Protein AF-0000000080182896 (afdb_homodimer)

pLDDT: mean 95.27, std 5.16, range [64.81, 98.94]

Structure (mmCIF, N/CA/C/O backbone):
data_AF-0000000080182896-model_v1
#
loop_
_entity.id
_entity.type
_entity.pdbx_description
1 polymer 'D-serine dehydratase-like domain-containing protein'
#
loop_
_atom_site.group_PDB
_atom_site.id
_atom_site.type_symbol
_atom_site.label_atom_id
_atom_site.label_alt_id
_atom_site.label_comp_id
_atom_site.label_asym_id
_atom_site.label_entity_id
_atom_site.label_seq_id
_atom_site.pdbx_PDB_ins_code
_atom_site.Cartn_x
_atom_site.Cartn_y
_atom_site.Cartn_z
_atom_site.occupancy
_atom_site.B_iso_or_equiv
_atom_site.auth_seq_id
_atom_site.auth_comp_id
_atom_site.auth_asym_id
_atom_site.auth_atom_id
_atom_site.pdbx_PDB_model_num
ATOM 1 N N . MET A 1 1 ? -27.922 0.618 -1.257 1 76.88 1 MET A N 1
ATOM 2 C CA . MET A 1 1 ? -26.703 -0.156 -1.02 1 76.88 1 MET A CA 1
ATOM 3 C C . MET A 1 1 ? -26.562 -1.27 -2.051 1 76.88 1 MET A C 1
ATOM 5 O O . MET A 1 1 ? -27.547 -1.878 -2.459 1 76.88 1 MET A O 1
ATOM 9 N N . MET A 1 2 ? -25.391 -1.33 -2.498 1 82.19 2 MET A N 1
ATOM 10 C CA . MET A 1 2 ? -25.078 -2.375 -3.471 1 82.19 2 MET A CA 1
ATOM 11 C C . MET A 1 2 ? -25.375 -3.758 -2.896 1 82.19 2 MET A C 1
ATOM 13 O O . MET A 1 2 ? -24.875 -4.105 -1.824 1 82.19 2 MET A O 1
ATOM 17 N N . ALA A 1 3 ? -26.203 -4.496 -3.574 1 83.88 3 ALA A N 1
ATOM 18 C CA . ALA A 1 3 ? -26.578 -5.828 -3.113 1 83.88 3 ALA A CA 1
ATOM 19 C C . ALA A 1 3 ? -25.703 -6.898 -3.762 1 83.88 3 ALA A C 1
ATOM 21 O O . ALA A 1 3 ? -25.531 -7.988 -3.207 1 83.88 3 ALA A O 1
ATOM 22 N N . SER A 1 4 ? -25.266 -6.52 -4.953 1 91.31 4 SER A N 1
ATOM 23 C CA . SER A 1 4 ? -24.438 -7.473 -5.695 1 91.31 4 SER A CA 1
ATOM 24 C C . SER A 1 4 ? -23.375 -6.766 -6.52 1 91.31 4 SER A C 1
ATOM 26 O O . SER A 1 4 ? -23.531 -5.59 -6.863 1 91.31 4 SER A O 1
ATOM 28 N N . ILE A 1 5 ? -22.297 -7.473 -6.832 1 96.75 5 ILE A N 1
ATOM 29 C CA . ILE A 1 5 ? -21.234 -6.945 -7.68 1 96.75 5 ILE A CA 1
ATOM 30 C C . ILE A 1 5 ? -21.656 -7.004 -9.141 1 96.75 5 ILE A C 1
ATOM 32 O O . ILE A 1 5 ? -21.922 -8.086 -9.68 1 96.75 5 ILE A O 1
ATOM 36 N N . PRO A 1 6 ? -21.703 -5.848 -9.781 1 97.5 6 PRO A N 1
ATOM 37 C CA . PRO A 1 6 ? -22.047 -5.879 -11.203 1 97.5 6 PRO A CA 1
ATOM 38 C C . PRO A 1 6 ? -21.141 -6.816 -12.016 1 97.5 6 PRO A C 1
ATOM 40 O O . PRO A 1 6 ? -19.938 -6.891 -11.766 1 97.5 6 PRO A O 1
ATOM 43 N N . GLU A 1 7 ? -21.688 -7.453 -13.031 1 94.5 7 GLU A N 1
ATOM 44 C CA . GLU A 1 7 ? -21 -8.477 -13.812 1 94.5 7 GLU A CA 1
ATOM 45 C C . GLU A 1 7 ? -19.844 -7.879 -14.594 1 94.5 7 GLU A C 1
ATOM 47 O O . GLU A 1 7 ? -18.828 -8.555 -14.836 1 94.5 7 GLU A O 1
ATOM 52 N N . GLU A 1 8 ? -19.953 -6.691 -14.891 1 95.31 8 GLU A N 1
ATOM 53 C CA . GLU A 1 8 ? -18.953 -6.082 -15.773 1 95.31 8 GLU A CA 1
ATOM 54 C C . GLU A 1 8 ? -17.703 -5.707 -15.008 1 95.31 8 GLU A C 1
ATOM 56 O O . GLU A 1 8 ? -16.688 -5.316 -15.602 1 95.31 8 GLU A O 1
ATOM 61 N N . ILE A 1 9 ? -17.719 -5.816 -13.711 1 97.19 9 ILE A N 1
ATOM 62 C CA . ILE A 1 9 ? -16.562 -5.484 -12.906 1 97.19 9 ILE A CA 1
ATOM 63 C C . ILE A 1 9 ? -15.578 -6.656 -12.898 1 97.19 9 ILE A C 1
ATOM 65 O O . ILE A 1 9 ? -15.914 -7.75 -12.438 1 97.19 9 ILE A O 1
ATOM 69 N N . ASP A 1 10 ? -14.375 -6.434 -13.438 1 96.75 10 ASP A N 1
ATOM 70 C CA . ASP A 1 10 ? -13.289 -7.398 -13.336 1 96.75 10 ASP A CA 1
ATOM 71 C C . ASP A 1 10 ? -12.641 -7.344 -11.953 1 96.75 10 ASP A C 1
ATOM 73 O O . ASP A 1 10 ? -12.359 -6.262 -11.438 1 96.75 10 ASP A O 1
ATOM 77 N N . THR A 1 11 ? -12.477 -8.492 -11.359 1 97.81 11 THR A N 1
ATOM 78 C CA . THR A 1 11 ? -11.859 -8.523 -10.039 1 97.81 11 THR A CA 1
ATOM 79 C C . THR A 1 11 ? -10.352 -8.75 -10.148 1 97.81 11 THR A C 1
ATOM 81 O O . THR A 1 11 ? -9.875 -9.328 -11.125 1 97.81 11 THR A O 1
ATOM 84 N N . PRO A 1 12 ? -9.641 -8.297 -9.148 1 98.25 12 PRO A N 1
ATOM 85 C CA . PRO A 1 12 ? -10.133 -7.484 -8.031 1 98.25 12 PRO A CA 1
ATOM 86 C C . PRO A 1 12 ? -10.352 -6.023 -8.422 1 98.25 12 PRO A C 1
ATOM 88 O O . PRO A 1 12 ? -9.703 -5.523 -9.344 1 98.25 12 PRO A O 1
ATOM 91 N N . ALA A 1 13 ? -11.258 -5.348 -7.746 1 98.56 13 ALA A N 1
ATOM 92 C CA . ALA A 1 13 ? -11.531 -3.945 -8.047 1 98.56 13 ALA A CA 1
ATOM 93 C C . ALA A 1 13 ? -12.07 -3.215 -6.82 1 98.56 13 ALA A C 1
ATOM 95 O O . ALA A 1 13 ? -12.875 -3.764 -6.066 1 98.56 13 ALA A O 1
ATOM 96 N N . VAL A 1 14 ? -11.633 -2.002 -6.637 1 98.81 14 VAL A N 1
ATOM 97 C CA . VAL A 1 14 ? -12.188 -1.145 -5.594 1 98.81 14 VAL A CA 1
ATOM 98 C C . VAL A 1 14 ? -13.523 -0.559 -6.062 1 98.81 14 VAL A C 1
ATOM 100 O O . VAL A 1 14 ? -13.594 0.045 -7.133 1 98.81 14 VAL A O 1
ATOM 103 N N . VAL A 1 15 ? -14.539 -0.716 -5.262 1 98.88 15 VAL A N 1
ATOM 104 C CA . VAL A 1 15 ? -15.898 -0.308 -5.617 1 98.88 15 VAL A CA 1
ATOM 105 C C . VAL A 1 15 ? -16.453 0.625 -4.547 1 98.88 15 VAL A C 1
ATOM 107 O O . VAL A 1 15 ? -16.344 0.346 -3.352 1 98.88 15 VAL A O 1
ATOM 110 N N . ILE A 1 16 ? -17.016 1.714 -4.957 1 98.88 16 ILE A N 1
ATOM 111 C CA . ILE A 1 16 ? -17.672 2.666 -4.059 1 98.88 16 ILE A CA 1
ATOM 112 C C . ILE A 1 16 ? -19.172 2.666 -4.305 1 98.88 16 ILE A C 1
ATOM 114 O O . ILE A 1 16 ? -19.625 2.84 -5.438 1 98.88 16 ILE A O 1
ATOM 118 N N . ASP A 1 17 ? -19.906 2.381 -3.299 1 98.69 17 ASP A N 1
ATOM 119 C CA . ASP A 1 17 ? -21.359 2.559 -3.318 1 98.69 17 ASP A CA 1
ATOM 120 C C . ASP A 1 17 ? -21.734 4.031 -3.186 1 98.69 17 ASP A C 1
ATOM 122 O O . ASP A 1 17 ? -21.594 4.617 -2.107 1 98.69 17 ASP A O 1
ATOM 126 N N . TYR A 1 18 ? -22.297 4.555 -4.203 1 98.38 18 TYR A N 1
ATOM 127 C CA . TYR A 1 18 ? -22.484 5.996 -4.297 1 98.38 18 TYR A CA 1
ATOM 128 C C . TYR A 1 18 ? -23.5 6.48 -3.271 1 98.38 18 TYR A C 1
ATOM 130 O O . TYR A 1 18 ? -23.312 7.523 -2.643 1 98.38 18 TYR A O 1
ATOM 138 N N . ASP A 1 19 ? -24.578 5.805 -3.092 1 97.88 19 ASP A N 1
ATOM 139 C CA . ASP A 1 19 ? -25.609 6.219 -2.154 1 97.88 19 ASP A CA 1
ATOM 140 C C . ASP A 1 19 ? -25.078 6.246 -0.723 1 97.88 19 ASP A C 1
ATOM 142 O O . ASP A 1 19 ? -25.344 7.191 0.025 1 97.88 19 ASP A O 1
ATOM 146 N N . SER A 1 20 ? -24.375 5.207 -0.342 1 98.12 20 SER A N 1
ATOM 147 C CA . SER A 1 20 ? -23.766 5.172 0.986 1 98.12 20 SER A CA 1
ATOM 148 C C . SER A 1 20 ? -22.766 6.301 1.167 1 98.12 20 SER A C 1
ATOM 150 O O . SER A 1 20 ? -22.688 6.902 2.24 1 98.12 20 SER A O 1
ATOM 152 N N . LEU A 1 21 ? -22 6.586 0.141 1 98.69 21 LEU A N 1
ATOM 153 C CA . LEU A 1 21 ? -21.047 7.684 0.155 1 98.69 21 LEU A CA 1
ATOM 154 C C . LEU A 1 21 ? -21.734 9.016 0.428 1 98.69 21 LEU A C 1
ATOM 156 O O . LEU A 1 21 ? -21.344 9.758 1.325 1 98.69 21 LEU A O 1
ATOM 160 N N . GLU A 1 22 ? -22.766 9.266 -0.298 1 98.38 22 GLU A N 1
ATOM 161 C CA . GLU A 1 22 ? -23.5 10.516 -0.15 1 98.38 22 GLU A CA 1
ATOM 162 C C . GLU A 1 22 ? -24.125 10.633 1.242 1 98.38 22 GLU A C 1
ATOM 164 O O . GLU A 1 22 ? -24.094 11.695 1.855 1 98.38 22 GLU A O 1
ATOM 169 N N . ARG A 1 23 ? -24.672 9.555 1.691 1 98.19 23 ARG A N 1
ATOM 170 C CA . ARG A 1 23 ? -25.281 9.539 3.014 1 98.19 23 ARG A CA 1
ATOM 171 C C . ARG A 1 23 ? -24.25 9.82 4.102 1 98.19 23 ARG A C 1
ATOM 173 O O . ARG A 1 23 ? -24.531 10.562 5.043 1 98.19 23 ARG A O 1
ATOM 180 N N . ASN A 1 24 ? -23.109 9.188 3.99 1 98.44 24 ASN A N 1
ATOM 181 C CA . ASN A 1 24 ? -22.031 9.406 4.961 1 98.44 24 ASN A CA 1
ATOM 182 C C . ASN A 1 24 ? -21.609 10.867 4.996 1 98.44 24 ASN A C 1
ATOM 184 O O . ASN A 1 24 ? -21.422 11.438 6.074 1 98.44 24 ASN A O 1
ATOM 188 N N . ILE A 1 25 ? -21.438 11.453 3.826 1 98.69 25 ILE A N 1
ATOM 189 C CA . ILE A 1 25 ? -21.016 12.836 3.715 1 98.69 25 ILE A CA 1
ATOM 190 C C . ILE A 1 25 ? -22.047 13.758 4.344 1 98.69 25 ILE A C 1
ATOM 192 O O . ILE A 1 25 ? -21.719 14.625 5.148 1 98.69 25 ILE A O 1
ATOM 196 N N . ALA A 1 26 ? -23.281 13.523 4.047 1 98.38 26 ALA A N 1
ATOM 197 C CA . ALA A 1 26 ? -24.375 14.344 4.578 1 98.38 26 ALA A CA 1
ATOM 198 C C . ALA A 1 26 ? -24.453 14.227 6.098 1 98.38 26 ALA A C 1
ATOM 200 O O . ALA A 1 26 ? -24.641 15.227 6.793 1 98.38 26 ALA A O 1
ATOM 201 N N . ARG A 1 27 ? -24.344 13.039 6.574 1 97.44 27 ARG A N 1
ATOM 202 C CA . ARG A 1 27 ? -24.438 12.789 8.008 1 97.44 27 ARG A CA 1
ATOM 203 C C . ARG A 1 27 ? -23.344 13.531 8.773 1 97.44 27 ARG A C 1
ATOM 205 O O . ARG A 1 27 ? -23.625 14.18 9.781 1 97.44 27 ARG A O 1
ATOM 212 N N . MET A 1 28 ? -22.125 13.453 8.328 1 97.56 28 MET A N 1
ATOM 213 C CA . MET A 1 28 ? -21.016 14.133 8.977 1 97.56 28 MET A CA 1
ATOM 214 C C . MET A 1 28 ? -21.188 15.648 8.906 1 97.56 28 MET A C 1
ATOM 216 O O . MET A 1 28 ? -21.016 16.344 9.906 1 97.56 28 MET A O 1
ATOM 220 N N . SER A 1 29 ? -21.516 16.094 7.723 1 97.88 29 SER A N 1
ATOM 221 C CA . SER A 1 29 ? -21.719 17.531 7.535 1 97.88 29 SER A CA 1
ATOM 222 C C . SER A 1 29 ? -22.766 18.078 8.5 1 97.88 29 SER A C 1
ATOM 224 O O . SER A 1 29 ? -22.516 19.062 9.203 1 97.88 29 SER A O 1
ATOM 226 N N . THR A 1 30 ? -23.859 17.406 8.586 1 97.06 30 THR A N 1
ATOM 227 C CA . THR A 1 30 ? -24.953 17.844 9.453 1 97.06 30 THR A CA 1
ATOM 228 C C . THR A 1 30 ? -24.516 17.812 10.914 1 97.06 30 THR A C 1
ATOM 230 O O . THR A 1 30 ? -24.719 18.797 11.641 1 97.06 30 THR A O 1
ATOM 233 N N . ALA A 1 31 ? -23.891 16.781 11.312 1 94.81 31 ALA A N 1
ATOM 234 C CA . ALA A 1 31 ? -23.5 16.594 12.711 1 94.81 31 ALA A CA 1
ATOM 235 C C . ALA A 1 31 ? -22.531 17.672 13.156 1 94.81 31 ALA A C 1
ATOM 237 O O . ALA A 1 31 ? -22.609 18.156 14.289 1 94.81 31 ALA A O 1
ATOM 238 N N . ILE A 1 32 ? -21.625 18.031 12.305 1 94.88 32 ILE A N 1
ATOM 239 C CA . ILE A 1 32 ? -20.578 18.969 12.672 1 94.88 32 ILE A CA 1
ATOM 240 C C . ILE A 1 32 ? -21.109 20.391 12.578 1 94.88 32 ILE A C 1
ATOM 242 O O . ILE A 1 32 ? -20.906 21.203 13.492 1 94.88 32 ILE A O 1
ATOM 246 N N . THR A 1 33 ? -21.828 20.688 11.555 1 91.44 33 THR A N 1
ATOM 247 C CA . THR A 1 33 ? -22.297 22.047 11.328 1 91.44 33 THR A CA 1
ATOM 248 C C . THR A 1 33 ? -23.328 22.453 12.375 1 91.44 33 THR A C 1
ATOM 250 O O . THR A 1 33 ? -23.391 23.609 12.773 1 91.44 33 THR A O 1
ATOM 253 N N . GLU A 1 34 ? -24.094 21.562 12.805 1 92.5 34 GLU A N 1
ATOM 254 C CA . GLU A 1 34 ? -25.109 21.844 13.82 1 92.5 34 GLU A CA 1
ATOM 255 C C . GLU A 1 34 ? -24.469 22.25 15.141 1 92.5 34 GLU A C 1
ATOM 257 O O . GLU A 1 34 ? -25.094 22.906 15.969 1 92.5 34 GLU A O 1
ATOM 262 N N . ARG A 1 35 ? -23.297 21.953 15.32 1 92.06 35 ARG A N 1
ATOM 263 C CA . ARG A 1 35 ? -22.578 22.281 16.547 1 92.06 35 ARG A CA 1
ATOM 264 C C . ARG A 1 35 ? -21.828 23.609 16.406 1 92.06 35 ARG A C 1
ATOM 266 O O . ARG A 1 35 ? -21.188 24.062 17.344 1 92.06 35 ARG A O 1
ATOM 273 N N . GLY A 1 36 ? -21.891 24.125 15.234 1 92.69 36 GLY A N 1
ATOM 274 C CA . GLY A 1 36 ? -21.234 25.391 14.992 1 92.69 36 GLY A CA 1
ATOM 275 C C . GLY A 1 36 ? -19.734 25.25 14.734 1 92.69 36 GLY A C 1
ATOM 276 O O . GLY A 1 36 ? -18.984 26.203 14.883 1 92.69 36 GLY A O 1
ATOM 277 N N . ILE A 1 37 ? -19.281 24.094 14.445 1 95.12 37 ILE A N 1
ATOM 278 C CA . ILE A 1 37 ? -17.891 23.797 14.164 1 95.12 37 ILE A CA 1
ATOM 279 C C . ILE A 1 37 ? -17.688 23.672 12.656 1 95.12 37 ILE A C 1
ATOM 281 O O . ILE A 1 37 ? -18.578 23.203 11.938 1 95.12 37 ILE A O 1
ATOM 285 N N . GLY A 1 38 ? -16.625 24.172 12.156 1 96.75 38 GLY A N 1
ATOM 286 C CA . GLY A 1 38 ? -16.297 23.984 10.75 1 96.75 38 GLY A CA 1
ATOM 287 C C . GLY A 1 38 ? -15.867 22.562 10.414 1 96.75 38 GLY A C 1
ATOM 288 O O . GLY A 1 38 ? -15.141 21.938 11.188 1 96.75 38 GLY A O 1
ATOM 289 N N . LEU A 1 39 ? -16.422 22.078 9.297 1 97.69 39 LEU A N 1
ATOM 290 C CA . LEU A 1 39 ? -15.945 20.812 8.758 1 97.69 39 LEU A CA 1
ATOM 291 C C . LEU A 1 39 ? -14.906 21.031 7.66 1 97.69 39 LEU A C 1
ATOM 293 O O . LEU A 1 39 ? -15.195 21.703 6.66 1 97.69 39 LEU A O 1
ATOM 297 N N . ARG A 1 40 ? -13.734 20.578 7.863 1 98.25 40 ARG A N 1
ATOM 298 C CA . ARG A 1 40 ? -12.656 20.641 6.879 1 98.25 40 ARG A CA 1
ATOM 299 C C . ARG A 1 40 ? -12.086 19.25 6.598 1 98.25 40 ARG A C 1
ATOM 301 O O . ARG A 1 40 ? -11 18.906 7.066 1 98.25 40 ARG A O 1
ATOM 308 N N . PRO A 1 41 ? -12.758 18.484 5.766 1 98.5 41 PRO A N 1
ATOM 309 C CA . PRO A 1 41 ? -12.406 17.078 5.582 1 98.5 41 PRO A CA 1
ATOM 310 C C . PRO A 1 41 ? -10.961 16.875 5.125 1 98.5 41 PRO A C 1
ATOM 312 O O . PRO A 1 41 ? -10.445 17.688 4.348 1 98.5 41 PRO A O 1
ATOM 315 N N . HIS A 1 42 ? -10.32 15.852 5.672 1 98.62 42 HIS A N 1
ATOM 316 C CA . HIS A 1 42 ? -9 15.445 5.203 1 98.62 42 HIS A CA 1
ATOM 317 C C . HIS A 1 42 ? -9.109 14.547 3.977 1 98.62 42 HIS A C 1
ATOM 319 O O . HIS A 1 42 ? -9.562 13.406 4.074 1 98.62 42 HIS A O 1
ATOM 325 N N . VAL A 1 43 ? -8.57 14.969 2.861 1 98.5 43 VAL A N 1
ATOM 326 C CA . VAL A 1 43 ? -8.836 14.32 1.579 1 98.5 43 VAL A CA 1
ATOM 327 C C . VAL A 1 43 ? -7.727 13.328 1.255 1 98.5 43 VAL A C 1
ATOM 329 O O . VAL A 1 43 ? -7.762 12.664 0.216 1 98.5 43 VAL A O 1
ATOM 332 N N . LYS A 1 44 ? -6.754 13.227 2.186 1 97.75 44 LYS A N 1
ATOM 333 C CA . LYS A 1 44 ? -5.734 12.195 1.988 1 97.75 44 LYS A CA 1
ATOM 334 C C . LYS A 1 44 ? -6.355 10.805 1.964 1 97.75 44 LYS A C 1
ATOM 336 O O . LYS A 1 44 ? -5.727 9.844 1.512 1 97.75 44 LYS A O 1
ATOM 341 N N . THR A 1 45 ? -7.559 10.664 2.443 1 97.88 45 THR A N 1
ATOM 342 C CA . THR A 1 45 ? -8.297 9.406 2.502 1 97.88 45 THR A CA 1
ATOM 343 C C . THR A 1 45 ? -8.742 8.977 1.109 1 97.88 45 THR A C 1
ATOM 345 O O . THR A 1 45 ? -8.422 7.871 0.661 1 97.88 45 THR A O 1
ATOM 348 N N . HIS A 1 46 ? -9.422 9.859 0.406 1 98.75 46 HIS A N 1
ATOM 349 C CA . HIS A 1 46 ? -10.07 9.414 -0.823 1 98.75 46 HIS A CA 1
ATOM 350 C C . HIS A 1 46 ? -9.281 9.859 -2.053 1 98.75 46 HIS A C 1
ATOM 352 O O . HIS A 1 46 ? -9.367 9.234 -3.111 1 98.75 46 HIS A O 1
ATOM 358 N N . LYS A 1 47 ? -8.648 11.031 -1.969 1 98.75 47 LYS A N 1
ATOM 359 C CA . LYS A 1 47 ? -7.754 11.516 -3.018 1 98.75 47 LYS A CA 1
ATOM 360 C C . LYS A 1 47 ? -8.508 11.734 -4.324 1 98.75 47 LYS A C 1
ATOM 362 O O . LYS A 1 47 ? -7.914 11.711 -5.402 1 98.75 47 LYS A O 1
ATOM 367 N N . MET A 1 48 ? -9.789 12 -4.297 1 98.88 48 MET A N 1
ATOM 368 C CA . MET A 1 48 ? -10.609 12.141 -5.492 1 98.88 48 MET A CA 1
ATOM 369 C C . MET A 1 48 ? -11.344 13.477 -5.496 1 98.88 48 MET A C 1
ATOM 371 O O . MET A 1 48 ? -12.117 13.773 -4.578 1 98.88 48 MET A O 1
ATOM 375 N N . PRO A 1 49 ? -11.164 14.258 -6.559 1 98.75 49 PRO A N 1
ATOM 376 C CA . PRO A 1 49 ? -11.836 15.555 -6.629 1 98.75 49 PRO A CA 1
ATOM 377 C C . PRO A 1 49 ? -13.359 15.445 -6.586 1 98.75 49 PRO A C 1
ATOM 379 O O . PRO A 1 49 ? -14.031 16.328 -6.062 1 98.75 49 PRO A O 1
ATOM 382 N N . GLN A 1 50 ? -13.922 14.336 -7.129 1 98.75 50 GLN A N 1
ATOM 383 C CA . GLN A 1 50 ? -15.367 14.148 -7.121 1 98.75 50 GLN A CA 1
ATOM 384 C C . GLN A 1 50 ? -15.906 14.109 -5.695 1 98.75 50 GLN A C 1
ATOM 386 O O . GLN A 1 50 ? -16.938 14.734 -5.402 1 98.75 50 GLN A O 1
ATOM 391 N N . ILE A 1 51 ? -15.234 13.461 -4.805 1 98.94 51 ILE A N 1
ATOM 392 C CA . ILE A 1 51 ? -15.68 13.367 -3.42 1 98.94 51 ILE A CA 1
ATOM 393 C C . ILE A 1 51 ? -15.453 14.695 -2.705 1 98.94 51 ILE A C 1
ATOM 395 O O . ILE A 1 51 ? -16.281 15.133 -1.918 1 98.94 51 ILE A O 1
ATOM 399 N N . ALA A 1 52 ? -14.336 15.312 -3 1 98.88 52 ALA A N 1
ATOM 400 C CA . ALA A 1 52 ? -14.07 16.641 -2.436 1 98.88 52 ALA A CA 1
ATOM 401 C C . ALA A 1 52 ? -15.188 17.609 -2.791 1 98.88 52 ALA A C 1
ATOM 403 O O . ALA A 1 52 ? -15.633 18.391 -1.94 1 98.88 52 ALA A O 1
ATOM 404 N N . GLN A 1 53 ? -15.586 17.547 -4.027 1 98.69 53 GLN A N 1
ATOM 405 C CA . GLN A 1 53 ? -16.656 18.438 -4.469 1 98.69 53 GLN A CA 1
ATOM 406 C C . GLN A 1 53 ? -17.953 18.141 -3.713 1 98.69 53 GLN A C 1
ATOM 408 O O . GLN A 1 53 ? -18.656 19.078 -3.312 1 98.69 53 GLN A O 1
ATOM 413 N N . LEU A 1 54 ? -18.266 16.859 -3.553 1 98.75 54 LEU A N 1
ATOM 414 C CA . LEU A 1 54 ? -19.438 16.484 -2.771 1 98.75 54 LEU A CA 1
ATOM 415 C C . LEU A 1 54 ? -19.344 17.047 -1.355 1 98.75 54 LEU A C 1
ATOM 417 O O . LEU A 1 54 ? -20.344 17.516 -0.807 1 98.75 54 LEU A O 1
ATOM 421 N N . GLN A 1 55 ? -18.188 17 -0.749 1 98.75 55 GLN A N 1
ATOM 422 C CA . GLN A 1 55 ? -17.984 17.484 0.608 1 98.75 55 GLN A CA 1
ATOM 423 C C . GLN A 1 55 ? -18.125 19 0.673 1 98.75 55 GLN A C 1
ATOM 425 O O . GLN A 1 55 ? -18.766 19.531 1.583 1 98.75 55 GLN A O 1
ATOM 430 N N . LEU A 1 56 ? -17.547 19.688 -0.274 1 98.56 56 LEU A N 1
ATOM 431 C CA . LEU A 1 56 ? -17.672 21.141 -0.337 1 98.56 56 LEU A CA 1
ATOM 432 C C . LEU A 1 56 ? -19.109 21.562 -0.558 1 98.56 56 LEU A C 1
ATOM 434 O O . LEU A 1 56 ? -19.609 22.484 0.101 1 98.56 56 LEU A O 1
ATOM 438 N N . ASP A 1 57 ? -19.797 20.875 -1.433 1 98.25 57 ASP A N 1
ATOM 439 C CA . ASP A 1 57 ? -21.203 21.141 -1.697 1 98.25 57 ASP A CA 1
ATOM 440 C C . ASP A 1 57 ? -22.047 20.906 -0.448 1 98.25 57 ASP A C 1
ATOM 442 O O . ASP A 1 57 ? -23.094 21.562 -0.266 1 98.25 57 ASP A O 1
ATOM 446 N N . ALA A 1 58 ? -21.594 20.031 0.391 1 98.25 58 ALA A N 1
ATOM 447 C CA . ALA A 1 58 ? -22.328 19.688 1.604 1 98.25 58 ALA A CA 1
ATOM 448 C C . ALA A 1 58 ? -22.031 20.688 2.725 1 98.25 58 ALA A C 1
ATOM 450 O O . ALA A 1 58 ? -22.609 20.594 3.812 1 98.25 58 ALA A O 1
ATOM 451 N N . GLY A 1 59 ? -21.109 21.594 2.498 1 97.19 59 GLY A N 1
ATOM 452 C CA . GLY A 1 59 ? -20.953 22.672 3.471 1 97.19 59 GLY A CA 1
ATOM 453 C C . GLY A 1 59 ? -19.562 22.703 4.082 1 97.19 59 GLY A C 1
ATOM 454 O O . GLY A 1 59 ? -19.297 23.484 5.004 1 97.19 59 GLY A O 1
ATOM 455 N N . ALA A 1 60 ? -18.625 21.891 3.633 1 98.12 60 ALA A N 1
ATOM 456 C CA . ALA A 1 60 ? -17.266 21.953 4.145 1 98.12 60 ALA A CA 1
ATOM 457 C C . ALA A 1 60 ? -16.656 23.344 3.953 1 98.12 60 ALA A C 1
ATOM 459 O O . ALA A 1 60 ? -16.859 23.969 2.916 1 98.12 60 ALA A O 1
ATOM 460 N N . THR A 1 61 ? -15.898 23.812 4.902 1 97.12 61 THR A N 1
ATOM 461 C CA . THR A 1 61 ? -15.328 25.156 4.887 1 97.12 61 THR A CA 1
ATOM 462 C C . THR A 1 61 ? -14.086 25.188 3.998 1 97.12 61 THR A C 1
ATOM 464 O O . THR A 1 61 ? -13.656 26.266 3.572 1 97.12 61 THR A O 1
ATOM 467 N N . GLY A 1 62 ? -13.523 24.156 3.668 1 98.19 62 GLY A N 1
ATOM 468 C CA . GLY A 1 62 ? -12.305 23.906 2.916 1 98.19 62 GLY A CA 1
ATOM 469 C C . GLY A 1 62 ? -11.836 22.469 3 1 98.19 62 GLY A C 1
ATOM 470 O O . GLY A 1 62 ? -12.578 21.594 3.449 1 98.19 62 GLY A O 1
ATOM 471 N N . LEU A 1 63 ? -10.664 22.266 2.504 1 98.88 63 LEU A N 1
ATOM 472 C CA . LEU A 1 63 ? -10.117 20.906 2.51 1 98.88 63 LEU A CA 1
ATOM 473 C C . LEU A 1 63 ? -8.812 20.859 3.305 1 98.88 63 LEU A C 1
ATOM 475 O O . LEU A 1 63 ? -8.078 21.844 3.361 1 98.88 63 LEU A O 1
ATOM 479 N N . THR A 1 64 ? -8.617 19.766 3.963 1 98.81 64 THR A N 1
ATOM 480 C CA . THR A 1 64 ? -7.32 19.438 4.555 1 98.81 64 THR A CA 1
ATOM 481 C C . THR A 1 64 ? -6.57 18.438 3.686 1 98.81 64 THR A C 1
ATOM 483 O O . THR A 1 64 ? -7.16 17.484 3.176 1 98.81 64 THR A O 1
ATOM 486 N N . VAL A 1 65 ? -5.27 18.688 3.438 1 98.75 65 VAL A N 1
ATOM 487 C CA . VAL A 1 65 ? -4.387 17.766 2.738 1 98.75 65 VAL A CA 1
ATOM 488 C C . VAL A 1 65 ? -3.143 17.5 3.582 1 98.75 65 VAL A C 1
ATOM 490 O O . VAL A 1 65 ? -2.904 18.188 4.578 1 98.75 65 VAL A O 1
ATOM 493 N N . ALA A 1 66 ? -2.387 16.469 3.16 1 97.81 66 ALA A N 1
ATOM 494 C CA . ALA A 1 66 ? -1.165 16.125 3.889 1 97.81 66 ALA A CA 1
ATOM 495 C C . ALA A 1 66 ? 0.067 16.688 3.176 1 97.81 66 ALA A C 1
ATOM 497 O O . ALA A 1 66 ? 1.126 16.844 3.789 1 97.81 66 ALA A O 1
ATOM 498 N N . THR A 1 67 ? -0.054 16.953 1.86 1 98.44 67 THR A N 1
ATOM 499 C CA . THR A 1 67 ? 1.143 17.281 1.098 1 98.44 67 THR A CA 1
ATOM 500 C C . THR A 1 67 ? 0.862 18.438 0.132 1 98.44 67 THR A C 1
ATOM 502 O O . THR A 1 67 ? -0.294 18.703 -0.199 1 98.44 67 THR A O 1
ATOM 505 N N . ILE A 1 68 ? 1.979 19.062 -0.327 1 98.69 68 ILE A N 1
ATOM 506 C CA . ILE A 1 68 ? 1.877 20.109 -1.332 1 98.69 68 ILE A CA 1
ATOM 507 C C . ILE A 1 68 ? 1.319 19.531 -2.631 1 98.69 68 ILE A C 1
ATOM 509 O O . ILE A 1 68 ? 0.494 20.156 -3.295 1 98.69 68 ILE A O 1
ATOM 513 N N . GLY A 1 69 ? 1.703 18.312 -2.979 1 98.56 69 GLY A N 1
ATOM 514 C CA . GLY A 1 69 ? 1.193 17.656 -4.176 1 98.56 69 GLY A CA 1
ATOM 515 C C . GLY A 1 69 ? -0.311 17.453 -4.152 1 98.56 69 GLY A C 1
ATOM 516 O O . GLY A 1 69 ? -0.985 17.672 -5.16 1 98.56 69 GLY A O 1
ATOM 517 N N . GLU A 1 70 ? -0.81 17.047 -3.027 1 98.69 70 GLU A N 1
ATOM 518 C CA . GLU A 1 70 ? -2.258 16.906 -2.898 1 98.69 70 GLU A CA 1
ATOM 519 C C . GLU A 1 70 ? -2.953 18.25 -3.043 1 98.69 70 GLU A C 1
ATOM 521 O O . GLU A 1 70 ? -4.004 18.359 -3.684 1 98.69 70 GLU A O 1
ATOM 526 N N . ALA A 1 71 ? -2.373 19.25 -2.404 1 98.88 71 ALA A N 1
ATOM 527 C CA . ALA A 1 71 ? -2.947 20.594 -2.51 1 98.88 71 ALA A CA 1
ATOM 528 C C . ALA A 1 71 ? -3.068 21.031 -3.969 1 98.88 71 ALA A C 1
ATOM 530 O O . ALA A 1 71 ? -4.098 21.562 -4.379 1 98.88 71 ALA A O 1
ATOM 531 N N . GLU A 1 72 ? -2.059 20.75 -4.738 1 98.81 72 GLU A N 1
ATOM 532 C CA . GLU A 1 72 ? -2.041 21.125 -6.148 1 98.81 72 GLU A CA 1
ATOM 533 C C . GLU A 1 72 ? -3.158 20.438 -6.922 1 98.81 72 GLU A C 1
ATOM 535 O O . GLU A 1 72 ? -3.852 21.062 -7.723 1 98.81 72 GLU A O 1
ATOM 540 N N . VAL A 1 73 ? -3.373 19.172 -6.637 1 98.75 73 VAL A N 1
ATOM 541 C CA . VAL A 1 73 ? -4.391 18.406 -7.34 1 98.75 73 VAL A CA 1
ATOM 542 C C . VAL A 1 73 ? -5.773 18.984 -7.047 1 98.75 73 VAL A C 1
ATOM 544 O O . VAL A 1 73 ? -6.555 19.234 -7.969 1 98.75 73 VAL A O 1
ATOM 547 N N . PHE A 1 74 ? -6.031 19.219 -5.801 1 98.81 74 PHE A N 1
ATOM 548 C CA . PHE A 1 74 ? -7.383 19.625 -5.438 1 98.81 74 PHE A CA 1
ATOM 549 C C . PHE A 1 74 ? -7.625 21.094 -5.809 1 98.81 74 PHE A C 1
ATOM 551 O O . PHE A 1 74 ? -8.742 21.469 -6.16 1 98.81 74 PHE A O 1
ATOM 558 N N . LEU A 1 75 ? -6.566 21.906 -5.762 1 98.69 75 LEU A N 1
ATOM 559 C CA . LEU A 1 75 ? -6.684 23.266 -6.277 1 98.69 75 LEU A CA 1
ATOM 560 C C . LEU A 1 75 ? -7.047 23.25 -7.762 1 98.69 75 LEU A C 1
ATOM 562 O O . LEU A 1 75 ? -7.938 23.984 -8.195 1 98.69 75 LEU A O 1
ATOM 566 N N . ASP A 1 76 ? -6.383 22.406 -8.508 1 98.38 76 ASP A N 1
ATOM 567 C CA . ASP A 1 76 ? -6.617 22.297 -9.945 1 98.38 76 ASP A CA 1
ATOM 568 C C . ASP A 1 76 ? -8.047 21.844 -10.234 1 98.38 76 ASP A C 1
ATOM 570 O O . ASP A 1 76 ? -8.547 22.016 -11.352 1 98.38 76 ASP A O 1
ATOM 574 N N . HIS A 1 77 ? -8.695 21.359 -9.195 1 97.44 77 HIS A N 1
ATOM 575 C CA . HIS A 1 77 ? -10.055 20.875 -9.391 1 97.44 77 HIS A CA 1
ATOM 576 C C . HIS A 1 77 ? -11.062 21.75 -8.656 1 97.44 77 HIS A C 1
ATOM 578 O O . HIS A 1 77 ? -12.18 21.312 -8.367 1 97.44 77 HIS A O 1
ATOM 584 N N . GLY A 1 78 ? -10.625 22.875 -8.156 1 96.38 78 GLY A N 1
ATOM 585 C CA . GLY A 1 78 ? -11.602 23.891 -7.781 1 96.38 78 GLY A CA 1
ATOM 586 C C . GLY A 1 78 ? -11.586 24.203 -6.297 1 96.38 78 GLY A C 1
ATOM 587 O O . GLY A 1 78 ? -12.281 25.125 -5.844 1 96.38 78 GLY A O 1
ATOM 588 N N . ALA A 1 79 ? -10.836 23.484 -5.492 1 98 79 ALA A N 1
ATOM 589 C CA . ALA A 1 79 ? -10.734 23.828 -4.078 1 98 79 ALA A CA 1
ATOM 590 C C . ALA A 1 79 ? -9.961 25.141 -3.885 1 98 79 ALA A C 1
ATOM 592 O O . ALA A 1 79 ? -8.867 25.297 -4.434 1 98 79 ALA A O 1
ATOM 593 N N . ASP A 1 80 ? -10.438 26.047 -3.098 1 97.81 80 ASP A N 1
ATOM 594 C CA . ASP A 1 80 ? -9.773 27.344 -3.02 1 97.81 80 ASP A CA 1
ATOM 595 C C . ASP A 1 80 ? -9.406 27.688 -1.578 1 97.81 80 ASP A C 1
ATOM 597 O O . ASP A 1 80 ? -8.945 28.797 -1.296 1 97.81 80 ASP A O 1
ATOM 601 N N . ASP A 1 81 ? -9.711 26.906 -0.66 1 98.75 81 ASP A N 1
ATOM 602 C CA . ASP A 1 81 ? -9.297 27 0.738 1 98.75 81 ASP A CA 1
ATOM 603 C C . ASP A 1 81 ? -8.711 25.688 1.224 1 98.75 81 ASP A C 1
ATOM 605 O O . ASP A 1 81 ? -9.445 24.719 1.486 1 98.75 81 ASP A O 1
ATOM 609 N N . ILE A 1 82 ? -7.383 25.625 1.314 1 98.81 82 ILE A N 1
ATOM 610 C CA . ILE A 1 82 ? -6.691 24.359 1.553 1 98.81 82 ILE A CA 1
ATOM 611 C C . ILE A 1 82 ? -5.73 24.516 2.732 1 98.81 82 ILE A C 1
ATOM 613 O O . ILE A 1 82 ? -4.953 25.469 2.787 1 98.81 82 ILE A O 1
ATOM 617 N N . PHE A 1 83 ? -5.875 23.656 3.672 1 98.88 83 PHE A N 1
ATOM 618 C CA . PHE A 1 83 ? -4.961 23.562 4.809 1 98.88 83 PHE A CA 1
ATOM 619 C C . PHE A 1 83 ? -4.066 22.344 4.691 1 98.88 83 PHE A C 1
ATOM 621 O O . PHE A 1 83 ? -4.551 21.203 4.719 1 98.88 83 PHE A O 1
ATOM 628 N N . ILE A 1 84 ? -2.781 22.484 4.516 1 98.81 84 ILE A N 1
ATOM 629 C CA . ILE A 1 84 ? -1.8 21.406 4.566 1 98.81 84 ILE A CA 1
ATOM 630 C C . ILE A 1 84 ? -1.433 21.125 6.02 1 98.81 84 ILE A C 1
ATOM 632 O O . ILE A 1 84 ? -0.512 21.734 6.57 1 98.81 84 ILE A O 1
ATOM 636 N N . ALA A 1 85 ? -2.137 20.203 6.648 1 98.31 85 ALA A N 1
ATOM 637 C CA . ALA A 1 85 ? -1.976 19.859 8.062 1 98.31 85 ALA A CA 1
ATOM 638 C C . ALA A 1 85 ? -0.802 18.906 8.266 1 98.31 85 ALA A C 1
ATOM 640 O O . ALA A 1 85 ? -0.997 17.734 8.57 1 98.31 85 ALA A O 1
ATOM 641 N N . TYR A 1 86 ? 0.387 19.375 8.109 1 97.69 86 TYR A N 1
ATOM 642 C CA . TYR A 1 86 ? 1.649 18.641 8.148 1 97.69 86 TYR A CA 1
ATOM 643 C C . TYR A 1 86 ? 2.791 19.547 8.586 1 97.69 86 TYR A C 1
ATOM 645 O O . TYR A 1 86 ? 2.861 20.703 8.172 1 97.69 86 TYR A O 1
ATOM 653 N N . PRO A 1 87 ? 3.697 19.094 9.445 1 97.19 87 PRO A N 1
ATOM 654 C CA . PRO A 1 87 ? 4.848 19.922 9.812 1 97.19 87 PRO A CA 1
ATOM 655 C C . PRO A 1 87 ? 5.867 20.047 8.68 1 97.19 87 PRO A C 1
ATOM 657 O O . PRO A 1 87 ? 6.852 19.312 8.648 1 97.19 87 PRO A O 1
ATOM 660 N N . LEU A 1 88 ? 5.777 21.078 7.906 1 97.75 88 LEU A N 1
ATOM 661 C CA . LEU A 1 88 ? 6.547 21.172 6.668 1 97.75 88 LEU A CA 1
ATOM 662 C C . LEU A 1 88 ? 7.98 21.609 6.953 1 97.75 88 LEU A C 1
ATOM 664 O O . LEU A 1 88 ? 8.211 22.469 7.801 1 97.75 88 LEU A O 1
ATOM 668 N N . TRP A 1 89 ? 8.922 21 6.363 1 98.19 89 TRP A N 1
ATOM 669 C CA . TRP A 1 89 ? 10.258 21.5 6.02 1 98.19 89 TRP A CA 1
ATOM 670 C C . TRP A 1 89 ? 10.406 21.641 4.512 1 98.19 89 TRP A C 1
ATOM 672 O O . TRP A 1 89 ? 10.312 20.656 3.771 1 98.19 89 TRP A O 1
ATOM 682 N N . ILE A 1 90 ? 10.633 22.891 4.039 1 97.81 90 ILE A N 1
ATOM 683 C CA . ILE A 1 90 ? 10.508 23.062 2.596 1 97.81 90 ILE A CA 1
ATOM 684 C C . ILE A 1 90 ? 11.867 23.406 1.995 1 97.81 90 ILE A C 1
ATOM 686 O O . ILE A 1 90 ? 12.68 24.094 2.629 1 97.81 90 ILE A O 1
ATOM 690 N N . ASP A 1 91 ? 12.125 22.922 0.855 1 97 91 ASP A N 1
ATOM 691 C CA . ASP A 1 91 ? 13.25 23.344 0.031 1 97 91 ASP A CA 1
ATOM 692 C C . ASP A 1 91 ? 12.828 24.406 -0.975 1 97 91 ASP A C 1
ATOM 694 O O . ASP A 1 91 ? 11.672 24.828 -0.986 1 97 91 ASP A O 1
ATOM 698 N N . PRO A 1 92 ? 13.766 24.953 -1.794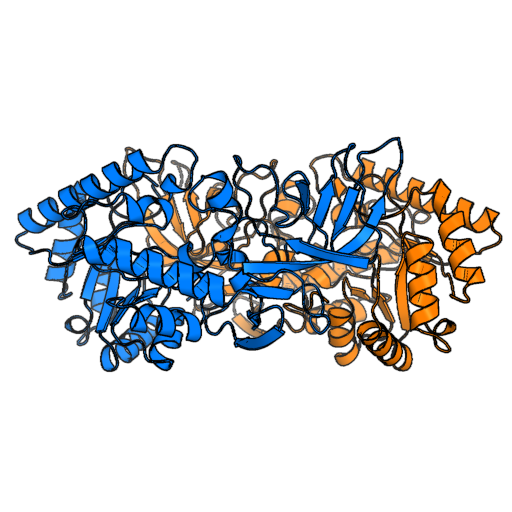 1 96.69 92 PRO A N 1
ATOM 699 C CA . PRO A 1 92 ? 13.422 26.031 -2.717 1 96.69 92 PRO A CA 1
ATOM 700 C C . PRO A 1 92 ? 12.344 25.641 -3.723 1 96.69 92 PRO A C 1
ATOM 702 O O . PRO A 1 92 ? 11.5 26.453 -4.078 1 96.69 92 PRO A O 1
ATOM 705 N N . ARG A 1 93 ? 12.367 24.406 -4.172 1 97.06 93 ARG A N 1
ATOM 706 C CA . ARG A 1 93 ? 11.359 23.969 -5.133 1 97.06 93 ARG A CA 1
ATOM 707 C C . ARG A 1 93 ? 9.977 23.906 -4.492 1 97.06 93 ARG A C 1
ATOM 709 O O . ARG A 1 93 ? 8.984 24.297 -5.109 1 97.06 93 ARG A O 1
ATOM 716 N N . GLN A 1 94 ? 9.93 23.406 -3.316 1 97.81 94 GLN A N 1
ATOM 717 C CA . GLN A 1 94 ? 8.672 23.359 -2.584 1 97.81 94 GLN A CA 1
ATOM 718 C C . GLN A 1 94 ? 8.164 24.766 -2.268 1 97.81 94 GLN A C 1
ATOM 720 O O . GLN A 1 94 ? 6.957 25.016 -2.283 1 97.81 94 GLN A O 1
ATOM 725 N N . ALA A 1 95 ? 9.078 25.656 -1.953 1 98.06 95 ALA A N 1
ATOM 726 C CA . ALA A 1 95 ? 8.703 27.062 -1.728 1 98.06 95 ALA A CA 1
ATOM 727 C C . ALA A 1 95 ? 8.047 27.656 -2.971 1 98.06 95 ALA A C 1
ATOM 729 O O . ALA A 1 95 ? 7.047 28.359 -2.871 1 98.06 95 ALA A O 1
ATOM 730 N N . ASP A 1 96 ? 8.625 27.344 -4.109 1 98.06 96 ASP A N 1
ATOM 731 C CA . ASP A 1 96 ? 8.062 27.828 -5.367 1 98.06 96 ASP A CA 1
ATOM 732 C C . ASP A 1 96 ? 6.645 27.281 -5.574 1 98.06 96 ASP A C 1
ATOM 734 O O . ASP A 1 96 ? 5.754 28.016 -6.008 1 98.06 96 ASP A O 1
ATOM 738 N N . ARG A 1 97 ? 6.484 26.047 -5.238 1 98.19 97 ARG A N 1
ATOM 739 C CA . ARG A 1 97 ? 5.172 25.422 -5.367 1 98.19 97 ARG A CA 1
ATOM 740 C C . ARG A 1 97 ? 4.16 26.062 -4.426 1 98.19 97 ARG A C 1
ATOM 742 O O . ARG A 1 97 ? 3.027 26.344 -4.82 1 98.19 97 ARG A O 1
ATOM 749 N N . LEU A 1 98 ? 4.57 26.344 -3.209 1 98.38 98 LEU A N 1
ATOM 750 C CA . LEU A 1 98 ? 3.691 26.969 -2.23 1 98.38 98 LEU A CA 1
ATOM 751 C C . LEU A 1 98 ? 3.311 28.375 -2.674 1 98.38 98 LEU A C 1
ATOM 753 O O . LEU A 1 98 ? 2.16 28.797 -2.516 1 98.38 98 LEU A O 1
ATOM 757 N N . ARG A 1 99 ? 4.258 29.125 -3.254 1 97.94 99 ARG A N 1
ATOM 758 C CA . ARG A 1 99 ? 3.973 30.453 -3.766 1 97.94 99 ARG A CA 1
ATOM 759 C C . ARG A 1 99 ? 2.92 30.406 -4.867 1 97.94 99 ARG A C 1
ATOM 761 O O . ARG A 1 99 ? 1.993 31.219 -4.883 1 97.94 99 ARG A O 1
ATOM 768 N N . ARG A 1 100 ? 3.098 29.453 -5.73 1 97.88 100 ARG A N 1
ATOM 769 C CA . ARG A 1 100 ? 2.137 29.312 -6.82 1 97.88 100 ARG A CA 1
ATOM 770 C C . ARG A 1 100 ? 0.749 28.984 -6.281 1 97.88 100 ARG A C 1
ATOM 772 O O . ARG A 1 100 ? -0.253 29.516 -6.762 1 97.88 100 ARG A O 1
ATOM 779 N N . LEU A 1 101 ? 0.701 28.125 -5.289 1 98.25 101 LEU A N 1
ATOM 780 C CA . LEU A 1 101 ? -0.569 27.766 -4.664 1 98.25 101 LEU A CA 1
ATOM 781 C C . LEU A 1 101 ? -1.224 28.984 -4.035 1 98.25 101 LEU A C 1
ATOM 783 O O . LEU A 1 101 ? -2.424 29.219 -4.207 1 98.25 101 LEU A O 1
ATOM 787 N N . SER A 1 102 ? -0.444 29.797 -3.365 1 97.5 102 SER A N 1
ATOM 788 C CA . SER A 1 102 ? -0.959 30.906 -2.572 1 97.5 102 SER A CA 1
ATOM 789 C C . SER A 1 102 ? -1.501 32.031 -3.467 1 97.5 102 SER A C 1
ATOM 791 O O . SER A 1 102 ? -2.283 32.844 -3.016 1 97.5 102 SER A O 1
ATOM 793 N N . ARG A 1 103 ? -1.148 32.062 -4.691 1 97.19 103 ARG A N 1
ATOM 794 C CA . ARG A 1 103 ? -1.646 33.031 -5.645 1 97.19 103 ARG A CA 1
ATOM 795 C C . ARG A 1 103 ? -3.043 32.656 -6.137 1 97.19 103 ARG A C 1
ATOM 797 O O . ARG A 1 103 ? -3.758 33.5 -6.68 1 97.19 103 ARG A O 1
ATOM 804 N N . ARG A 1 104 ? -3.414 31.406 -5.898 1 97.69 104 ARG A N 1
ATOM 805 C CA . ARG A 1 104 ? -4.637 30.922 -6.527 1 97.69 104 ARG A CA 1
ATOM 806 C C . ARG A 1 104 ? -5.676 30.547 -5.477 1 97.69 104 ARG A C 1
ATOM 808 O O . ARG A 1 104 ? -6.863 30.406 -5.789 1 97.69 104 ARG A O 1
ATOM 815 N N . ALA A 1 105 ? -5.215 30.344 -4.25 1 97.94 105 ALA A N 1
ATOM 816 C CA . ALA A 1 105 ? -6.109 29.875 -3.195 1 97.94 105 ALA A CA 1
ATOM 817 C C . ALA A 1 105 ? -5.641 30.359 -1.823 1 97.94 105 ALA A C 1
ATOM 819 O O . ALA A 1 105 ? -4.508 30.812 -1.674 1 97.94 105 ALA A O 1
ATOM 820 N N . ARG A 1 106 ? -6.566 30.359 -0.902 1 98.38 106 ARG A N 1
ATOM 821 C CA . ARG A 1 106 ? -6.16 30.484 0.492 1 98.38 106 ARG A CA 1
ATOM 822 C C . ARG A 1 106 ? -5.418 29.25 0.968 1 98.38 106 ARG A C 1
ATOM 824 O O . ARG A 1 106 ? -5.969 28.141 0.943 1 98.38 106 ARG A O 1
ATOM 831 N N . ILE A 1 107 ? -4.164 29.438 1.352 1 98.62 107 ILE A N 1
ATOM 832 C CA . ILE A 1 107 ? -3.328 28.312 1.757 1 98.62 107 ILE A CA 1
ATOM 833 C C . ILE A 1 107 ? -2.902 28.484 3.213 1 98.62 107 ILE A C 1
ATOM 835 O O . ILE A 1 107 ? -2.463 29.562 3.615 1 98.62 107 ILE A O 1
ATOM 839 N N . ALA A 1 108 ? -3.125 27.5 4 1 98.75 108 ALA A N 1
ATOM 840 C CA . ALA A 1 108 ? -2.551 27.406 5.34 1 98.75 108 ALA A CA 1
ATOM 841 C C . ALA A 1 108 ? -1.6 26.219 5.441 1 98.75 108 ALA A C 1
ATOM 843 O O . ALA A 1 108 ? -1.832 25.172 4.828 1 98.75 108 ALA A O 1
ATOM 844 N N . ILE A 1 109 ? -0.498 26.328 6.176 1 98.75 109 ILE A N 1
ATOM 845 C CA . ILE A 1 109 ? 0.47 25.25 6.348 1 98.75 109 ILE A CA 1
ATOM 846 C C . ILE A 1 109 ? 0.766 25.047 7.832 1 98.75 109 ILE 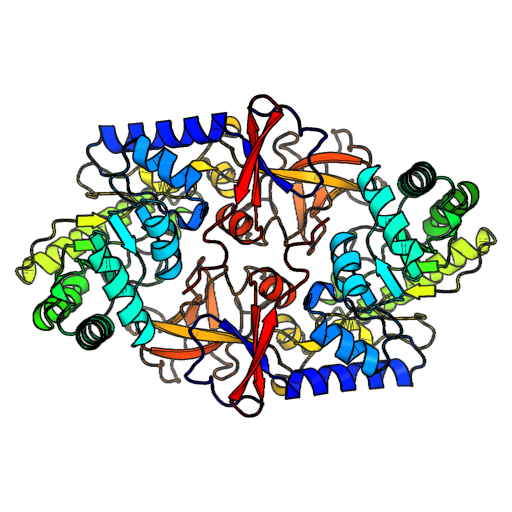A C 1
ATOM 848 O O . ILE A 1 109 ? 0.461 25.922 8.656 1 98.75 109 ILE A O 1
ATOM 852 N N . GLY A 1 110 ? 1.328 23.891 8.148 1 98.5 110 GLY A N 1
ATOM 853 C CA . GLY A 1 110 ? 1.682 23.594 9.523 1 98.5 110 GLY A CA 1
ATOM 854 C C . GLY A 1 110 ? 3.172 23.688 9.789 1 98.5 110 GLY A C 1
ATOM 855 O O . GLY A 1 110 ? 3.984 23.406 8.906 1 98.5 110 GLY A O 1
ATOM 856 N N . VAL A 1 111 ? 3.525 24.016 11.023 1 97.88 111 VAL A N 1
ATOM 857 C CA . VAL A 1 111 ? 4.887 23.953 11.539 1 97.88 111 VAL A CA 1
ATOM 858 C C . VAL A 1 111 ? 4.871 23.422 12.977 1 97.88 111 VAL A C 1
ATOM 860 O O . VAL A 1 111 ? 3.863 23.562 13.68 1 97.88 111 VAL A O 1
ATOM 863 N N . ASP A 1 112 ? 5.992 22.781 13.391 1 97.44 112 ASP A N 1
ATOM 864 C CA . ASP A 1 112 ? 5.992 22.344 14.773 1 97.44 112 ASP A CA 1
ATOM 865 C C . ASP A 1 112 ? 7.34 22.609 15.445 1 97.44 112 ASP A C 1
ATOM 867 O O . ASP A 1 112 ? 7.707 21.938 16.406 1 97.44 112 ASP A O 1
ATOM 871 N N . SER A 1 113 ? 8.148 23.562 14.852 1 96.88 113 SER A N 1
ATOM 872 C CA . SER A 1 113 ? 9.422 23.953 15.453 1 96.88 113 SER A CA 1
ATOM 873 C C . SER A 1 113 ? 9.836 25.359 15.008 1 96.88 113 SER A C 1
ATOM 875 O O . SER A 1 113 ? 9.461 25.797 13.922 1 96.88 113 SER A O 1
ATOM 877 N N . PRO A 1 114 ? 10.602 26.031 15.922 1 97.38 114 PRO A N 1
ATOM 878 C CA . PRO A 1 114 ? 11.148 27.328 15.508 1 97.38 114 PRO A CA 1
ATOM 879 C C . PRO A 1 114 ? 12.031 27.219 14.258 1 97.38 114 PRO A C 1
ATOM 881 O O . PRO A 1 114 ? 12 28.094 13.398 1 97.38 114 PRO A O 1
ATOM 884 N N . GLN A 1 115 ? 12.773 26.141 14.141 1 97.19 115 GLN A N 1
ATOM 885 C CA . GLN A 1 115 ? 13.664 25.953 13 1 97.19 115 GLN A CA 1
ATOM 886 C C . GLN A 1 115 ? 12.875 25.859 11.695 1 97.19 115 GLN A C 1
ATOM 888 O O . GLN A 1 115 ? 13.258 26.484 10.695 1 97.19 115 GLN A O 1
ATOM 893 N N . ALA A 1 116 ? 11.805 25.141 11.719 1 97.81 116 ALA A N 1
ATOM 894 C CA . ALA A 1 116 ? 10.977 25.016 10.523 1 97.81 116 ALA A CA 1
ATOM 895 C C . ALA A 1 116 ? 10.328 26.344 10.156 1 97.81 116 ALA A C 1
ATOM 897 O O . ALA A 1 116 ? 10.25 26.688 8.977 1 97.81 116 ALA A O 1
ATOM 898 N N . ALA A 1 117 ? 9.883 27.094 11.164 1 98 117 ALA A N 1
ATOM 899 C CA . ALA A 1 117 ? 9.297 28.406 10.922 1 98 117 ALA A CA 1
ATOM 900 C C . ALA A 1 117 ? 10.289 29.328 10.227 1 98 117 ALA A C 1
ATOM 902 O O . ALA A 1 117 ? 9.953 29.984 9.242 1 98 117 ALA A O 1
ATOM 903 N N . MET A 1 118 ? 11.492 29.312 10.742 1 98.31 118 MET A N 1
ATOM 904 C CA . MET A 1 118 ? 12.531 30.172 10.172 1 98.31 118 MET A CA 1
ATOM 905 C C . MET A 1 118 ? 12.867 29.734 8.75 1 98.31 118 MET A C 1
ATOM 907 O O . MET A 1 118 ? 13.055 30.578 7.871 1 98.31 118 MET A O 1
ATOM 911 N N . ASN A 1 119 ? 12.953 28.469 8.562 1 98.5 119 ASN A N 1
ATOM 912 C CA . ASN A 1 119 ? 13.219 27.938 7.234 1 98.5 119 ASN A CA 1
ATOM 913 C C . ASN A 1 119 ? 12.148 28.344 6.23 1 98.5 119 ASN A C 1
ATOM 915 O O . ASN A 1 119 ? 12.461 28.781 5.121 1 98.5 119 ASN A O 1
ATOM 919 N N . ILE A 1 120 ? 10.891 28.219 6.57 1 98.38 120 ILE A N 1
ATOM 920 C CA . ILE A 1 120 ? 9.766 28.531 5.707 1 98.38 120 ILE A CA 1
ATOM 921 C C . ILE A 1 120 ? 9.773 30.016 5.371 1 98.38 120 ILE A C 1
ATOM 923 O O . ILE A 1 120 ? 9.633 30.406 4.207 1 98.38 120 ILE A O 1
ATOM 927 N N . ALA A 1 121 ? 9.977 30.828 6.379 1 98.31 121 ALA A N 1
ATOM 928 C CA . ALA A 1 121 ? 10.023 32.281 6.168 1 98.31 121 ALA A CA 1
ATOM 929 C C . ALA A 1 121 ? 11.125 32.656 5.184 1 98.31 121 ALA A C 1
ATOM 931 O O . ALA A 1 121 ? 10.898 33.438 4.254 1 98.31 121 ALA A O 1
ATOM 932 N N . ALA A 1 122 ? 12.281 32.094 5.422 1 98.19 122 ALA A N 1
ATOM 933 C CA . ALA A 1 122 ? 13.43 32.375 4.574 1 98.19 122 ALA A CA 1
ATOM 934 C C . ALA A 1 122 ? 13.18 31.969 3.131 1 98.19 122 ALA A C 1
ATOM 936 O O . ALA A 1 122 ? 13.531 32.688 2.195 1 98.19 122 ALA A O 1
ATOM 937 N N . LYS A 1 123 ? 12.594 30.828 2.918 1 98 123 LYS A N 1
ATOM 938 C CA . LYS A 1 123 ? 12.398 30.281 1.581 1 98 123 LYS A CA 1
ATOM 939 C C . LYS A 1 123 ? 11.273 31 0.846 1 98 123 LYS A C 1
ATOM 941 O O . LYS A 1 123 ? 11.328 31.172 -0.373 1 98 123 LYS A O 1
ATOM 946 N N . LEU A 1 124 ? 10.242 31.406 1.57 1 97.5 124 LEU A N 1
ATOM 947 C CA . LEU A 1 124 ? 9.109 32.062 0.936 1 97.5 124 LEU A CA 1
ATOM 948 C C . LEU A 1 124 ? 9.43 33.531 0.625 1 97.5 124 LEU A C 1
ATOM 950 O O . LEU A 1 124 ? 8.789 34.125 -0.23 1 97.5 124 LEU A O 1
ATOM 954 N N . GLY A 1 125 ? 10.367 34.156 1.373 1 96.38 125 GLY A N 1
ATOM 955 C CA . GLY A 1 125 ? 10.789 35.5 1.12 1 96.38 125 GLY A CA 1
ATOM 956 C C . GLY A 1 125 ? 9.648 36.5 1.229 1 96.38 125 GLY A C 1
ATOM 957 O O . GLY A 1 125 ? 8.938 36.531 2.234 1 96.38 125 GLY A O 1
ATOM 958 N N . ASN A 1 126 ? 9.375 37.219 0.15 1 93.88 126 ASN A N 1
ATOM 959 C CA . ASN A 1 126 ? 8.398 38.312 0.161 1 93.88 126 ASN A CA 1
ATOM 960 C C . ASN A 1 126 ? 6.965 37.781 0.187 1 93.88 126 ASN A C 1
ATOM 962 O O . ASN A 1 126 ? 6.027 38.5 0.488 1 93.88 126 ASN A O 1
ATOM 966 N N . ASP A 1 127 ? 6.84 36.531 -0.048 1 93.38 127 ASP A N 1
ATOM 967 C CA . ASP A 1 127 ? 5.504 35.938 -0.151 1 93.38 127 ASP A CA 1
ATOM 968 C C . ASP A 1 127 ? 5.086 35.281 1.166 1 93.38 127 ASP A C 1
ATOM 970 O O . ASP A 1 127 ? 3.988 34.75 1.271 1 93.38 127 ASP A O 1
ATOM 974 N N . ARG A 1 128 ? 5.852 35.406 2.166 1 91.75 128 ARG A N 1
ATOM 975 C CA . ARG A 1 128 ? 5.633 34.656 3.396 1 91.75 128 ARG A CA 1
ATOM 976 C C . ARG A 1 128 ? 4.348 35.094 4.09 1 91.75 128 ARG A C 1
ATOM 978 O O . ARG A 1 128 ? 3.688 34.281 4.754 1 91.75 128 ARG A O 1
ATOM 985 N N . ALA A 1 129 ? 3.912 36.312 3.873 1 91.56 129 ALA A N 1
ATOM 986 C CA . ALA A 1 129 ? 2.725 36.844 4.543 1 91.56 129 ALA A CA 1
ATOM 987 C C . ALA A 1 129 ? 1.451 36.375 3.838 1 91.56 129 ALA A C 1
ATOM 989 O O . ALA A 1 129 ? 0.353 36.5 4.387 1 91.56 129 ALA A O 1
ATOM 990 N N . ALA A 1 130 ? 1.591 35.812 2.658 1 94.25 130 ALA A N 1
ATOM 991 C CA . ALA A 1 130 ? 0.44 35.375 1.858 1 94.25 130 ALA A CA 1
ATOM 992 C C . ALA A 1 130 ? -0.083 34.031 2.311 1 94.25 130 ALA A C 1
ATOM 994 O O . ALA A 1 130 ? -1.191 33.625 1.944 1 94.25 130 ALA A O 1
ATOM 995 N N . ILE A 1 131 ? 0.651 33.375 3.16 1 97.19 131 ILE A N 1
ATOM 996 C CA . ILE A 1 131 ? 0.308 32.031 3.588 1 97.19 131 ILE A CA 1
ATOM 997 C C . ILE A 1 131 ? 0.032 32 5.09 1 97.19 131 ILE A C 1
ATOM 999 O O . ILE A 1 131 ? 0.799 32.562 5.871 1 97.19 131 ILE A O 1
ATOM 1003 N N . ASP A 1 132 ? -1.109 31.453 5.453 1 98.25 132 ASP A N 1
ATOM 1004 C CA . ASP A 1 132 ? -1.425 31.266 6.867 1 98.25 132 ASP A CA 1
ATOM 1005 C C . ASP A 1 132 ? -0.617 30.125 7.465 1 98.25 132 ASP A C 1
ATOM 1007 O O . ASP A 1 132 ? -0.308 29.156 6.777 1 98.25 132 ASP A O 1
ATOM 1011 N N . VAL A 1 133 ? -0.251 30.25 8.719 1 98.62 133 VAL A N 1
ATOM 1012 C CA . VAL A 1 133 ? 0.537 29.219 9.391 1 98.62 133 VAL A CA 1
ATOM 1013 C C . VAL A 1 133 ? -0.144 28.828 10.695 1 98.62 133 VAL A C 1
ATOM 1015 O O . VAL A 1 133 ? -0.606 29.672 11.453 1 98.62 133 VAL A O 1
ATOM 1018 N N . LEU A 1 134 ? -0.315 27.562 10.938 1 98.75 134 LEU A N 1
ATOM 1019 C CA . LEU A 1 134 ? -0.78 27.016 12.211 1 98.75 134 LEU A CA 1
ATOM 1020 C C . LEU A 1 134 ? 0.325 26.203 12.891 1 98.75 134 LEU A C 1
ATOM 1022 O O . LEU A 1 134 ? 1.096 25.516 12.227 1 98.75 134 LEU A O 1
ATOM 1026 N N . VAL A 1 135 ? 0.387 26.25 14.195 1 98.69 135 VAL A N 1
ATOM 1027 C CA . VAL A 1 135 ? 1.363 25.5 14.977 1 98.69 135 VAL A CA 1
ATOM 1028 C C . VAL A 1 135 ? 0.782 24.141 15.359 1 98.69 135 VAL A C 1
ATOM 1030 O O . VAL A 1 135 ? -0.309 24.062 15.93 1 98.69 135 VAL A O 1
ATOM 1033 N N . GLU A 1 136 ? 1.487 23.094 15 1 98.38 136 GLU A N 1
ATOM 1034 C CA . GLU A 1 136 ? 1.064 21.75 15.375 1 98.38 136 GLU A CA 1
ATOM 1035 C C . GLU A 1 136 ? 1.455 21.422 16.812 1 98.38 136 GLU A C 1
ATOM 1037 O O . GLU A 1 136 ? 2.6 21.656 17.219 1 98.38 136 GLU A O 1
ATOM 1042 N N . VAL A 1 137 ? 0.521 20.875 17.547 1 96.75 137 VAL A N 1
ATOM 1043 C CA . VAL A 1 137 ? 0.808 20.516 18.922 1 96.75 137 VAL A CA 1
ATOM 1044 C C . VAL A 1 137 ? 0.52 19.031 19.141 1 96.75 137 VAL A C 1
ATOM 1046 O O . VAL A 1 137 ? -0.322 18.438 18.453 1 96.75 137 VAL A O 1
ATOM 1049 N N . ASP A 1 138 ? 1.297 18.422 20.016 1 93.44 138 ASP A N 1
ATOM 1050 C CA . ASP A 1 138 ? 1.142 17.016 20.375 1 93.44 138 ASP A CA 1
ATOM 1051 C C . ASP A 1 138 ? 0.038 16.828 21.406 1 93.44 138 ASP A C 1
ATOM 1053 O O . ASP A 1 138 ? 0.13 17.359 22.516 1 93.44 138 ASP A O 1
ATOM 1057 N N . SER A 1 139 ? -0.951 16.109 21.109 1 90.75 139 SER A N 1
ATOM 1058 C CA . SER A 1 139 ? -2.053 15.891 22.047 1 90.75 139 SER A CA 1
ATOM 1059 C C . SER A 1 139 ? -2.01 14.484 22.625 1 90.75 139 SER A C 1
ATOM 1061 O O . SER A 1 139 ? -2.977 14.039 23.25 1 90.75 139 SER A O 1
ATOM 1063 N N . GLY A 1 140 ? -0.885 13.766 22.391 1 85.56 140 GLY A N 1
ATOM 1064 C CA . GLY A 1 140 ? -0.791 12.492 23.094 1 85.56 140 GLY A CA 1
ATOM 1065 C C . GLY A 1 140 ? -0.243 11.375 22.219 1 85.56 140 GLY A C 1
ATOM 1066 O O . GLY A 1 140 ? 0.271 10.375 22.719 1 85.56 140 GLY A O 1
ATOM 1067 N N . GLN A 1 141 ? -0.335 11.453 20.906 1 79.62 141 GLN A N 1
ATOM 1068 C CA . GLN A 1 141 ? 0.141 10.422 19.984 1 79.62 141 GLN A CA 1
ATOM 1069 C C . GLN A 1 141 ? 1.666 10.375 19.953 1 79.62 141 GLN A C 1
ATOM 1071 O O . GLN A 1 141 ? 2.256 9.344 19.625 1 79.62 141 GLN A O 1
ATOM 1076 N N . HIS A 1 142 ? 2.322 11.461 20.188 1 84.12 142 HIS A N 1
ATOM 1077 C CA . HIS A 1 142 ? 3.771 11.617 20.172 1 84.12 142 HIS A CA 1
ATOM 1078 C C . HIS A 1 142 ? 4.348 11.32 18.797 1 84.12 142 HIS A C 1
ATOM 1080 O O . HIS A 1 142 ? 5.34 10.594 18.672 1 84.12 142 HIS A O 1
ATOM 1086 N N . ARG A 1 143 ? 3.596 11.672 17.766 1 89 143 ARG A N 1
ATOM 1087 C CA . ARG A 1 143 ? 4.105 11.672 16.406 1 89 143 ARG A CA 1
ATOM 1088 C C . ARG A 1 143 ? 4.844 12.969 16.094 1 89 143 ARG A C 1
ATOM 1090 O O . ARG A 1 143 ? 6.035 13.094 16.391 1 89 143 ARG A O 1
ATOM 1097 N N . SER A 1 144 ? 4.34 13.914 15.516 1 92.94 144 SER A N 1
ATOM 1098 C CA . SER A 1 144 ? 4.836 15.273 15.352 1 92.94 144 SER A CA 1
ATOM 1099 C C . SER A 1 144 ? 4.039 16.266 16.203 1 92.94 144 SER A C 1
ATOM 1101 O O . SER A 1 144 ? 3.014 15.898 16.781 1 92.94 144 SER A O 1
ATOM 1103 N N . GLY A 1 145 ? 4.57 17.484 16.281 1 95.12 145 GLY A N 1
ATOM 1104 C CA . GLY A 1 145 ? 3.947 18.5 17.094 1 95.12 145 GLY A CA 1
ATOM 1105 C C . GLY A 1 145 ? 4.742 18.828 18.344 1 95.12 145 GLY A C 1
ATOM 1106 O O . GLY A 1 145 ? 5.324 17.938 18.969 1 95.12 145 GLY A O 1
ATOM 1107 N N . VAL A 1 146 ? 4.68 20 18.781 1 94.38 146 VAL A N 1
ATOM 1108 C CA . VAL A 1 146 ? 5.359 20.453 19.984 1 94.38 146 VAL A CA 1
ATOM 1109 C C . VAL A 1 146 ? 4.438 20.297 21.188 1 94.38 146 VAL A C 1
ATOM 1111 O O . VAL A 1 146 ? 3.225 20.141 21.031 1 94.38 146 VAL A O 1
ATOM 1114 N N . ALA A 1 147 ? 5.066 20.281 22.344 1 93.56 147 ALA A N 1
ATOM 1115 C CA . ALA A 1 147 ? 4.242 20.328 23.547 1 93.56 147 ALA A CA 1
ATOM 1116 C C . ALA A 1 147 ? 3.35 21.562 23.562 1 93.56 147 ALA A C 1
ATOM 1118 O O . ALA A 1 147 ? 3.797 22.656 23.219 1 93.56 147 ALA A O 1
ATOM 1119 N N . PRO A 1 148 ? 2.113 21.344 23.953 1 96.06 148 PRO A N 1
ATOM 1120 C CA . PRO A 1 148 ? 1.172 22.469 23.891 1 96.06 148 PRO A CA 1
ATOM 1121 C C . PRO A 1 148 ? 1.698 23.719 24.594 1 96.06 148 PRO A C 1
ATOM 1123 O O . PRO A 1 148 ? 1.522 24.828 24.078 1 96.06 148 PRO A O 1
ATOM 1126 N N . GLN A 1 149 ? 2.389 23.594 25.688 1 94.44 149 GLN A N 1
ATOM 1127 C CA . GLN A 1 149 ? 2.896 24.719 26.453 1 94.44 149 GLN A CA 1
ATOM 1128 C C . GLN A 1 149 ? 4.023 25.438 25.719 1 94.44 149 GLN A C 1
ATOM 1130 O O . GLN A 1 149 ? 4.344 26.578 26.016 1 94.44 149 GLN A O 1
ATOM 1135 N N . ARG A 1 150 ? 4.551 24.766 24.719 1 94.94 150 ARG A N 1
ATOM 1136 C CA . ARG A 1 150 ? 5.68 25.328 23.984 1 94.94 150 ARG A CA 1
ATOM 1137 C C . ARG A 1 150 ? 5.227 25.922 22.656 1 94.94 150 ARG A C 1
ATOM 1139 O O . ARG A 1 150 ? 6.039 26.453 21.891 1 94.94 150 ARG A O 1
ATOM 1146 N N . ALA A 1 151 ? 3.98 25.875 22.391 1 97.81 151 ALA A N 1
ATOM 1147 C CA . ALA A 1 151 ? 3.443 26.375 21.125 1 97.81 151 ALA A CA 1
ATOM 1148 C C . ALA A 1 151 ? 3.725 27.875 20.969 1 97.81 151 ALA A C 1
ATOM 1150 O O . ALA A 1 151 ? 3.941 28.359 19.859 1 97.81 151 ALA A O 1
ATOM 1151 N N . GLY A 1 152 ? 3.736 28.578 22.094 1 98.12 152 GLY A N 1
ATOM 1152 C CA . GLY A 1 152 ? 4.008 30 22.078 1 98.12 152 GLY A CA 1
ATOM 1153 C C . GLY A 1 152 ? 5.379 30.344 21.516 1 98.12 152 GLY A C 1
ATOM 1154 O O . GLY A 1 152 ? 5.539 31.328 20.797 1 98.12 152 GLY A O 1
ATOM 1155 N N . GLU A 1 153 ? 6.324 29.547 21.891 1 97.19 153 GLU A N 1
ATOM 1156 C CA . GLU A 1 153 ? 7.691 29.75 21.422 1 97.19 153 GLU A CA 1
ATOM 1157 C C . GLU A 1 153 ? 7.773 29.625 19.906 1 97.19 153 GLU A C 1
ATOM 1159 O O . GLU A 1 153 ? 8.406 30.438 19.234 1 97.19 153 GLU A O 1
ATOM 1164 N N . VAL A 1 154 ? 7.168 28.609 19.359 1 98 154 VAL A N 1
ATOM 1165 C CA . VAL A 1 154 ? 7.148 28.391 17.922 1 98 154 VAL A CA 1
ATOM 1166 C C . VAL A 1 154 ? 6.438 29.547 17.219 1 98 154 VAL A C 1
ATOM 1168 O O . VAL A 1 154 ? 6.934 30.078 16.234 1 98 154 VAL A O 1
ATOM 1171 N N . ALA A 1 155 ? 5.328 29.953 17.797 1 98.56 155 ALA A N 1
ATOM 1172 C CA . ALA A 1 155 ? 4.508 31 17.203 1 98.56 155 ALA A CA 1
ATOM 1173 C C . ALA A 1 155 ? 5.238 32.344 17.219 1 98.56 155 ALA A C 1
ATOM 1175 O O . ALA A 1 155 ? 5.227 33.062 16.234 1 98.56 155 ALA A O 1
ATOM 1176 N N . SER A 1 156 ? 5.824 32.656 18.344 1 98.31 156 SER A N 1
ATOM 1177 C CA . SER A 1 156 ? 6.531 33.938 18.453 1 98.31 156 SER A CA 1
ATOM 1178 C C . SER A 1 156 ? 7.695 34 17.469 1 98.31 156 SER A C 1
ATOM 1180 O O . SER A 1 156 ? 7.914 35.031 16.828 1 98.31 156 SER A O 1
ATOM 1182 N N . THR A 1 157 ? 8.43 32.938 17.344 1 98.25 157 THR A N 1
ATOM 1183 C CA . THR A 1 157 ? 9.508 32.875 16.359 1 98.25 157 THR A CA 1
ATOM 1184 C C . THR A 1 157 ? 8.977 33.062 14.945 1 98.25 157 THR A C 1
ATOM 1186 O O . THR A 1 157 ? 9.586 33.781 14.141 1 98.25 157 THR A O 1
ATOM 1189 N N . ALA A 1 158 ? 7.902 32.406 14.617 1 98 158 ALA A N 1
ATOM 1190 C CA . ALA A 1 158 ? 7.277 32.531 13.305 1 98 158 ALA A CA 1
ATOM 1191 C C . ALA A 1 158 ? 6.871 33.969 13 1 98 158 ALA A C 1
ATOM 1193 O O . ALA A 1 158 ? 7.145 34.469 11.914 1 98 158 ALA A O 1
ATOM 1194 N N . VAL A 1 159 ? 6.242 34.625 13.977 1 97.94 159 VAL A N 1
ATOM 1195 C CA . VAL A 1 159 ? 5.797 36 13.812 1 97.94 159 VAL A CA 1
ATOM 1196 C C . VAL A 1 159 ? 7.004 36.906 13.609 1 97.94 159 VAL A C 1
ATOM 1198 O O . VAL A 1 159 ? 6.996 37.781 12.727 1 97.94 159 VAL A O 1
ATOM 1201 N N . GLU A 1 160 ? 7.984 36.688 14.391 1 97.56 160 GLU A N 1
ATOM 1202 C CA . GLU A 1 160 ? 9.211 37.469 14.266 1 97.56 160 GLU A CA 1
ATOM 1203 C C . GLU A 1 160 ? 9.844 37.312 12.891 1 97.56 160 GLU A C 1
ATOM 1205 O O . GLU A 1 160 ? 10.445 38.25 12.352 1 97.56 160 GLU A O 1
ATOM 1210 N N . ALA A 1 161 ? 9.719 36.156 12.352 1 97.56 161 ALA A N 1
ATOM 1211 C CA . ALA A 1 161 ? 10.273 35.844 11.039 1 97.56 161 ALA A CA 1
ATOM 1212 C C . ALA A 1 161 ? 9.367 36.375 9.922 1 97.56 161 ALA A C 1
ATOM 1214 O O . ALA A 1 161 ? 9.695 36.25 8.742 1 97.56 161 ALA A O 1
ATOM 1215 N N . GLY A 1 162 ? 8.203 36.906 10.242 1 97.31 162 GLY A N 1
ATOM 1216 C CA . GLY A 1 162 ? 7.328 37.531 9.273 1 97.31 162 GLY A CA 1
ATOM 1217 C C . GLY A 1 162 ? 6.195 36.656 8.805 1 97.31 162 GLY A C 1
ATOM 1218 O O . GLY A 1 162 ? 5.48 37 7.859 1 97.31 162 GLY A O 1
ATOM 1219 N N . LEU A 1 163 ? 6.031 35.5 9.383 1 98 163 LEU A N 1
ATOM 1220 C CA . LEU A 1 163 ? 4.949 34.594 9.016 1 98 163 LEU A CA 1
ATOM 1221 C C . LEU A 1 163 ? 3.639 35.031 9.664 1 98 163 LEU A C 1
ATOM 1223 O O . LEU A 1 163 ? 3.645 35.656 10.711 1 98 163 LEU A O 1
ATOM 1227 N N . HIS A 1 164 ? 2.557 34.719 9.039 1 97.88 164 HIS A N 1
ATOM 1228 C CA . HIS A 1 164 ? 1.226 35.031 9.539 1 97.88 164 HIS A CA 1
ATOM 1229 C C . HIS A 1 164 ? 0.629 33.844 10.305 1 97.88 164 HIS A C 1
ATOM 1231 O O . HIS A 1 164 ? 0.07 32.938 9.703 1 97.88 164 HIS A O 1
ATOM 1237 N N . ILE A 1 165 ? 0.671 33.906 11.641 1 98.19 165 ILE A N 1
ATOM 1238 C CA . ILE A 1 165 ? 0.159 32.812 12.484 1 98.19 165 ILE A CA 1
ATOM 1239 C C . ILE A 1 165 ? -1.344 33 12.688 1 98.19 165 ILE A C 1
ATOM 1241 O O . ILE A 1 165 ? -1.797 34.062 13.141 1 98.19 165 ILE A O 1
ATOM 1245 N N . THR A 1 166 ? -2.121 31.938 12.344 1 97.75 166 THR A N 1
ATOM 1246 C CA . THR A 1 166 ? -3.568 32.031 12.484 1 97.75 166 THR A CA 1
ATOM 1247 C C . THR A 1 166 ? -4.066 31.109 13.586 1 97.75 166 THR A C 1
ATOM 1249 O O . THR A 1 166 ? -5.207 31.234 14.039 1 97.75 166 THR A O 1
ATOM 1252 N N . GLY A 1 167 ? -3.246 30.188 13.969 1 98.12 167 GLY A N 1
ATOM 1253 C CA . GLY A 1 167 ? -3.781 29.328 15.016 1 98.12 167 GLY A CA 1
ATOM 1254 C C . GLY A 1 167 ? -2.918 28.109 15.289 1 98.12 167 GLY A C 1
ATOM 1255 O O . GLY A 1 167 ? -1.69 28.172 15.188 1 98.12 167 GLY A O 1
ATOM 1256 N N . VAL A 1 168 ? -3.627 27 15.898 1 98.5 168 VAL A N 1
ATOM 1257 C CA . VAL A 1 168 ? -2.99 25.766 16.328 1 98.5 168 VAL A CA 1
ATOM 1258 C C . VAL A 1 168 ? -3.773 24.562 15.805 1 98.5 168 VAL A C 1
ATOM 1260 O O . VAL A 1 168 ? -4.973 24.672 15.523 1 98.5 168 VAL A O 1
ATOM 1263 N N . PHE A 1 169 ? -3.057 23.438 15.609 1 98.25 169 PHE A N 1
ATOM 1264 C CA . PHE A 1 169 ? -3.758 22.234 15.188 1 98.25 169 PHE A CA 1
ATOM 1265 C C . PHE A 1 169 ? -3.107 20.984 15.781 1 98.25 169 PHE A C 1
ATOM 1267 O O . PHE A 1 169 ? -1.965 21.047 16.25 1 98.25 169 PHE A O 1
ATOM 1274 N N . THR A 1 170 ? -3.848 19.953 15.859 1 96.31 170 THR A N 1
ATOM 1275 C CA . THR A 1 170 ? -3.375 18.656 16.328 1 96.31 170 THR A CA 1
ATOM 1276 C C . THR A 1 170 ? -4.129 17.516 15.648 1 96.31 170 THR A C 1
ATOM 1278 O O . THR A 1 170 ? -5.082 17.766 14.906 1 96.31 170 THR A O 1
ATOM 1281 N N . PHE A 1 171 ? -3.615 16.375 15.742 1 90.75 171 PHE A N 1
ATOM 1282 C CA . PHE A 1 171 ? -4.262 15.148 15.289 1 90.75 171 PHE A CA 1
ATOM 1283 C C . PHE A 1 171 ? -4.254 14.094 16.391 1 90.75 171 PHE A C 1
ATOM 1285 O O . PHE A 1 171 ? -3.189 13.664 16.844 1 90.75 171 PHE A O 1
ATOM 1292 N N . PRO A 1 172 ? -5.418 13.664 16.734 1 82.75 172 PRO A N 1
ATOM 1293 C CA . PRO A 1 172 ? -5.516 12.672 17.797 1 82.75 172 PRO A CA 1
ATOM 1294 C C . PRO A 1 172 ? -5.48 11.234 17.281 1 82.75 172 PRO A C 1
ATOM 1296 O O . PRO A 1 172 ? -6.445 10.492 17.469 1 82.75 172 PRO A O 1
ATOM 1299 N N . GLY A 1 173 ? -4.434 10.805 16.75 1 83.44 173 GLY A N 1
ATOM 1300 C CA . GLY A 1 173 ? -4.305 9.508 16.094 1 83.44 173 GLY A CA 1
ATOM 1301 C C . GLY A 1 173 ? -4.539 8.344 17.047 1 83.44 173 GLY A C 1
ATOM 1302 O O . GLY A 1 173 ? -4.938 7.258 16.609 1 83.44 173 GLY A O 1
ATOM 1303 N N . HIS A 1 174 ? -4.312 8.5 18.344 1 81.25 174 HIS A N 1
ATOM 1304 C CA . HIS A 1 174 ? -4.496 7.445 19.344 1 81.25 174 HIS A CA 1
ATOM 1305 C C . HIS A 1 174 ? -5.977 7.148 19.547 1 81.25 174 HIS A C 1
ATOM 1307 O O . HIS A 1 174 ? -6.328 6.184 20.234 1 81.25 174 HIS A O 1
ATOM 1313 N N . SER A 1 175 ? -6.809 7.926 18.875 1 82.69 175 SER A N 1
ATOM 1314 C CA . SER A 1 175 ? -8.242 7.676 18.938 1 82.69 175 SER A CA 1
ATOM 1315 C C . SER A 1 175 ? -8.625 6.434 18.125 1 82.69 175 SER A C 1
ATOM 1317 O O . SER A 1 175 ? -9.734 5.922 18.266 1 82.69 175 SER A O 1
ATOM 1319 N N . TYR A 1 176 ? -7.777 5.957 17.344 1 85.5 176 TYR A N 1
ATOM 1320 C CA . TYR A 1 176 ? -8.039 4.793 16.5 1 85.5 176 TYR A CA 1
ATOM 1321 C C . TYR A 1 176 ? -7.727 3.5 17.25 1 85.5 176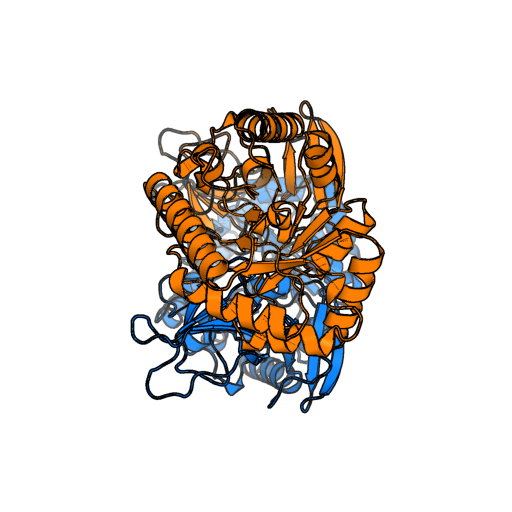 TYR A C 1
ATOM 1323 O O . TYR A 1 176 ? -7.461 2.467 16.625 1 85.5 176 TYR A O 1
ATOM 1331 N N . VAL A 1 177 ? -7.672 3.537 18.5 1 85.56 177 VAL A N 1
ATOM 1332 C CA . VAL A 1 177 ? -7.52 2.385 19.391 1 85.56 177 VAL A CA 1
ATOM 1333 C C . VAL A 1 177 ? -8.82 2.148 20.156 1 85.56 177 VAL A C 1
ATOM 1335 O O . VAL A 1 177 ? -9.5 3.1 20.547 1 85.56 177 VAL A O 1
ATOM 1338 N N . PRO A 1 178 ? -9.172 0.852 20.344 1 87.81 178 PRO A N 1
ATOM 1339 C CA . PRO A 1 178 ? -10.422 0.553 21.047 1 87.81 178 PRO A CA 1
ATOM 1340 C C . PRO A 1 178 ? -10.5 1.228 22.406 1 87.81 178 PRO A C 1
ATOM 1342 O O . PRO A 1 178 ? -9.547 1.177 23.188 1 87.81 178 PRO A O 1
ATOM 1345 N N . GLY A 1 179 ? -11.641 1.897 22.641 1 86.44 179 GLY A N 1
ATOM 1346 C CA . GLY A 1 179 ? -11.938 2.463 23.938 1 86.44 179 GLY A CA 1
ATOM 1347 C C . GLY A 1 179 ? -11.227 3.779 24.203 1 86.44 179 GLY A C 1
ATOM 1348 O O . GLY A 1 179 ? -11.336 4.348 25.281 1 86.44 179 GLY A O 1
ATOM 1349 N N . LYS A 1 180 ? -10.609 4.367 23.219 1 86.75 180 LYS A N 1
ATOM 1350 C CA . LYS A 1 180 ? -9.742 5.508 23.5 1 86.75 180 LYS A CA 1
ATOM 1351 C C . LYS A 1 180 ? -10.305 6.789 22.891 1 86.75 180 LYS A C 1
ATOM 1353 O O . LYS A 1 180 ? -9.805 7.883 23.156 1 86.75 180 LYS A O 1
ATOM 1358 N N . ALA A 1 181 ? -11.367 6.699 22.172 1 87.06 181 ALA A N 1
ATOM 1359 C CA . ALA A 1 181 ? -11.859 7.855 21.438 1 87.06 181 ALA A CA 1
ATOM 1360 C C . ALA A 1 181 ? -12.242 8.992 22.375 1 87.06 181 ALA A C 1
ATOM 1362 O O . ALA A 1 181 ? -11.898 10.148 22.141 1 87.06 181 ALA A O 1
ATOM 1363 N N . ALA A 1 182 ? -12.93 8.758 23.422 1 88.69 182 ALA A N 1
ATOM 1364 C CA . ALA A 1 182 ? -13.359 9.781 24.375 1 88.69 182 ALA A CA 1
ATOM 1365 C C . ALA A 1 182 ? -12.156 10.445 25.047 1 88.69 182 ALA A C 1
ATOM 1367 O O . ALA A 1 182 ? -12.094 11.672 25.141 1 88.69 182 ALA A O 1
ATOM 1368 N N . GLU A 1 183 ? -11.297 9.617 25.469 1 90.94 183 GLU A N 1
ATOM 1369 C CA . GLU A 1 183 ? -10.078 10.133 26.078 1 90.94 183 GLU A CA 1
ATOM 1370 C C . GLU A 1 183 ? -9.297 11 25.109 1 90.94 183 GLU A C 1
ATOM 1372 O O . GLU A 1 183 ? -8.797 12.07 25.469 1 90.94 183 GLU A O 1
ATOM 1377 N N . ALA A 1 184 ? -9.195 10.508 23.922 1 91.19 184 ALA A N 1
ATOM 1378 C CA . ALA A 1 184 ? -8.484 11.25 22.891 1 91.19 184 ALA A CA 1
ATOM 1379 C C . ALA A 1 184 ? -9.141 12.602 22.625 1 91.19 184 ALA A C 1
ATOM 1381 O O . ALA A 1 184 ? -8.453 13.609 22.438 1 91.19 184 ALA A O 1
ATOM 1382 N N . ALA A 1 185 ? -10.422 12.625 22.594 1 91.25 185 ALA A N 1
ATOM 1383 C CA . ALA A 1 185 ? -11.156 13.867 22.359 1 91.25 185 ALA A CA 1
ATOM 1384 C C . ALA A 1 185 ? -10.875 14.883 23.453 1 91.25 185 ALA A C 1
ATOM 1386 O O . ALA A 1 185 ? -10.672 16.078 23.188 1 91.25 185 ALA A O 1
ATOM 1387 N N . VAL A 1 186 ? -10.797 14.453 24.656 1 92.25 186 VAL A N 1
ATOM 1388 C CA . VAL A 1 186 ? -10.523 15.312 25.797 1 92.25 186 VAL A CA 1
ATOM 1389 C C . VAL A 1 186 ? -9.086 15.836 25.719 1 92.25 186 VAL A C 1
ATOM 1391 O O . VAL A 1 186 ? -8.836 17.016 25.953 1 92.25 186 VAL A O 1
ATOM 1394 N N . GLN A 1 187 ? -8.234 14.977 25.453 1 91.75 187 GLN A N 1
ATOM 1395 C CA . GLN A 1 187 ? -6.824 15.344 25.344 1 91.75 187 GLN A CA 1
ATOM 1396 C C . GLN A 1 187 ? -6.59 16.328 24.203 1 91.75 187 GLN A C 1
ATOM 1398 O O . GLN A 1 187 ? -5.77 17.234 24.328 1 91.75 187 GLN A O 1
ATOM 1403 N N . GLU A 1 188 ? -7.289 16.062 23.141 1 92.88 188 GLU A N 1
ATOM 1404 C CA . GLU A 1 188 ? -7.23 16.969 22 1 92.88 188 GLU A CA 1
ATOM 1405 C C . GLU A 1 188 ? -7.699 18.375 22.406 1 92.88 188 GLU A C 1
ATOM 1407 O O . GLU A 1 188 ? -7.027 19.359 22.109 1 92.88 188 GLU A O 1
ATOM 1412 N N . GLN A 1 189 ? -8.789 18.453 23.047 1 93.5 189 GLN A N 1
ATOM 1413 C CA . GLN A 1 189 ? -9.336 19.734 23.5 1 93.5 189 GLN A CA 1
ATOM 1414 C C . GLN A 1 189 ? -8.383 20.422 24.469 1 93.5 189 GLN A C 1
ATOM 1416 O O . GLN A 1 189 ? -8.156 21.641 24.375 1 93.5 189 GLN A O 1
ATOM 1421 N N . TYR A 1 190 ? -7.895 19.688 25.344 1 94.56 190 TYR A N 1
ATOM 1422 C CA . TYR A 1 190 ? -6.945 20.234 26.312 1 94.56 190 TYR A CA 1
ATOM 1423 C C . TYR A 1 190 ? -5.711 20.797 25.609 1 94.56 190 TYR A C 1
ATOM 1425 O O . TYR A 1 190 ? -5.273 21.906 25.906 1 94.56 190 TYR A O 1
ATOM 1433 N N . ALA A 1 191 ? -5.164 20.031 24.703 1 95.69 191 ALA A N 1
ATOM 1434 C CA . ALA A 1 191 ? -3.955 20.438 24 1 95.69 191 ALA A CA 1
ATOM 1435 C C . ALA A 1 191 ? -4.199 21.719 23.188 1 95.69 191 ALA A C 1
ATOM 1437 O O . ALA A 1 191 ? -3.369 22.625 23.203 1 95.69 191 ALA A O 1
ATOM 1438 N N . LEU A 1 192 ? -5.324 21.781 22.5 1 97 192 LEU A N 1
ATOM 1439 C CA . LEU A 1 192 ? -5.656 22.953 21.703 1 97 192 LEU A CA 1
ATOM 1440 C C . LEU A 1 192 ? -5.84 24.188 22.578 1 97 192 LEU A C 1
ATOM 1442 O O . LEU A 1 192 ? -5.359 25.266 22.25 1 97 192 LEU A O 1
ATOM 1446 N N . ASN A 1 193 ? -6.492 23.969 23.703 1 96.44 193 ASN A N 1
ATOM 1447 C CA . ASN A 1 193 ? -6.711 25.062 24.625 1 96.44 193 ASN A CA 1
ATOM 1448 C C . ASN A 1 193 ? -5.398 25.562 25.234 1 96.44 193 ASN A C 1
ATOM 1450 O O . ASN A 1 193 ? -5.156 26.766 25.312 1 96.44 193 ASN A O 1
ATOM 1454 N N . GLN A 1 194 ? -4.641 24.625 25.688 1 97.25 194 GLN A N 1
ATOM 1455 C CA . GLN A 1 194 ? -3.355 24.984 26.281 1 97.25 194 GLN A CA 1
ATOM 1456 C C . GLN A 1 194 ? -2.469 25.703 25.266 1 97.25 194 GLN A C 1
ATOM 1458 O O . GLN A 1 194 ? -1.78 26.672 25.625 1 97.25 194 GLN A O 1
ATOM 1463 N N . ALA A 1 195 ? -2.43 25.25 24.062 1 98.06 195 ALA A N 1
ATOM 1464 C CA . ALA A 1 195 ? -1.647 25.875 23.016 1 98.06 195 ALA A CA 1
ATOM 1465 C C . ALA A 1 195 ? -2.168 27.281 22.719 1 98.06 195 ALA A C 1
ATOM 1467 O O . ALA A 1 195 ? -1.383 28.219 22.516 1 98.06 195 ALA A O 1
ATOM 1468 N N . THR A 1 196 ? -3.465 27.406 22.656 1 97.81 196 THR A N 1
ATOM 1469 C CA . THR A 1 196 ? -4.086 28.719 22.453 1 97.81 196 THR A CA 1
ATOM 1470 C C . THR A 1 196 ? -3.656 29.703 23.531 1 97.81 196 THR A C 1
ATOM 1472 O O . THR A 1 196 ? -3.309 30.844 23.219 1 97.81 196 THR A O 1
ATOM 1475 N N . ASN A 1 197 ? -3.689 29.25 24.734 1 98 197 ASN A N 1
ATOM 1476 C CA . ASN A 1 197 ? -3.248 30.078 25.844 1 98 197 ASN A CA 1
ATOM 1477 C C . ASN A 1 197 ? -1.775 30.453 25.719 1 98 197 ASN A C 1
ATOM 1479 O O . ASN A 1 197 ? -1.387 31.578 26.047 1 98 197 ASN A O 1
ATOM 1483 N N . ALA A 1 198 ? -1.016 29.5 25.328 1 98.19 198 ALA A N 1
ATOM 1484 C CA . ALA A 1 198 ? 0.413 29.75 25.156 1 98.19 198 ALA A CA 1
ATOM 1485 C C . ALA A 1 198 ? 0.656 30.828 24.094 1 98.19 198 ALA A C 1
ATOM 1487 O O . ALA A 1 198 ? 1.548 31.672 24.25 1 98.19 198 ALA A O 1
ATOM 1488 N N . LEU A 1 199 ? -0.069 30.797 23.016 1 98.38 199 LEU A N 1
ATOM 1489 C CA . LEU A 1 199 ? 0.041 31.828 21.984 1 98.38 199 LEU A CA 1
ATOM 1490 C C . LEU A 1 199 ? -0.427 33.188 22.516 1 98.38 199 LEU A C 1
ATOM 1492 O O . LEU A 1 199 ? 0.216 34.219 22.281 1 98.38 199 LEU A O 1
ATOM 1496 N N . ALA A 1 200 ? -1.524 33.156 23.219 1 97.81 200 ALA A N 1
ATOM 1497 C CA . ALA A 1 200 ? -2.059 34.406 23.812 1 97.81 200 ALA A CA 1
ATOM 1498 C C . ALA A 1 200 ? -1.031 35.062 24.719 1 97.81 200 ALA A C 1
ATOM 1500 O O . ALA A 1 200 ? -0.928 36.281 24.766 1 97.81 200 ALA A O 1
ATOM 1501 N N . ALA A 1 201 ? -0.383 34.25 25.438 1 97.94 201 ALA A N 1
ATOM 1502 C CA . ALA A 1 201 ? 0.646 34.75 26.344 1 97.94 201 ALA A CA 1
ATOM 1503 C C . ALA A 1 201 ? 1.742 35.5 25.578 1 97.94 201 ALA A C 1
ATOM 1505 O O . ALA A 1 201 ? 2.426 36.344 26.141 1 97.94 201 ALA A O 1
ATOM 1506 N N . GLU A 1 202 ? 1.928 35.156 24.344 1 97.69 202 GLU A N 1
ATOM 1507 C CA . GLU A 1 202 ? 2.9 35.844 23.5 1 97.69 202 GLU A CA 1
ATOM 1508 C C . GLU A 1 202 ? 2.26 37 22.734 1 97.69 202 GLU A C 1
ATOM 1510 O O . GLU A 1 202 ? 2.881 37.562 21.844 1 97.69 202 GLU A O 1
ATOM 1515 N N . GLY A 1 203 ? 0.985 37.281 23.016 1 97.62 203 GLY A N 1
ATOM 1516 C CA . GLY A 1 203 ? 0.27 38.344 22.359 1 97.62 203 GLY A CA 1
ATOM 1517 C C . GLY A 1 203 ? -0.287 37.969 21 1 97.62 203 GLY A C 1
ATOM 1518 O O . GLY A 1 203 ? -0.591 38.844 20.188 1 97.62 203 GLY A O 1
ATOM 1519 N N . ILE A 1 204 ? -0.322 36.75 20.688 1 97.69 204 ILE A N 1
ATOM 1520 C CA . ILE A 1 204 ? -0.791 36.281 19.391 1 97.69 204 ILE A CA 1
ATOM 1521 C C . ILE A 1 204 ? -2.232 35.781 19.516 1 97.69 204 ILE A C 1
ATOM 1523 O O . ILE A 1 204 ? -2.541 34.938 20.375 1 97.69 204 ILE A O 1
ATOM 1527 N N . THR A 1 205 ? -3.123 36.281 18.734 1 96.75 205 THR A N 1
ATOM 1528 C CA . THR A 1 205 ? -4.527 35.875 18.75 1 96.75 205 THR A CA 1
ATOM 1529 C C . THR A 1 205 ? -4.75 34.656 17.875 1 96.75 205 THR A C 1
ATOM 1531 O O . THR A 1 205 ? -4.312 34.594 16.719 1 96.75 205 THR A O 1
ATOM 1534 N N . VAL A 1 206 ? -5.402 33.688 18.406 1 96.44 206 VAL A N 1
ATOM 1535 C CA . VAL A 1 206 ? -5.719 32.438 17.703 1 96.44 206 VAL A CA 1
ATOM 1536 C C . VAL A 1 206 ? -7.129 32.531 17.109 1 96.44 206 VAL A C 1
ATOM 1538 O O . VAL A 1 206 ? -8.094 32.781 17.844 1 96.44 206 VAL A O 1
ATOM 1541 N N . THR A 1 207 ? -7.258 32.344 15.859 1 96.81 207 THR A N 1
ATOM 1542 C CA . THR A 1 207 ? -8.562 32.375 15.211 1 96.81 207 THR A CA 1
ATOM 1543 C C . THR A 1 207 ? -8.945 30.969 14.719 1 96.81 207 THR A C 1
ATOM 1545 O O . THR A 1 207 ? -10.109 30.719 14.375 1 96.81 207 THR A O 1
ATOM 1548 N N . CYS A 1 208 ? -8.016 30.078 14.719 1 97.56 208 CYS A N 1
ATOM 1549 C CA . CYS A 1 208 ? -8.273 28.734 14.219 1 97.56 208 CYS A CA 1
ATOM 1550 C C . CYS A 1 208 ? -7.711 27.688 15.156 1 97.56 208 CYS A C 1
ATOM 1552 O O . CYS A 1 208 ? -6.512 27.672 15.438 1 97.56 208 CYS A O 1
ATOM 1554 N N . ARG A 1 209 ? -8.508 26.906 15.742 1 97.75 209 ARG A N 1
ATOM 1555 C CA . ARG A 1 209 ? -8.188 25.672 16.453 1 97.75 209 ARG A CA 1
ATOM 1556 C C . ARG A 1 209 ? -8.68 24.453 15.688 1 97.75 209 ARG A C 1
ATOM 1558 O O . ARG A 1 209 ? -9.875 24.156 15.664 1 97.75 209 ARG A O 1
ATOM 1565 N N . SER A 1 210 ? -7.719 23.766 15.047 1 97.5 210 SER A N 1
ATOM 1566 C CA . SER A 1 210 ? -8.062 22.719 14.102 1 97.5 210 SER A CA 1
ATOM 1567 C C . SER A 1 210 ? -7.715 21.328 14.656 1 97.5 210 SER A C 1
ATOM 1569 O O . SER A 1 210 ? -6.562 21.078 15 1 97.5 210 SER A O 1
ATOM 1571 N N . GLY A 1 211 ? -8.641 20.531 14.812 1 95 211 GLY A N 1
ATOM 1572 C CA . GLY A 1 211 ? -8.43 19.172 15.297 1 95 211 GLY A CA 1
ATOM 1573 C C . GLY A 1 211 ? -9.391 18.172 14.695 1 95 211 GLY A C 1
ATOM 1574 O O . GLY A 1 211 ? -9.742 18.266 13.523 1 95 211 GLY A O 1
ATOM 1575 N N . GLY A 1 212 ? -9.5 17.109 15.391 1 87.5 212 GLY A N 1
ATOM 1576 C CA . GLY A 1 212 ? -10.516 16.125 15.047 1 87.5 212 GLY A CA 1
ATOM 1577 C C . GLY A 1 212 ? -9.992 15.023 14.148 1 87.5 212 GLY A C 1
ATOM 1578 O O . GLY A 1 212 ? -8.961 15.18 13.5 1 87.5 212 GLY A O 1
ATOM 1579 N N . SER A 1 213 ? -10.625 13.914 14.211 1 86.19 213 SER A N 1
ATOM 1580 C CA . SER A 1 213 ? -10.555 12.703 13.398 1 86.19 213 SER A CA 1
ATOM 1581 C C . SER A 1 213 ? -11.93 12.07 13.227 1 86.19 213 SER A C 1
ATOM 1583 O O . SER A 1 213 ? -12.906 12.523 13.828 1 86.19 213 SER A O 1
ATOM 1585 N N . THR A 1 214 ? -11.984 11.133 12.367 1 86.12 214 THR A N 1
ATOM 1586 C CA . THR A 1 214 ? -13.273 10.469 12.211 1 86.12 214 THR A CA 1
ATOM 1587 C C . THR A 1 214 ? -13.758 9.914 13.547 1 86.12 214 THR A C 1
ATOM 1589 O O . THR A 1 214 ? -14.891 10.164 13.953 1 86.12 214 THR A O 1
ATOM 1592 N N . PRO A 1 215 ? -12.922 9.312 14.352 1 84.5 215 PRO A N 1
ATOM 1593 C CA . PRO A 1 215 ? -13.406 8.727 15.602 1 84.5 215 PRO A CA 1
ATOM 1594 C C . PRO A 1 215 ? -13.781 9.781 16.641 1 84.5 215 PRO A C 1
ATOM 1596 O O . PRO A 1 215 ? -14.578 9.508 17.547 1 84.5 215 PRO A O 1
ATOM 1599 N N . THR A 1 216 ? -13.234 10.984 16.531 1 87.31 216 THR A N 1
ATOM 1600 C CA . THR A 1 216 ? -13.469 11.969 17.578 1 87.31 216 THR A CA 1
ATOM 1601 C C . THR A 1 216 ? -14.414 13.062 17.109 1 87.31 216 THR A C 1
ATOM 1603 O O . THR A 1 216 ? -14.891 13.875 17.906 1 87.31 216 THR A O 1
ATOM 1606 N N . ALA A 1 217 ? -14.68 13.016 15.82 1 88.38 217 ALA A N 1
ATOM 1607 C CA . ALA A 1 217 ? -15.414 14.125 15.219 1 88.38 217 ALA A CA 1
ATOM 1608 C C . ALA A 1 217 ? -16.75 14.352 15.938 1 88.38 217 ALA A C 1
ATOM 1610 O O . ALA A 1 217 ? -17.109 15.492 16.25 1 88.38 217 ALA A O 1
ATOM 1611 N N . PHE A 1 218 ? -17.359 13.305 16.312 1 88.5 218 PHE A N 1
ATOM 1612 C CA . PHE A 1 218 ? -18.688 13.406 16.906 1 88.5 218 PHE A CA 1
ATOM 1613 C C . PHE A 1 218 ? -18.578 13.742 18.391 1 88.5 218 PHE A C 1
ATOM 1615 O O . PHE A 1 218 ? -19.594 14.023 19.047 1 88.5 218 PHE A O 1
ATOM 1622 N N . LEU A 1 219 ? -17.391 13.75 18.938 1 88.62 219 LEU A N 1
ATOM 1623 C CA . LEU A 1 219 ? -17.188 13.953 20.359 1 88.62 219 LEU A CA 1
ATOM 1624 C C . LEU A 1 219 ? -16.656 15.359 20.641 1 88.62 219 LEU A C 1
ATOM 1626 O O . LEU A 1 219 ? -16.516 15.758 21.797 1 88.62 219 LEU A O 1
ATOM 1630 N N . THR A 1 220 ? -16.344 16.031 19.578 1 88.12 220 THR A N 1
ATOM 1631 C CA . THR A 1 220 ? -15.758 17.359 19.75 1 88.12 220 THR A CA 1
ATOM 1632 C C . THR A 1 220 ? -16.797 18.328 20.281 1 88.12 220 THR A C 1
ATOM 1634 O O . THR A 1 220 ? -17.906 18.438 19.734 1 88.12 220 THR A O 1
ATOM 1637 N N . ALA A 1 221 ? -16.406 19.031 21.328 1 84.62 221 ALA A N 1
ATOM 1638 C CA . ALA A 1 221 ? -17.297 20.031 21.922 1 84.62 221 ALA A CA 1
ATOM 1639 C C . ALA A 1 221 ? -17.312 21.297 21.078 1 84.62 221 ALA A C 1
ATOM 1641 O O . ALA A 1 221 ? -16.391 21.562 20.312 1 84.62 221 ALA A O 1
ATOM 1642 N N . ALA A 1 222 ? -18.344 22.062 21.281 1 80.81 222 ALA A N 1
ATOM 1643 C CA . ALA A 1 222 ? -18.547 23.281 20.5 1 80.81 222 ALA A CA 1
ATOM 1644 C C . ALA A 1 222 ? -17.422 24.266 20.734 1 80.81 222 ALA A C 1
ATOM 1646 O O . ALA A 1 222 ? -17.047 25.031 19.828 1 80.81 222 ALA A O 1
ATOM 1647 N N . ASP A 1 223 ? -16.906 24.266 21.859 1 81.44 223 ASP A N 1
ATOM 1648 C CA . ASP A 1 223 ? -15.852 25.234 22.156 1 81.44 223 ASP A CA 1
ATOM 1649 C C . ASP A 1 223 ? -14.484 24.562 22.141 1 81.44 223 ASP A C 1
ATOM 1651 O O . ASP A 1 223 ? -13.484 25.156 22.547 1 81.44 223 ASP A O 1
ATOM 1655 N N . GLY A 1 224 ? -14.453 23.406 21.672 1 86.56 224 GLY A N 1
ATOM 1656 C CA . GLY A 1 224 ? -13.211 22.641 21.688 1 86.56 224 GLY A CA 1
ATOM 1657 C C . GLY A 1 224 ? -12.305 22.938 20.516 1 86.56 224 GLY A C 1
ATOM 1658 O O . GLY A 1 224 ? -11.086 22.922 20.641 1 86.56 224 GLY A O 1
ATOM 1659 N N . ALA A 1 225 ? -12.922 23.188 19.359 1 94.25 225 ALA A N 1
ATOM 1660 C CA . ALA A 1 225 ? -12.211 23.453 18.109 1 94.25 225 ALA A CA 1
ATOM 1661 C C . ALA A 1 225 ? -13.031 24.344 17.188 1 94.25 225 ALA A C 1
ATOM 1663 O O . ALA A 1 225 ? -14.258 24.375 17.266 1 94.25 225 ALA A O 1
ATOM 1664 N N . THR A 1 226 ? -12.383 25.125 16.406 1 96.25 226 THR A N 1
ATOM 1665 C CA . THR A 1 226 ? -13.086 25.922 15.406 1 96.25 226 THR A CA 1
ATOM 1666 C C . THR A 1 226 ? -13.391 25.078 14.172 1 96.25 226 THR A C 1
ATOM 1668 O O . THR A 1 226 ? -14.297 25.406 13.398 1 96.25 226 THR A O 1
ATOM 1671 N N . GLU A 1 227 ? -12.641 24.031 13.945 1 96.88 227 GLU A N 1
ATOM 1672 C CA . GLU A 1 227 ? -12.914 23.094 12.859 1 96.88 227 GLU A CA 1
ATOM 1673 C C . GLU A 1 227 ? -12.391 21.703 13.195 1 96.88 227 GLU A C 1
ATOM 1675 O O . GLU A 1 227 ? -11.508 21.547 14.047 1 96.88 227 GLU A O 1
ATOM 1680 N N . VAL A 1 228 ? -12.977 20.656 12.531 1 96.56 228 VAL A N 1
ATOM 1681 C CA . VAL A 1 228 ? -12.516 19.281 12.656 1 96.56 228 VAL A CA 1
ATOM 1682 C C . VAL A 1 228 ? -12.188 18.719 11.281 1 96.56 228 VAL A C 1
ATOM 1684 O O . VAL A 1 228 ? -12.773 19.141 10.273 1 96.56 228 VAL A O 1
ATOM 1687 N N . ARG A 1 229 ? -11.25 17.781 11.242 1 97.88 229 ARG A N 1
ATOM 1688 C CA . ARG A 1 229 ? -10.688 17.344 9.969 1 97.88 229 ARG A CA 1
ATOM 1689 C C . ARG A 1 229 ? -10.844 15.844 9.797 1 97.88 229 ARG A C 1
ATOM 1691 O O . ARG A 1 229 ? -9.883 15.141 9.469 1 97.88 229 ARG A O 1
ATOM 1698 N N . PRO A 1 230 ? -12.078 15.25 9.898 1 97.25 230 PRO A N 1
ATOM 1699 C CA . PRO A 1 230 ? -12.25 13.812 9.68 1 97.25 230 PRO A CA 1
ATOM 1700 C C . PRO A 1 230 ? -12.055 13.414 8.219 1 97.25 230 PRO A C 1
ATOM 1702 O O . PRO A 1 230 ? -12.312 14.211 7.312 1 97.25 230 PRO A O 1
ATOM 1705 N N . GLY A 1 231 ? -11.547 12.188 7.973 1 97.38 231 GLY A N 1
ATOM 1706 C CA . GLY A 1 231 ? -11.32 11.719 6.617 1 97.38 231 GLY A CA 1
ATOM 1707 C C . GLY A 1 231 ? -12.055 10.43 6.305 1 97.38 231 GLY A C 1
ATOM 1708 O O . GLY A 1 231 ? -12.906 10.391 5.41 1 97.38 231 GLY A O 1
ATOM 1709 N N . VAL A 1 232 ? -11.992 9.422 7.09 1 97.81 232 VAL A N 1
ATOM 1710 C CA . VAL A 1 232 ? -12.383 8.047 6.789 1 97.81 232 VAL A CA 1
ATOM 1711 C C . VAL A 1 232 ? -13.906 7.93 6.805 1 97.81 232 VAL A C 1
ATOM 1713 O O . VAL A 1 232 ? -14.469 6.953 6.305 1 97.81 232 VAL A O 1
ATOM 1716 N N . TYR A 1 233 ? -14.625 8.984 7.309 1 97.62 233 TYR A N 1
ATOM 1717 C CA . TYR A 1 233 ? -16.062 8.945 7.484 1 97.62 233 TYR A CA 1
ATOM 1718 C C . TYR A 1 233 ? -16.781 8.727 6.152 1 97.62 233 TYR A C 1
ATOM 1720 O O . TYR A 1 233 ? -17.906 8.234 6.113 1 97.62 233 TYR A O 1
ATOM 1728 N N . VAL A 1 234 ? -16.125 9.047 5.051 1 98.62 234 VAL A N 1
ATOM 1729 C CA . VAL A 1 234 ? -16.797 8.984 3.758 1 98.62 234 VAL A CA 1
ATOM 1730 C C . VAL A 1 234 ? -16.984 7.523 3.346 1 98.62 234 VAL A C 1
ATOM 1732 O O . VAL A 1 234 ? -17.922 7.191 2.617 1 98.62 234 VAL A O 1
ATOM 1735 N N . PHE A 1 235 ? -16.109 6.664 3.83 1 98.69 235 PHE A N 1
ATOM 1736 C CA . PHE A 1 235 ? -16.109 5.285 3.357 1 98.69 235 PHE A CA 1
ATOM 1737 C C . PHE A 1 235 ? -16.453 4.324 4.488 1 98.69 235 PHE A C 1
ATOM 1739 O O . PHE A 1 235 ? -17.172 3.34 4.277 1 98.69 235 PHE A O 1
ATOM 1746 N N . GLY A 1 236 ? -15.945 4.656 5.684 1 97.5 236 GLY A N 1
ATOM 1747 C CA . GLY A 1 236 ? -15.836 3.602 6.68 1 97.5 236 GLY A CA 1
ATOM 1748 C C . GLY A 1 236 ? -14.891 2.492 6.27 1 97.5 236 GLY A C 1
ATOM 1749 O O . GLY A 1 236 ? -14.438 2.443 5.121 1 97.5 236 GLY A O 1
ATOM 1750 N N . ASP A 1 237 ? -14.5 1.634 7.172 1 97.81 237 ASP A N 1
ATOM 1751 C CA . ASP A 1 237 ? -13.672 0.462 6.891 1 97.81 237 ASP A CA 1
ATOM 1752 C C . ASP A 1 237 ? -13.727 -0.536 8.047 1 97.81 237 ASP A C 1
ATOM 1754 O O . ASP A 1 237 ? -14.523 -0.381 8.969 1 97.81 237 ASP A O 1
ATOM 1758 N N . ALA A 1 238 ? -12.977 -1.575 7.945 1 97.62 238 ALA A N 1
ATOM 1759 C CA . ALA A 1 238 ? -13.078 -2.643 8.938 1 97.62 238 ALA A CA 1
ATOM 1760 C C . ALA A 1 238 ? -12.602 -2.166 10.305 1 97.62 238 ALA A C 1
ATOM 1762 O O . ALA A 1 238 ? -13.125 -2.592 11.336 1 97.62 238 ALA A O 1
ATOM 1763 N N . GLN A 1 239 ? -11.609 -1.312 10.336 1 95.69 239 GLN A N 1
ATOM 1764 C CA . GLN A 1 239 ? -11.164 -0.749 11.602 1 95.69 239 GLN A CA 1
ATOM 1765 C C . GLN A 1 239 ? -12.273 0.057 12.266 1 95.69 239 GLN A C 1
ATOM 1767 O O . GLN A 1 239 ? -12.531 -0.096 13.461 1 95.69 239 GLN A O 1
ATOM 1772 N N . GLN A 1 240 ? -12.883 0.906 11.5 1 95.19 240 GLN A N 1
ATOM 1773 C CA . GLN A 1 240 ? -13.969 1.72 12.031 1 95.19 240 GLN A CA 1
ATOM 1774 C C . GLN A 1 240 ? -15.125 0.847 12.516 1 95.19 240 GLN A C 1
ATOM 1776 O O . GLN A 1 240 ? -15.766 1.157 13.523 1 95.19 240 GLN A O 1
ATOM 1781 N N . LEU A 1 241 ? -15.406 -0.222 11.773 1 95.19 241 LEU A N 1
ATOM 1782 C CA . LEU A 1 241 ? -16.438 -1.167 12.18 1 95.19 241 LEU A CA 1
ATOM 1783 C C . LEU A 1 241 ? -16.109 -1.781 13.539 1 95.19 241 LEU A C 1
ATOM 1785 O O . LEU A 1 241 ? -16.953 -1.8 14.438 1 95.19 241 LEU A O 1
ATOM 1789 N N . GLU A 1 242 ? -14.906 -2.182 13.648 1 93.75 242 GLU A N 1
ATOM 1790 C CA . GLU A 1 242 ? -14.508 -2.896 14.859 1 93.75 242 GLU A CA 1
ATOM 1791 C C . GLU A 1 242 ? -14.391 -1.946 16.047 1 93.75 242 GLU A C 1
ATOM 1793 O O . GLU A 1 242 ? -14.57 -2.355 17.188 1 93.75 242 GLU A O 1
ATOM 1798 N N . LEU A 1 243 ? -14.125 -0.698 15.758 1 91.88 243 LEU A N 1
ATOM 1799 C CA . LEU A 1 243 ? -14.094 0.331 16.797 1 91.88 243 LEU A CA 1
ATOM 1800 C C . LEU A 1 243 ? -15.5 0.851 17.094 1 91.88 243 LEU A C 1
ATOM 1802 O O . LEU A 1 243 ? -15.672 1.715 17.953 1 91.88 243 LEU A O 1
ATOM 1806 N N . GLU A 1 244 ? -16.453 0.329 16.328 1 91.69 244 GLU A N 1
ATOM 1807 C CA . GLU A 1 244 ? -17.859 0.721 16.453 1 91.69 244 GLU A CA 1
ATOM 1808 C C . GLU A 1 244 ? -18.047 2.205 16.156 1 91.69 244 GLU A C 1
ATOM 1810 O O . GLU A 1 244 ? -18.828 2.887 16.828 1 91.69 244 GLU A O 1
ATOM 1815 N N . ARG A 1 245 ? -17.297 2.666 15.172 1 91.25 245 ARG A N 1
ATOM 1816 C CA . ARG A 1 245 ? -17.406 4.062 14.758 1 91.25 245 ARG A CA 1
ATOM 1817 C C . ARG A 1 245 ? -18.297 4.203 13.531 1 91.25 245 ARG A C 1
ATOM 1819 O O . ARG A 1 245 ? -18.656 5.316 13.148 1 91.25 245 ARG A O 1
ATOM 1826 N N . CYS A 1 246 ? -18.562 3.135 12.938 1 94 246 CYS A N 1
ATOM 1827 C CA . CYS A 1 246 ? -19.547 3.086 11.852 1 94 246 CYS A CA 1
ATOM 1828 C C . CYS A 1 246 ? -20.297 1.758 11.859 1 94 246 CYS A C 1
ATOM 1830 O O . CYS A 1 246 ? -19.891 0.819 12.555 1 94 246 CYS A O 1
ATOM 1832 N N . ARG A 1 247 ? -21.453 1.771 11.242 1 95.5 247 ARG A N 1
ATOM 1833 C CA . ARG A 1 247 ? -22.266 0.564 11.078 1 95.5 247 ARG A CA 1
ATOM 1834 C C . ARG A 1 247 ? -21.984 -0.097 9.734 1 95.5 247 ARG A C 1
ATOM 1836 O O . ARG A 1 247 ? -21.406 0.521 8.836 1 95.5 247 ARG A O 1
ATOM 1843 N N . TRP A 1 248 ? -22.328 -1.384 9.602 1 95.75 248 TRP A N 1
ATOM 1844 C CA . TRP A 1 248 ? -22.156 -2.133 8.359 1 95.75 248 TRP A CA 1
ATOM 1845 C C . TRP A 1 248 ? -22.797 -1.396 7.188 1 95.75 248 TRP A C 1
ATOM 1847 O O . TRP A 1 248 ? -22.234 -1.377 6.086 1 95.75 248 TRP A O 1
ATOM 1857 N N . GLU A 1 249 ? -23.906 -0.739 7.418 1 94.88 249 GLU A N 1
ATOM 1858 C CA . GLU A 1 249 ? -24.656 -0.051 6.367 1 94.88 249 GLU A CA 1
ATOM 1859 C C . GLU A 1 249 ? -23.953 1.238 5.945 1 94.88 249 GLU A C 1
ATOM 1861 O O . GLU A 1 249 ? -24.297 1.832 4.922 1 94.88 249 GLU A O 1
ATOM 1866 N N . ASP A 1 250 ? -22.984 1.688 6.773 1 96.75 250 ASP A N 1
ATOM 1867 C CA . ASP A 1 250 ? -22.281 2.93 6.496 1 96.75 250 ASP A CA 1
ATOM 1868 C C . ASP A 1 250 ? -21.094 2.686 5.566 1 96.75 250 ASP A C 1
ATOM 1870 O O . ASP A 1 250 ? -20.484 3.633 5.055 1 96.75 250 ASP A O 1
ATOM 1874 N N . ILE A 1 251 ? -20.734 1.385 5.367 1 98.19 251 ILE A N 1
ATOM 1875 C CA . ILE A 1 251 ? -19.594 1.057 4.523 1 98.19 251 ILE A CA 1
ATOM 1876 C C . ILE A 1 251 ? -19.906 1.418 3.07 1 98.19 251 ILE A C 1
ATOM 1878 O O . ILE A 1 251 ? -20.844 0.896 2.484 1 98.19 251 ILE A O 1
ATOM 1882 N N . SER A 1 252 ? -19.109 2.328 2.543 1 98.62 252 SER A N 1
ATOM 1883 C CA . SER A 1 252 ? -19.375 2.752 1.173 1 98.62 252 SER A CA 1
ATOM 1884 C C . SER A 1 252 ? -18.281 2.277 0.219 1 98.62 252 SER A C 1
ATOM 1886 O O . SER A 1 252 ? -18.422 2.422 -0.999 1 98.62 252 SER A O 1
ATOM 1888 N N . LEU A 1 253 ? -17.219 1.73 0.664 1 98.75 253 LEU A N 1
ATOM 1889 C CA . LEU A 1 253 ? -16.125 1.229 -0.163 1 98.75 253 LEU A CA 1
ATOM 1890 C C . LEU A 1 253 ? -15.828 -0.232 0.156 1 98.75 253 LEU A C 1
ATOM 1892 O O . LEU A 1 253 ? -15.648 -0.594 1.321 1 98.75 253 LEU A O 1
ATOM 1896 N N . THR A 1 254 ? -15.836 -1.059 -0.827 1 98.69 254 THR A N 1
ATOM 1897 C CA . THR A 1 254 ? -15.422 -2.455 -0.738 1 98.69 254 THR A CA 1
ATOM 1898 C C . THR A 1 254 ? -14.523 -2.83 -1.912 1 98.69 254 THR A C 1
ATOM 1900 O O . THR A 1 254 ? -14.398 -2.068 -2.873 1 98.69 254 THR A O 1
ATOM 1903 N N . VAL A 1 255 ? -13.828 -3.93 -1.773 1 98.81 255 VAL A N 1
ATOM 1904 C CA . VAL A 1 255 ? -13.062 -4.52 -2.867 1 98.81 255 VAL A CA 1
ATOM 1905 C C . VAL A 1 255 ? -13.773 -5.773 -3.375 1 98.81 255 VAL A C 1
ATOM 1907 O O . VAL A 1 255 ? -13.977 -6.73 -2.621 1 98.81 255 VAL A O 1
ATOM 1910 N N . ALA A 1 256 ? -14.172 -5.699 -4.633 1 98.75 256 ALA A N 1
ATOM 1911 C CA . ALA A 1 256 ? -14.711 -6.891 -5.281 1 98.75 256 ALA A CA 1
ATOM 1912 C C . ALA A 1 256 ? -13.609 -7.922 -5.531 1 98.75 256 ALA A C 1
ATOM 1914 O O . ALA A 1 256 ? -12.539 -7.586 -6.047 1 98.75 256 ALA A O 1
ATOM 1915 N N . ALA A 1 257 ? -13.867 -9.156 -5.184 1 98.62 257 ALA A N 1
ATOM 1916 C CA . ALA A 1 257 ? -12.891 -10.234 -5.316 1 98.62 257 ALA A CA 1
ATOM 1917 C C . ALA A 1 257 ? -13.555 -11.531 -5.754 1 98.62 257 ALA A C 1
ATOM 1919 O O . ALA A 1 257 ? -14.781 -11.68 -5.652 1 98.62 257 ALA A O 1
ATOM 1920 N N . THR A 1 258 ? -12.789 -12.453 -6.25 1 98.5 258 THR A N 1
ATOM 1921 C CA . THR A 1 258 ? -13.25 -13.758 -6.691 1 98.5 258 THR A CA 1
ATOM 1922 C C . THR A 1 258 ? -12.547 -14.875 -5.918 1 98.5 258 THR A C 1
ATOM 1924 O O . THR A 1 258 ? -11.336 -14.797 -5.68 1 98.5 258 THR A O 1
ATOM 1927 N N . VAL A 1 259 ? -13.289 -15.875 -5.52 1 98.38 259 VAL A N 1
ATOM 1928 C CA . VAL A 1 259 ? -12.703 -17.078 -4.938 1 98.38 259 VAL A CA 1
ATOM 1929 C C . VAL A 1 259 ? -11.938 -17.859 -6.012 1 98.38 259 VAL A C 1
ATOM 1931 O O . VAL A 1 259 ? -12.531 -18.328 -6.98 1 98.38 259 VAL A O 1
ATOM 1934 N N . VAL A 1 260 ? -10.625 -18.016 -5.809 1 98.31 260 VAL A N 1
ATOM 1935 C CA . VAL A 1 260 ? -9.82 -18.609 -6.871 1 98.31 260 VAL A CA 1
ATOM 1936 C C . VAL A 1 260 ? -9.281 -19.953 -6.406 1 98.31 260 VAL A C 1
ATOM 1938 O O . VAL A 1 260 ? -8.75 -20.734 -7.207 1 98.31 260 VAL A O 1
ATOM 1941 N N . SER A 1 261 ? -9.352 -20.25 -5.227 1 97.5 261 SER A N 1
ATOM 1942 C CA . SER A 1 261 ? -8.938 -21.516 -4.625 1 97.5 261 SER A CA 1
ATOM 1943 C C . SER A 1 261 ? -9.812 -21.859 -3.43 1 97.5 261 SER A C 1
ATOM 1945 O O . SER A 1 261 ? -10.43 -20.984 -2.822 1 97.5 261 SER A O 1
ATOM 1947 N N . ARG A 1 262 ? -9.961 -23.109 -3.223 1 94.44 262 ARG A N 1
ATOM 1948 C CA . ARG A 1 262 ? -10.828 -23.609 -2.17 1 94.44 262 ARG A CA 1
ATOM 1949 C C . ARG A 1 262 ? -10.258 -24.891 -1.553 1 94.44 262 ARG A C 1
ATOM 1951 O O . ARG A 1 262 ? -9.742 -25.75 -2.266 1 94.44 262 ARG A O 1
ATOM 1958 N N . ASN A 1 263 ? -10.148 -24.906 -0.312 1 89.38 263 ASN A N 1
ATOM 1959 C CA . ASN A 1 263 ? -9.711 -26.094 0.425 1 89.38 263 ASN A CA 1
ATOM 1960 C C . ASN A 1 263 ? -10.703 -26.469 1.523 1 89.38 263 ASN A C 1
ATOM 1962 O O . ASN A 1 263 ? -10.898 -25.703 2.471 1 89.38 263 ASN A O 1
ATOM 1966 N N . ASP A 1 264 ? -11.297 -27.594 1.41 1 85.44 264 ASP A N 1
ATOM 1967 C CA . ASP A 1 264 ? -12.312 -28.062 2.35 1 85.44 264 ASP A CA 1
ATOM 1968 C C . ASP A 1 264 ? -11.891 -29.375 2.994 1 85.44 264 ASP A C 1
ATOM 1970 O O . ASP A 1 264 ? -12.734 -30.188 3.369 1 85.44 264 ASP A O 1
ATOM 1974 N N . THR A 1 265 ? -10.641 -29.531 3.143 1 76.38 265 THR A N 1
ATOM 1975 C CA . THR A 1 265 ? -10.188 -30.812 3.689 1 76.38 265 THR A CA 1
ATOM 1976 C C . THR A 1 265 ? -10.398 -30.859 5.199 1 76.38 265 THR A C 1
ATOM 1978 O O . THR A 1 265 ? -10.398 -29.812 5.863 1 76.38 265 THR A O 1
ATOM 1981 N N . ALA A 1 266 ? -10.664 -32.031 5.719 1 66.06 266 ALA A N 1
ATOM 1982 C CA . ALA A 1 266 ? -11.008 -32.281 7.117 1 66.06 266 ALA A CA 1
ATOM 1983 C C . ALA A 1 266 ? -9.844 -31.922 8.031 1 66.06 266 ALA A C 1
ATOM 1985 O O . ALA A 1 266 ? -10.039 -31.578 9.203 1 66.06 266 ALA A O 1
ATOM 1986 N N . ASP A 1 267 ? -8.633 -31.938 7.559 1 65.25 267 ASP A N 1
ATOM 1987 C CA . ASP A 1 267 ? -7.465 -31.797 8.422 1 65.25 267 ASP A CA 1
ATOM 1988 C C . ASP A 1 267 ? -7.066 -30.328 8.57 1 65.25 267 ASP A C 1
ATOM 1990 O O . ASP A 1 267 ? -6.129 -30.016 9.305 1 65.25 267 ASP A O 1
ATOM 1994 N N . SER A 1 268 ? -7.738 -29.453 7.922 1 69.25 268 SER A N 1
ATOM 1995 C CA . SER A 1 268 ? -7.434 -28.016 8 1 69.25 268 SER A CA 1
ATOM 1996 C C . SER A 1 268 ? -8.703 -27.188 8.031 1 69.25 268 SER A C 1
ATOM 1998 O O . SER A 1 268 ? -9.766 -27.641 7.613 1 69.25 268 SER A O 1
ATOM 2000 N N . PRO A 1 269 ? -8.547 -26.047 8.625 1 76.38 269 PRO A N 1
ATOM 2001 C CA . PRO A 1 269 ? -9.719 -25.172 8.562 1 76.38 269 PRO A CA 1
ATOM 2002 C C . PRO A 1 269 ? -10.211 -24.953 7.137 1 76.38 269 PRO A C 1
ATOM 2004 O O . PRO A 1 269 ? -9.398 -24.812 6.215 1 76.38 269 PRO A O 1
ATOM 2007 N N . ARG A 1 270 ? -11.469 -24.969 7.008 1 88.38 270 ARG A N 1
ATOM 2008 C CA . ARG A 1 270 ? -12.078 -24.688 5.715 1 88.38 270 ARG A CA 1
ATOM 2009 C C . ARG A 1 270 ? -11.75 -23.266 5.254 1 88.38 270 ARG A C 1
ATOM 2011 O O . ARG A 1 270 ? -11.945 -22.312 6 1 88.38 270 ARG A O 1
ATOM 2018 N N . ARG A 1 271 ? -11.211 -23.203 4.027 1 93.19 271 ARG A N 1
ATOM 2019 C CA . ARG A 1 271 ? -10.758 -21.875 3.627 1 93.19 271 ARG A CA 1
ATOM 2020 C C . ARG A 1 271 ? -10.93 -21.656 2.125 1 93.19 271 ARG A C 1
ATOM 2022 O O . ARG A 1 271 ? -10.992 -22.625 1.364 1 93.19 271 ARG A O 1
ATOM 2029 N N . VAL A 1 272 ? -11.062 -20.453 1.775 1 96.62 272 VAL A N 1
ATOM 2030 C CA . VAL A 1 272 ? -10.984 -20.047 0.377 1 96.62 272 VAL A CA 1
ATOM 2031 C C . VAL A 1 272 ? -9.898 -18.984 0.208 1 96.62 272 VAL A C 1
ATOM 2033 O O . VAL A 1 272 ? -9.469 -18.375 1.185 1 96.62 272 VAL A O 1
ATOM 2036 N N . ILE A 1 273 ? -9.43 -18.875 -0.999 1 97.75 273 ILE A N 1
ATOM 2037 C CA . ILE A 1 273 ? -8.484 -17.812 -1.363 1 97.75 273 ILE A CA 1
ATOM 2038 C C . ILE A 1 273 ? -9.164 -16.828 -2.303 1 97.75 273 ILE A C 1
ATOM 2040 O O . ILE A 1 273 ? -9.758 -17.219 -3.307 1 97.75 273 ILE A O 1
ATOM 2044 N N . LEU A 1 274 ? -9.125 -15.57 -1.925 1 98.56 274 LEU A N 1
ATOM 2045 C CA . LEU A 1 274 ? -9.594 -14.5 -2.799 1 98.56 274 LEU A CA 1
ATOM 2046 C C . LEU A 1 274 ? -8.438 -13.914 -3.607 1 98.56 274 LEU A C 1
ATOM 2048 O O . LEU A 1 274 ? -7.305 -13.867 -3.131 1 98.56 274 LEU A O 1
ATOM 2052 N N . ASP A 1 275 ? -8.742 -13.375 -4.809 1 98.5 275 ASP A N 1
ATOM 2053 C CA . ASP A 1 275 ? -7.738 -12.789 -5.684 1 98.5 275 ASP A CA 1
ATOM 2054 C C . ASP A 1 275 ? -7.422 -11.352 -5.27 1 98.5 275 ASP A C 1
ATOM 2056 O O . ASP A 1 275 ? -7.004 -10.539 -6.094 1 98.5 275 ASP A O 1
ATOM 2060 N N . SER A 1 276 ? -7.641 -11.008 -4.078 1 97.88 276 SER A N 1
ATOM 2061 C CA . SER A 1 276 ? -7.367 -9.68 -3.543 1 97.88 276 SER A CA 1
ATOM 2062 C C . SER A 1 276 ? -6.395 -9.742 -2.373 1 97.88 276 SER A C 1
ATOM 2064 O O . SER A 1 276 ? -6.809 -9.875 -1.219 1 97.88 276 SER A O 1
ATOM 2066 N N . GLY A 1 277 ? -5.137 -9.555 -2.631 1 97.5 277 GLY A N 1
ATOM 2067 C CA . GLY A 1 277 ? -4.133 -9.531 -1.579 1 97.5 277 GLY A CA 1
ATOM 2068 C C . GLY A 1 277 ? -3.762 -8.133 -1.135 1 97.5 277 GLY A C 1
ATOM 2069 O O . GLY A 1 277 ? -4.562 -7.203 -1.2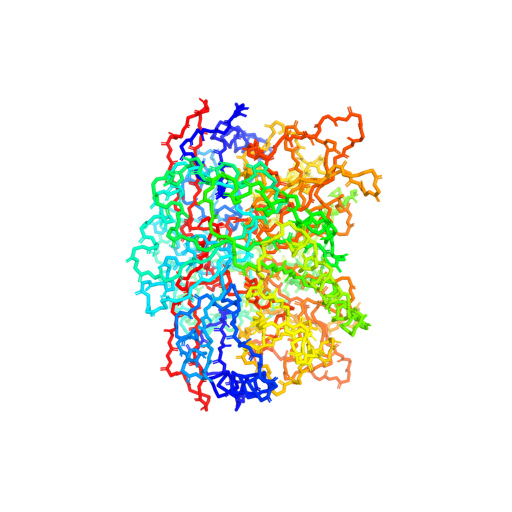57 1 97.5 277 GLY A O 1
ATOM 2070 N N . SER A 1 278 ? -2.572 -7.992 -0.562 1 97.19 278 SER A N 1
ATOM 2071 C CA . SER A 1 278 ? -2.125 -6.75 0.06 1 97.19 278 SER A CA 1
ATOM 2072 C C . SER A 1 278 ? -1.897 -5.66 -0.981 1 97.19 278 SER A C 1
ATOM 2074 O O . SER A 1 278 ? -1.922 -4.469 -0.658 1 97.19 278 SER A O 1
ATOM 2076 N N . LYS A 1 279 ? -1.728 -6.016 -2.254 1 98 279 LYS A N 1
ATOM 2077 C CA . LYS A 1 279 ? -1.474 -5.008 -3.279 1 98 279 LYS A CA 1
ATOM 2078 C C . LYS A 1 279 ? -2.764 -4.297 -3.684 1 98 279 LYS A C 1
ATOM 2080 O O . LYS A 1 279 ? -2.732 -3.326 -4.441 1 98 279 LYS A O 1
ATOM 2085 N N . ILE A 1 280 ? -3.893 -4.766 -3.123 1 98.06 280 ILE A N 1
ATOM 2086 C CA . ILE A 1 280 ? -5.113 -4 -3.355 1 98.06 280 ILE A CA 1
ATOM 2087 C C . ILE A 1 280 ? -5.82 -3.742 -2.025 1 98.06 280 ILE A C 1
ATOM 2089 O O . ILE A 1 280 ? -6.48 -2.715 -1.855 1 98.06 280 ILE A O 1
ATOM 2093 N N . LEU A 1 281 ? -5.625 -4.578 -1.005 1 98 281 LEU A N 1
ATOM 2094 C CA . LEU A 1 281 ? -6.305 -4.43 0.278 1 98 281 LEU A CA 1
ATOM 2095 C C . LEU A 1 281 ? -5.441 -3.643 1.261 1 98 281 LEU A C 1
ATOM 2097 O O . LEU A 1 281 ? -5.934 -3.186 2.295 1 98 281 LEU A O 1
ATOM 2101 N N . GLY A 1 282 ? -4.195 -3.453 0.933 1 96.06 282 GLY A N 1
ATOM 2102 C CA . GLY A 1 282 ? -3.275 -2.926 1.928 1 96.06 282 GLY A CA 1
ATOM 2103 C C . GLY A 1 282 ? -2.896 -3.941 2.988 1 96.06 282 GLY A C 1
ATOM 2104 O O . GLY A 1 282 ? -3.539 -4.988 3.109 1 96.06 282 GLY A O 1
ATOM 2105 N N . SER A 1 283 ? -1.855 -3.623 3.754 1 94.44 283 SER A N 1
ATOM 2106 C CA . SER A 1 283 ? -1.359 -4.562 4.754 1 94.44 283 SER A CA 1
ATOM 2107 C C . SER A 1 283 ? -1.573 -4.027 6.168 1 94.44 283 SER A C 1
ATOM 2109 O O . SER A 1 283 ? -1.059 -4.59 7.137 1 94.44 283 SER A O 1
ATOM 2111 N N . ASP A 1 284 ? -2.299 -2.902 6.27 1 93.19 284 ASP A N 1
ATOM 2112 C CA . ASP A 1 284 ? -2.562 -2.32 7.582 1 93.19 284 ASP A CA 1
ATOM 2113 C C . ASP A 1 284 ? -3.285 -3.312 8.492 1 93.19 284 ASP A C 1
ATOM 2115 O O . ASP A 1 284 ? -4.348 -3.826 8.133 1 93.19 284 ASP A O 1
ATOM 2119 N N . ARG A 1 285 ? -2.676 -3.523 9.633 1 90.69 285 ARG A N 1
ATOM 2120 C CA . ARG A 1 285 ? -3.287 -4.434 10.594 1 90.69 285 ARG A CA 1
ATOM 2121 C C . ARG A 1 285 ? -2.883 -4.078 12.023 1 90.69 285 ARG A C 1
ATOM 2123 O O . ARG A 1 285 ? -1.958 -4.676 12.578 1 90.69 285 ARG A O 1
ATOM 2130 N N . PRO A 1 286 ? -3.617 -3.131 12.555 1 86.88 286 PRO A N 1
ATOM 2131 C CA . PRO A 1 286 ? -3.381 -2.932 13.984 1 86.88 286 PRO A CA 1
ATOM 2132 C C . PRO A 1 286 ? -3.529 -4.219 14.797 1 86.88 286 PRO A C 1
ATOM 2134 O O . PRO A 1 286 ? -4.242 -5.137 14.375 1 86.88 286 PRO A O 1
ATOM 2137 N N . ALA A 1 287 ? -2.924 -4.262 15.922 1 83.94 287 ALA A N 1
ATOM 2138 C CA . ALA A 1 287 ? -2.832 -5.477 16.719 1 83.94 287 ALA A CA 1
ATOM 2139 C C . ALA A 1 287 ? -4.211 -5.926 17.203 1 83.94 287 ALA A C 1
ATOM 2141 O O . ALA A 1 287 ? -4.453 -7.121 17.375 1 83.94 287 ALA A O 1
ATOM 2142 N N . TRP A 1 288 ? -5.109 -4.961 17.359 1 88.56 288 TRP A N 1
ATOM 2143 C CA . TRP A 1 288 ? -6.398 -5.258 17.969 1 88.56 288 TRP A CA 1
ATOM 2144 C C . TRP A 1 288 ? -7.395 -5.754 16.922 1 88.56 288 TRP A C 1
ATOM 2146 O O . TRP A 1 288 ? -8.477 -6.238 17.266 1 88.56 288 TRP A O 1
ATOM 2156 N N . THR A 1 289 ? -7.055 -5.699 15.625 1 89.88 289 THR A N 1
ATOM 2157 C CA . THR A 1 289 ? -7.984 -6.105 14.578 1 89.88 289 THR A CA 1
ATOM 2158 C C . THR A 1 289 ? -8.141 -7.621 14.555 1 89.88 289 THR A C 1
ATOM 2160 O O . THR A 1 289 ? -7.219 -8.359 14.906 1 89.88 289 THR A O 1
ATOM 2163 N N . SER A 1 290 ? -9.242 -8.078 14.086 1 91.5 290 SER A N 1
ATOM 2164 C CA . SER A 1 290 ? -9.57 -9.5 14.062 1 91.5 290 SER A CA 1
ATOM 2165 C C . SER A 1 290 ? -8.969 -10.188 12.844 1 91.5 290 SER A C 1
ATOM 2167 O O . SER A 1 290 ? -8.945 -11.414 12.766 1 91.5 290 SER A O 1
ATOM 2169 N N . GLY A 1 291 ? -8.492 -9.508 11.914 1 94.5 291 GLY A N 1
ATOM 2170 C CA . GLY A 1 291 ? -7.934 -10.039 10.68 1 94.5 291 GLY A CA 1
ATOM 2171 C C . GLY A 1 291 ? -7.457 -8.961 9.727 1 94.5 291 GLY A C 1
ATOM 2172 O O . GLY A 1 291 ? -7.105 -7.859 10.156 1 94.5 291 GLY A O 1
ATOM 2173 N N . PHE A 1 292 ? -7.375 -9.312 8.516 1 96.69 292 PHE A N 1
ATOM 2174 C CA . PHE A 1 292 ? -6.805 -8.422 7.508 1 96.69 292 PHE A CA 1
ATOM 2175 C C . PHE A 1 292 ? -7.902 -7.738 6.707 1 96.69 292 PHE A C 1
ATOM 2177 O O . PHE A 1 292 ? -7.652 -7.223 5.613 1 96.69 292 PHE A O 1
ATOM 2184 N N . GLY A 1 293 ? -9.094 -7.695 7.188 1 97.38 293 GLY A N 1
ATOM 2185 C CA . GLY A 1 293 ? -10.305 -7.172 6.582 1 97.38 293 GLY A CA 1
ATOM 2186 C C . GLY A 1 293 ? -11.555 -7.949 6.973 1 97.38 293 GLY A C 1
ATOM 2187 O O . GLY A 1 293 ? -11.492 -8.852 7.809 1 97.38 293 GLY A O 1
ATOM 2188 N N . ARG A 1 294 ? -12.719 -7.551 6.426 1 97.44 294 ARG A N 1
ATOM 2189 C CA . ARG A 1 294 ? -13.992 -8.211 6.684 1 97.44 294 ARG A CA 1
ATOM 2190 C C . ARG A 1 294 ? -14.75 -8.469 5.383 1 97.44 294 ARG A C 1
ATOM 2192 O O . ARG A 1 294 ? -14.477 -7.836 4.363 1 97.44 294 ARG A O 1
ATOM 2199 N N . LEU A 1 295 ? -15.57 -9.477 5.434 1 97.31 295 LEU A N 1
ATOM 2200 C CA . LEU A 1 295 ? -16.5 -9.695 4.332 1 97.31 295 LEU A CA 1
ATOM 2201 C C . LEU A 1 295 ? -17.875 -9.141 4.664 1 97.31 295 LEU A C 1
ATOM 2203 O O . LEU A 1 295 ? -18.516 -9.57 5.625 1 97.31 295 LEU A O 1
ATOM 2207 N N . ILE A 1 296 ? -18.297 -8.203 3.826 1 96.69 296 ILE A N 1
ATOM 2208 C CA . ILE A 1 296 ? -19.5 -7.453 4.164 1 96.69 296 ILE A CA 1
ATOM 2209 C C . ILE A 1 296 ? -20.703 -8.383 4.168 1 96.69 296 ILE A C 1
ATOM 2211 O O . ILE A 1 296 ? -21.609 -8.227 4.984 1 96.69 296 ILE A O 1
ATOM 2215 N N . ASP A 1 297 ? -20.734 -9.469 3.311 1 94.44 297 ASP A N 1
ATOM 2216 C CA . ASP A 1 297 ? -21.891 -10.352 3.18 1 94.44 297 ASP A CA 1
ATOM 2217 C C . ASP A 1 297 ? -21.719 -11.609 4.031 1 94.44 297 ASP A C 1
ATOM 2219 O O . ASP A 1 297 ? -22.641 -12.43 4.129 1 94.44 297 ASP A O 1
ATOM 2223 N N . HIS A 1 298 ? -20.578 -11.812 4.613 1 94.94 298 HIS A N 1
ATOM 2224 C CA . HIS A 1 298 ? -20.266 -12.953 5.469 1 94.94 298 HIS A CA 1
ATOM 2225 C C . HIS A 1 298 ? -19.484 -12.516 6.703 1 94.94 298 HIS A C 1
ATOM 2227 O O . HIS A 1 298 ? -18.328 -12.898 6.879 1 94.94 298 HIS A O 1
ATOM 2233 N N . PRO A 1 299 ? -20.156 -11.82 7.648 1 93.5 299 PRO A N 1
ATOM 2234 C CA . PRO A 1 299 ? -19.469 -11.133 8.75 1 93.5 299 PRO A CA 1
ATOM 2235 C C . PRO A 1 299 ? -18.75 -12.094 9.695 1 93.5 299 PRO A C 1
ATOM 2237 O O . PRO A 1 299 ? -17.906 -11.672 10.477 1 93.5 299 PRO A O 1
ATOM 2240 N N . THR A 1 300 ? -19.062 -13.398 9.617 1 93.94 300 THR A N 1
ATOM 2241 C CA . THR A 1 300 ? -18.453 -14.344 10.547 1 93.94 300 THR A CA 1
ATOM 2242 C C . THR A 1 300 ? -17.188 -14.945 9.945 1 93.94 300 THR A C 1
ATOM 2244 O O . THR A 1 300 ? -16.391 -15.562 10.648 1 93.94 300 THR A O 1
ATOM 2247 N N . ALA A 1 301 ? -16.984 -14.836 8.625 1 95.81 301 ALA A N 1
ATOM 2248 C CA . ALA A 1 301 ? -15.742 -15.273 7.984 1 95.81 301 ALA A CA 1
ATOM 2249 C C . ALA A 1 301 ? -14.586 -14.344 8.352 1 95.81 301 ALA A C 1
ATOM 2251 O O . ALA A 1 301 ? -14.797 -13.18 8.695 1 95.81 301 ALA A O 1
ATOM 2252 N N . ARG A 1 302 ? -13.344 -14.898 8.344 1 95.56 302 ARG A N 1
ATOM 2253 C CA . ARG A 1 302 ? -12.18 -14.117 8.766 1 95.56 302 ARG A CA 1
ATOM 2254 C C . ARG A 1 302 ? -11.062 -14.211 7.73 1 95.56 302 ARG A C 1
ATOM 2256 O O . ARG A 1 302 ? -10.75 -15.297 7.242 1 95.56 302 ARG A O 1
ATOM 2263 N N . ILE A 1 303 ? -10.594 -13.078 7.352 1 97.25 303 ILE A N 1
ATOM 2264 C CA . ILE A 1 303 ? -9.375 -13.055 6.562 1 97.25 303 ILE A CA 1
ATOM 2265 C C . ILE A 1 303 ? -8.164 -13.227 7.477 1 97.25 303 ILE A C 1
ATOM 2267 O O . ILE A 1 303 ? -7.77 -12.297 8.188 1 97.25 303 ILE A O 1
ATOM 2271 N N . THR A 1 304 ? -7.453 -14.336 7.398 1 95.19 304 THR A N 1
ATOM 2272 C CA . THR A 1 304 ? -6.477 -14.711 8.414 1 95.19 304 THR A CA 1
ATOM 2273 C C . THR A 1 304 ? -5.055 -14.469 7.914 1 95.19 304 THR A C 1
ATOM 2275 O O . THR A 1 304 ? -4.109 -14.438 8.703 1 95.19 304 THR A O 1
ATOM 2278 N N . ALA A 1 305 ? -4.883 -14.336 6.609 1 94.81 305 ALA A N 1
ATOM 2279 C CA . ALA A 1 305 ? -3.568 -14.102 6.02 1 94.81 305 ALA A CA 1
ATOM 2280 C C . ALA A 1 305 ? -3.686 -13.336 4.707 1 94.81 305 ALA A C 1
ATOM 2282 O O . ALA A 1 305 ? -4.684 -13.461 3.994 1 94.81 305 ALA A O 1
ATOM 2283 N N . LEU A 1 306 ? -2.676 -12.562 4.504 1 95.25 306 LEU A N 1
ATOM 2284 C CA . LEU A 1 306 ? -2.561 -11.836 3.24 1 95.25 306 LEU A CA 1
ATOM 2285 C C . LEU A 1 306 ? -1.221 -12.125 2.57 1 95.25 306 LEU A C 1
ATOM 2287 O O . LEU A 1 306 ? -0.187 -12.18 3.24 1 95.25 306 LEU A O 1
ATOM 2291 N N . SER A 1 307 ? -1.253 -12.5 1.351 1 95.5 307 SER A N 1
ATOM 2292 C CA . SER A 1 307 ? -0.131 -12.359 0.428 1 95.5 307 SER A CA 1
ATOM 2293 C C . SER A 1 307 ? -0.357 -11.211 -0.546 1 95.5 307 SER A C 1
ATOM 2295 O O . SER A 1 307 ? -1.355 -10.492 -0.448 1 95.5 307 SER A O 1
ATOM 2297 N N . GLU A 1 308 ? 0.545 -11 -1.39 1 96.25 308 GLU A N 1
ATOM 2298 C CA . GLU A 1 308 ? 0.485 -9.82 -2.254 1 96.25 308 GLU A CA 1
ATOM 2299 C C . GLU A 1 308 ? -0.746 -9.859 -3.154 1 96.25 308 GLU A C 1
ATOM 2301 O O . GLU A 1 308 ? -1.356 -8.828 -3.426 1 96.25 308 GLU A O 1
ATOM 2306 N N . HIS A 1 309 ? -1.193 -11.109 -3.574 1 97.56 309 HIS A N 1
ATOM 2307 C CA . HIS A 1 309 ? -2.332 -11.219 -4.48 1 97.56 309 HIS A CA 1
ATOM 2308 C C . HIS A 1 309 ? -3.379 -12.188 -3.938 1 97.56 309 HIS A C 1
ATOM 2310 O O . HIS A 1 309 ? -4.328 -12.539 -4.645 1 97.56 309 HIS A O 1
ATOM 2316 N N . HIS A 1 310 ? -3.195 -12.656 -2.66 1 97.44 310 HIS A N 1
ATOM 2317 C CA . HIS A 1 310 ? -4.074 -13.641 -2.043 1 97.44 310 HIS A CA 1
ATOM 2318 C C . HIS A 1 310 ? -4.625 -13.133 -0.714 1 97.44 310 HIS A C 1
ATOM 2320 O O . HIS A 1 310 ? -3.873 -12.617 0.119 1 97.44 310 HIS A O 1
ATOM 2326 N N . ALA A 1 311 ? -5.859 -13.273 -0.562 1 97.94 311 ALA A N 1
ATOM 2327 C CA . ALA A 1 311 ? -6.422 -13.227 0.785 1 97.94 311 ALA A CA 1
ATOM 2328 C C . ALA A 1 311 ? -6.922 -14.602 1.221 1 97.94 311 ALA A C 1
ATOM 2330 O O . ALA A 1 311 ? -7.738 -15.219 0.532 1 97.94 311 ALA A O 1
ATOM 2331 N N . THR A 1 312 ? -6.402 -15.094 2.316 1 97.19 312 THR A N 1
ATOM 2332 C CA . THR A 1 312 ? -6.848 -16.359 2.879 1 97.19 312 THR A CA 1
ATOM 2333 C C . THR A 1 312 ? -8.016 -16.141 3.836 1 97.19 312 THR A C 1
ATOM 2335 O O . THR A 1 312 ? -7.891 -15.43 4.832 1 97.19 312 THR A O 1
ATOM 2338 N N . VAL A 1 313 ? -9.125 -16.75 3.533 1 97.31 313 VAL A N 1
ATOM 2339 C CA . VAL A 1 313 ? -10.328 -16.562 4.34 1 97.31 313 VAL A CA 1
ATOM 2340 C C . VAL A 1 313 ? -10.742 -17.906 4.957 1 97.31 313 VAL A C 1
ATOM 2342 O O . VAL A 1 313 ? -10.961 -18.875 4.242 1 97.31 313 VAL A O 1
ATOM 2345 N N . VAL A 1 314 ? -10.781 -17.891 6.23 1 95.38 314 VAL A N 1
ATOM 2346 C CA . VAL A 1 314 ? -11.281 -19.047 6.961 1 95.38 314 VAL A CA 1
ATOM 2347 C C . VAL A 1 314 ? -12.789 -18.906 7.188 1 95.38 314 VAL A C 1
ATOM 2349 O O . VAL A 1 314 ? -13.273 -17.812 7.496 1 95.38 314 VAL A O 1
ATOM 2352 N N . TRP A 1 315 ? -13.375 -19.969 6.996 1 91.31 315 TRP A N 1
ATOM 2353 C CA . TRP A 1 315 ? -14.836 -19.984 7.031 1 91.31 315 TRP A CA 1
ATOM 2354 C C . TRP A 1 315 ? -15.344 -20.797 8.219 1 91.31 315 TRP A C 1
ATOM 2356 O O . TRP A 1 315 ? -14.773 -21.844 8.555 1 91.31 315 TRP A O 1
ATOM 2366 N N . PRO A 1 316 ? -16.422 -20.281 8.875 1 88.12 316 PRO A N 1
ATOM 2367 C CA . PRO A 1 316 ? -16.969 -21.062 9.984 1 88.12 316 PRO A CA 1
ATOM 2368 C C . PRO A 1 316 ? -17.516 -22.422 9.539 1 88.12 316 PRO A C 1
ATOM 2370 O O . PRO A 1 316 ? -18.062 -22.531 8.445 1 88.12 316 PRO A O 1
ATOM 2373 N N . ASP A 1 317 ? -17.516 -23.359 10.438 1 85.81 317 ASP A N 1
ATOM 2374 C CA . ASP A 1 317 ? -17.891 -24.734 10.133 1 85.81 317 ASP A CA 1
ATOM 2375 C C . ASP A 1 317 ? -19.375 -24.812 9.766 1 85.81 317 ASP A C 1
ATOM 2377 O O . ASP A 1 317 ? -19.766 -25.625 8.922 1 85.81 317 ASP A O 1
ATOM 2381 N N . GLU A 1 318 ? -20.172 -23.984 10.367 1 85.12 318 GLU A N 1
ATOM 2382 C CA . GLU A 1 318 ? -21.625 -24.094 10.203 1 85.12 318 GLU A CA 1
ATOM 2383 C C . GLU A 1 318 ? -22.078 -23.469 8.883 1 85.12 318 GLU A C 1
ATOM 2385 O O . GLU A 1 318 ? -23.188 -23.719 8.43 1 85.12 318 GLU A O 1
ATOM 2390 N N . ALA A 1 319 ? -21.172 -22.75 8.297 1 86.56 319 ALA A N 1
ATOM 2391 C CA . ALA A 1 319 ? -21.562 -22.047 7.086 1 86.56 319 ALA A CA 1
ATOM 2392 C C . ALA A 1 319 ? -21.047 -22.75 5.84 1 86.56 319 ALA A C 1
ATOM 2394 O O . ALA A 1 319 ? -19.984 -23.375 5.871 1 86.56 319 ALA A O 1
ATOM 2395 N N . GLN A 1 320 ? -21.781 -22.641 4.812 1 90.06 320 GLN A N 1
ATOM 2396 C CA . GLN A 1 320 ? -21.359 -23.25 3.551 1 90.06 320 GLN A CA 1
ATOM 2397 C C . GLN A 1 320 ? -20.203 -22.469 2.936 1 90.06 320 GLN A C 1
ATOM 2399 O O . GLN A 1 320 ? -20.266 -21.25 2.811 1 90.06 320 GLN A O 1
ATOM 2404 N N . LEU A 1 321 ? -19.172 -23.25 2.66 1 93.81 321 LEU A N 1
ATOM 2405 C CA . LEU A 1 321 ? -18.031 -22.656 1.958 1 93.81 321 LEU A CA 1
ATOM 2406 C C . LEU A 1 321 ? -18.406 -22.281 0.525 1 93.81 321 LEU A C 1
ATOM 2408 O O . LEU A 1 321 ? -18.984 -23.109 -0.197 1 93.81 321 LEU A O 1
ATOM 2412 N N . PRO A 1 322 ? -18.172 -21.062 0.139 1 95.88 322 PRO A N 1
ATOM 2413 C CA . PRO A 1 322 ? -18.531 -20.688 -1.229 1 95.88 322 PRO A CA 1
ATOM 2414 C C . PRO A 1 322 ? -17.734 -21.453 -2.281 1 95.88 322 PRO A C 1
ATOM 2416 O O . PRO A 1 322 ? -16.547 -21.734 -2.076 1 95.88 322 PRO A O 1
ATOM 2419 N N . PRO A 1 323 ? -18.375 -21.812 -3.398 1 96 323 PRO A N 1
ATOM 2420 C CA . PRO A 1 323 ? -17.641 -22.453 -4.484 1 96 323 PRO A CA 1
ATOM 2421 C C . PRO A 1 323 ? -16.594 -21.531 -5.105 1 96 323 PRO A C 1
ATOM 2423 O O . PRO A 1 323 ? -16.703 -20.312 -5.012 1 96 323 PRO A O 1
ATOM 2426 N N . ILE A 1 324 ? -15.594 -22.109 -5.715 1 97.19 324 ILE A N 1
ATOM 2427 C CA . ILE A 1 324 ? -14.641 -21.375 -6.535 1 97.19 324 ILE A CA 1
ATOM 2428 C C . ILE A 1 324 ? -15.391 -20.578 -7.602 1 97.19 324 ILE A C 1
ATOM 2430 O O . ILE A 1 324 ? -16.391 -21.047 -8.148 1 97.19 324 ILE A O 1
ATOM 2434 N N . GLY A 1 325 ? -14.953 -19.328 -7.84 1 97.69 325 GLY A N 1
ATOM 2435 C CA . GLY A 1 325 ? -15.602 -18.453 -8.812 1 97.69 325 GLY A CA 1
ATOM 2436 C C . GLY A 1 325 ? -16.578 -17.484 -8.188 1 97.69 325 GLY A C 1
ATOM 2437 O O . GLY A 1 325 ? -17 -16.516 -8.828 1 97.69 325 GLY A O 1
ATOM 2438 N N . THR A 1 326 ? -16.984 -17.75 -6.918 1 97.75 326 THR A N 1
ATOM 2439 C CA . THR A 1 326 ? -17.875 -16.844 -6.219 1 97.75 326 THR A CA 1
ATOM 2440 C C . THR A 1 326 ? -17.25 -15.461 -6.07 1 97.75 326 THR A C 1
ATOM 2442 O O . THR A 1 326 ? -16.047 -15.352 -5.77 1 97.75 326 THR A O 1
ATOM 2445 N N . ARG A 1 327 ? -18.016 -14.477 -6.324 1 97.94 327 ARG A N 1
ATOM 2446 C CA . ARG A 1 327 ? -17.578 -13.102 -6.141 1 97.94 327 ARG A CA 1
ATOM 2447 C C . ARG A 1 327 ? -18.047 -12.547 -4.801 1 97.94 327 ARG A C 1
ATOM 2449 O O . ARG A 1 327 ? -19.203 -12.734 -4.414 1 97.94 327 ARG A O 1
ATOM 2456 N N . LEU A 1 328 ? -17.109 -11.984 -4.059 1 97.94 328 LEU A N 1
ATOM 2457 C CA . LEU A 1 328 ? -17.359 -11.492 -2.707 1 97.94 328 LEU A CA 1
ATOM 2458 C C . LEU A 1 328 ? -16.875 -10.047 -2.561 1 97.94 328 LEU A C 1
ATOM 2460 O O . LEU A 1 328 ? -16.062 -9.578 -3.352 1 97.94 328 LEU A O 1
ATOM 2464 N N . ARG A 1 329 ? -17.484 -9.336 -1.61 1 98.56 329 ARG A N 1
ATOM 2465 C CA . ARG A 1 329 ? -17.078 -7.965 -1.3 1 98.56 329 ARG A CA 1
ATOM 2466 C C . ARG A 1 329 ? -16.281 -7.914 -0.004 1 98.56 329 ARG A C 1
ATOM 2468 O O . ARG A 1 329 ? -16.766 -8.336 1.049 1 98.56 329 ARG A O 1
ATOM 2475 N N . VAL A 1 330 ? -15.062 -7.336 -0.067 1 98.69 330 VAL A N 1
ATOM 2476 C CA . VAL A 1 330 ? -14.148 -7.27 1.067 1 98.69 330 VAL A CA 1
ATOM 2477 C C . VAL A 1 330 ? -14.086 -5.836 1.594 1 98.69 330 VAL A C 1
ATOM 2479 O O . VAL A 1 330 ? -13.922 -4.891 0.82 1 98.69 330 VAL A O 1
ATOM 2482 N N . ILE A 1 331 ? -14.328 -5.656 2.854 1 98.69 331 ILE A N 1
ATOM 2483 C CA . ILE A 1 331 ? -14.047 -4.395 3.533 1 98.69 331 ILE A CA 1
ATOM 2484 C C . ILE A 1 331 ? -12.594 -4.379 4.012 1 98.69 331 ILE A C 1
ATOM 2486 O O . ILE A 1 331 ? -12.219 -5.156 4.898 1 98.69 331 ILE A O 1
ATOM 2490 N N . PRO A 1 332 ? -11.773 -3.527 3.465 1 98.44 332 PRO A N 1
ATOM 2491 C CA . PRO A 1 332 ? -10.383 -3.502 3.932 1 98.44 332 PRO A CA 1
ATOM 2492 C C . PRO A 1 332 ? -10.242 -2.922 5.34 1 98.44 332 PRO A C 1
ATOM 2494 O O . PRO A 1 332 ? -11.164 -2.258 5.828 1 98.44 332 PRO A O 1
ATOM 2497 N N . ASN A 1 333 ? -9.109 -3.176 5.992 1 97.62 333 ASN A N 1
ATOM 2498 C CA . ASN A 1 333 ? -8.859 -2.648 7.328 1 97.62 333 ASN A CA 1
ATOM 2499 C C . ASN A 1 333 ? -8.719 -1.129 7.312 1 97.62 333 ASN A C 1
ATOM 2501 O O . ASN A 1 333 ? -9.164 -0.451 8.234 1 97.62 333 ASN A O 1
ATOM 2505 N N . HIS A 1 334 ? -8.094 -0.638 6.242 1 97.38 334 HIS A N 1
ATOM 2506 C CA . HIS A 1 334 ? -7.781 0.786 6.188 1 97.38 334 HIS A CA 1
ATOM 2507 C C . HIS A 1 334 ? -7.945 1.33 4.77 1 97.38 334 HIS A C 1
ATOM 2509 O O . HIS A 1 334 ? -7.055 1.175 3.936 1 97.38 334 HIS A O 1
ATOM 2515 N N . VAL A 1 335 ? -8.922 2.117 4.543 1 98.19 335 VAL A N 1
ATOM 2516 C CA . VAL A 1 335 ? -9.352 2.518 3.207 1 98.19 335 VAL A CA 1
ATOM 2517 C C . VAL A 1 335 ? -8.367 3.537 2.633 1 98.19 335 VAL A C 1
ATOM 2519 O O . VAL A 1 335 ? -8.203 3.629 1.413 1 98.19 335 VAL A O 1
ATOM 2522 N N . CYS A 1 336 ? -7.688 4.324 3.479 1 97.69 336 CYS A N 1
ATOM 2523 C CA . CYS A 1 336 ? -6.738 5.301 2.961 1 97.69 336 CYS A CA 1
ATOM 2524 C C . CYS A 1 336 ? -5.629 4.617 2.168 1 97.69 336 CYS A C 1
ATOM 2526 O O . CYS A 1 336 ? -5.199 5.125 1.132 1 97.69 336 CYS A O 1
ATOM 2528 N N . SER A 1 337 ? -5.215 3.469 2.662 1 96.25 337 SER A N 1
ATOM 2529 C CA . SER A 1 337 ? -4.172 2.709 1.98 1 96.25 337 SER A CA 1
ATOM 2530 C C . SER A 1 337 ? -4.688 2.115 0.673 1 96.25 337 SER A C 1
ATOM 2532 O O . SER A 1 337 ? -3.988 2.133 -0.342 1 96.25 337 SER A O 1
ATOM 2534 N N . VAL A 1 338 ? -5.879 1.635 0.679 1 98 338 VAL A N 1
ATOM 2535 C CA . VAL A 1 338 ? -6.488 0.99 -0.48 1 98 338 VAL A CA 1
ATOM 2536 C C . VAL A 1 338 ? -6.559 1.979 -1.643 1 98 338 VAL A C 1
ATOM 2538 O O . VAL A 1 338 ? -6.148 1.662 -2.76 1 98 338 VAL A O 1
ATOM 2541 N N . ILE A 1 339 ? -7.016 3.182 -1.362 1 98.44 339 ILE A N 1
ATOM 2542 C CA . ILE A 1 339 ? -7.195 4.203 -2.389 1 98.44 339 ILE A CA 1
ATOM 2543 C C . ILE A 1 339 ? -5.844 4.59 -2.977 1 98.44 339 ILE A C 1
ATOM 2545 O O . ILE A 1 339 ? -5.734 4.867 -4.172 1 98.44 339 ILE A O 1
ATOM 2549 N N . ASN A 1 340 ? -4.848 4.516 -2.137 1 97.38 340 ASN A N 1
ATOM 2550 C CA . ASN A 1 340 ? -3.512 4.891 -2.596 1 97.38 340 ASN A CA 1
ATOM 2551 C C . ASN A 1 340 ? -2.877 3.785 -3.434 1 97.38 340 ASN A C 1
ATOM 2553 O O . ASN A 1 340 ? -1.824 3.986 -4.039 1 97.38 340 ASN A O 1
ATOM 2557 N N . LEU A 1 341 ? -3.498 2.631 -3.566 1 97.75 341 LEU A N 1
ATOM 2558 C CA . LEU A 1 341 ? -2.938 1.482 -4.273 1 97.75 341 LEU A CA 1
ATOM 2559 C C . LEU A 1 341 ? -3.479 1.402 -5.695 1 97.75 341 LEU A C 1
ATOM 2561 O O . LEU A 1 341 ? -2.947 0.662 -6.527 1 97.75 341 LEU A O 1
ATOM 2565 N N . VAL A 1 342 ? -4.496 2.176 -6.031 1 97.62 342 VAL A N 1
ATOM 2566 C CA . VAL A 1 342 ? -5.156 1.987 -7.316 1 97.62 342 VAL A CA 1
ATOM 2567 C C . VAL A 1 342 ? -5.191 3.311 -8.078 1 97.62 342 VAL A C 1
ATOM 2569 O O . VAL A 1 342 ? -5.082 4.383 -7.48 1 97.62 342 VAL A O 1
ATOM 2572 N N . ASP A 1 343 ? -5.375 3.229 -9.383 1 97.06 343 ASP A N 1
ATOM 2573 C CA . ASP A 1 343 ? -5.418 4.41 -10.242 1 97.06 343 ASP A CA 1
ATOM 2574 C C . ASP A 1 343 ? -6.852 4.906 -10.414 1 97.06 343 ASP A C 1
ATOM 2576 O O . ASP A 1 343 ? -7.074 6.082 -10.711 1 97.06 343 ASP A O 1
ATOM 2580 N N . GLU A 1 344 ? -7.746 3.953 -10.258 1 97.88 344 GLU A N 1
ATOM 2581 C CA . GLU A 1 344 ? -9.156 4.262 -10.469 1 97.88 344 GLU A CA 1
ATOM 2582 C C . GLU A 1 344 ? -10.047 3.408 -9.57 1 97.88 344 GLU A C 1
ATOM 2584 O O . GLU A 1 344 ? -9.625 2.355 -9.094 1 97.88 344 GLU A O 1
ATOM 2589 N N . VAL A 1 345 ? -11.25 3.91 -9.336 1 98.75 345 VAL A N 1
ATOM 2590 C CA . VAL A 1 345 ? -12.258 3.18 -8.586 1 98.75 345 VAL A CA 1
ATOM 2591 C C . VAL A 1 345 ? -13.562 3.129 -9.375 1 98.75 345 VAL A C 1
ATOM 2593 O O . VAL A 1 345 ? -13.82 3.998 -10.211 1 98.75 345 VAL A O 1
ATOM 2596 N N . THR A 1 346 ? -14.297 2.121 -9.156 1 98.81 346 THR A N 1
ATOM 2597 C CA . THR A 1 346 ? -15.578 1.952 -9.82 1 98.81 346 THR A CA 1
ATOM 2598 C C . THR A 1 346 ? -16.719 2.443 -8.938 1 98.81 346 THR A C 1
ATOM 2600 O O . THR A 1 346 ? -16.797 2.084 -7.758 1 98.81 346 THR A O 1
ATOM 2603 N N . ILE A 1 347 ? -17.562 3.266 -9.484 1 98.81 347 ILE A N 1
ATOM 2604 C CA . ILE A 1 347 ? -18.703 3.818 -8.758 1 98.81 347 ILE A CA 1
ATOM 2605 C C . ILE A 1 347 ? -19.969 3.059 -9.133 1 98.81 347 ILE A C 1
ATOM 2607 O O . ILE A 1 347 ? -20.297 2.908 -10.312 1 98.81 347 ILE A O 1
ATOM 2611 N N . VAL A 1 348 ? -20.641 2.592 -8.133 1 98.69 348 VAL A N 1
ATOM 2612 C CA . VAL A 1 348 ? -21.828 1.777 -8.359 1 98.69 348 VAL A CA 1
ATOM 2613 C C . VAL A 1 348 ? -23.031 2.416 -7.668 1 98.69 348 VAL A C 1
ATOM 2615 O O . VAL A 1 348 ? -22.922 2.939 -6.559 1 98.69 348 VAL A O 1
ATOM 2618 N N . ARG A 1 349 ? -24.172 2.459 -8.266 1 97.56 349 ARG A N 1
ATOM 2619 C CA . ARG A 1 349 ? -25.469 2.832 -7.73 1 97.56 349 ARG A CA 1
ATOM 2620 C C . ARG A 1 349 ? -26.547 1.841 -8.164 1 97.56 349 ARG A C 1
ATOM 2622 O O . ARG A 1 349 ? -26.672 1.533 -9.352 1 97.56 349 ARG A O 1
ATOM 2629 N N . ASP A 1 350 ? -27.328 1.296 -7.25 1 94.38 350 ASP A N 1
ATOM 2630 C CA . ASP A 1 350 ? -28.391 0.334 -7.527 1 94.38 350 ASP A CA 1
ATOM 2631 C C . ASP A 1 350 ? -27.875 -0.832 -8.367 1 94.38 350 ASP A C 1
ATOM 2633 O O . ASP A 1 350 ? -28.438 -1.154 -9.414 1 94.38 350 ASP A O 1
ATOM 2637 N N . ASP A 1 351 ? -26.703 -1.312 -8.055 1 95.25 351 ASP A N 1
ATOM 2638 C CA . ASP A 1 351 ? -26.078 -2.496 -8.633 1 95.25 351 ASP A CA 1
ATOM 2639 C C . ASP A 1 351 ? -25.703 -2.264 -10.094 1 95.25 351 ASP A C 1
ATOM 2641 O O . ASP A 1 351 ? -25.703 -3.201 -10.891 1 95.25 351 ASP A O 1
ATOM 2645 N N . THR A 1 352 ? -25.5 -1.016 -10.375 1 97.12 352 THR A N 1
ATOM 2646 C CA . THR A 1 352 ? -25.078 -0.646 -11.727 1 97.12 352 THR A CA 1
ATOM 2647 C C . THR A 1 352 ? -23.859 0.259 -11.672 1 97.12 352 THR A C 1
ATOM 2649 O O . THR A 1 352 ? -23.781 1.172 -10.852 1 97.12 352 THR A O 1
ATOM 2652 N N . VAL A 1 353 ? -22.953 -0.074 -12.555 1 98.38 353 VAL A N 1
ATOM 2653 C CA . VAL A 1 353 ? -21.797 0.812 -12.672 1 98.38 353 VAL A CA 1
ATOM 2654 C C . VAL A 1 353 ? -22.219 2.141 -13.289 1 98.38 353 VAL A C 1
ATOM 2656 O O . VAL A 1 353 ? -22.766 2.172 -14.398 1 98.38 353 VAL A O 1
ATOM 2659 N N . ILE A 1 354 ? -21.969 3.234 -12.617 1 98.38 354 ILE A N 1
ATOM 2660 C CA . ILE A 1 354 ? -22.453 4.512 -13.141 1 98.38 354 ILE A CA 1
ATOM 2661 C C . ILE A 1 354 ? -21.266 5.387 -13.531 1 98.38 354 ILE A C 1
ATOM 2663 O O . ILE A 1 354 ? -21.422 6.371 -14.258 1 98.38 354 ILE A O 1
ATOM 2667 N N . ASP A 1 355 ? -20.094 5.078 -13.047 1 98.25 355 ASP A N 1
ATOM 2668 C CA . ASP A 1 355 ? -18.922 5.891 -13.359 1 98.25 355 ASP A CA 1
ATOM 2669 C C . ASP A 1 355 ? -17.625 5.184 -12.938 1 98.25 355 ASP A C 1
ATOM 2671 O O . ASP A 1 355 ? -17.672 4.137 -12.297 1 98.25 355 ASP A O 1
ATOM 2675 N N . ARG A 1 356 ? -16.516 5.625 -13.352 1 98.5 356 ARG A N 1
ATOM 2676 C CA . ARG A 1 356 ? -15.164 5.324 -12.891 1 98.5 356 ARG A CA 1
ATOM 2677 C C . ARG A 1 356 ? -14.383 6.602 -12.602 1 98.5 356 ARG A C 1
ATOM 2679 O O . ARG A 1 356 ? -14.352 7.516 -13.43 1 98.5 356 ARG A O 1
ATOM 2686 N N . TRP A 1 357 ? -13.945 6.703 -11.383 1 98.81 357 TRP A N 1
ATOM 2687 C CA . TRP A 1 357 ? -13.211 7.906 -11 1 98.81 357 TRP A CA 1
ATOM 2688 C C . TRP A 1 357 ? -11.711 7.629 -10.906 1 98.81 357 TRP A C 1
ATOM 2690 O O . TRP A 1 357 ? -11.297 6.605 -10.352 1 98.81 357 TRP A O 1
ATOM 2700 N N . ARG A 1 358 ? -10.938 8.477 -11.508 1 98.25 358 ARG A N 1
ATOM 2701 C CA . ARG A 1 358 ? -9.492 8.438 -11.32 1 98.25 358 ARG A CA 1
ATOM 2702 C C . ARG A 1 358 ? -9.109 8.891 -9.922 1 98.25 358 ARG A C 1
ATOM 2704 O O . ARG A 1 358 ? -9.664 9.859 -9.398 1 98.25 358 ARG A O 1
ATOM 2711 N N . VAL A 1 359 ? -8.219 8.203 -9.258 1 98.56 359 VAL A N 1
ATOM 2712 C CA . VAL A 1 359 ? -7.648 8.672 -7.996 1 98.56 359 VAL A CA 1
ATOM 2713 C C . VAL A 1 359 ? -6.578 9.719 -8.281 1 98.56 359 VAL A C 1
ATOM 2715 O O . VAL A 1 359 ? -5.383 9.414 -8.273 1 98.56 359 VAL A O 1
ATOM 2718 N N . ALA A 1 360 ? -6.961 10.898 -8.359 1 98.56 360 ALA A N 1
ATOM 2719 C CA . ALA A 1 360 ? -6.176 11.977 -8.961 1 98.56 360 ALA A CA 1
ATOM 2720 C C . ALA A 1 360 ? -4.945 12.297 -8.125 1 98.56 360 ALA A C 1
ATOM 2722 O O . ALA A 1 360 ? -3.883 12.617 -8.664 1 98.56 360 ALA A O 1
ATOM 2723 N N . ALA A 1 361 ? -5.074 12.188 -6.805 1 98.44 361 ALA A N 1
ATOM 2724 C CA . ALA A 1 361 ? -3.971 12.609 -5.945 1 98.44 361 ALA A CA 1
ATOM 2725 C C . ALA A 1 361 ? -3.148 11.414 -5.48 1 98.44 361 ALA A C 1
ATOM 2727 O O . ALA A 1 361 ? -2.404 11.5 -4.504 1 98.44 361 ALA A O 1
ATOM 2728 N N . ARG A 1 362 ? -3.344 10.242 -6.148 1 97.5 362 ARG A N 1
ATOM 2729 C CA . ARG A 1 362 ? -2.572 9.055 -5.812 1 97.5 362 ARG A CA 1
ATOM 2730 C C . ARG A 1 362 ? -1.077 9.305 -5.969 1 97.5 362 ARG A C 1
ATOM 2732 O O . ARG A 1 362 ? -0.64 9.875 -6.973 1 97.5 362 ARG A O 1
ATOM 2739 N N . GLY A 1 363 ? -0.301 8.875 -4.984 1 94.56 363 GLY A N 1
ATOM 2740 C CA . GLY A 1 363 ? 1.148 8.93 -5.094 1 94.56 363 GLY A CA 1
ATOM 2741 C C . GLY A 1 363 ? 1.708 10.32 -4.867 1 94.56 363 GLY A C 1
ATOM 2742 O O . GLY A 1 363 ? 2.916 10.539 -4.977 1 94.56 363 GLY A O 1
ATOM 2743 N N . LYS A 1 364 ? 0.838 11.297 -4.555 1 96.75 364 LYS A N 1
ATOM 2744 C CA . LYS A 1 364 ? 1.306 12.656 -4.277 1 96.75 364 LYS A CA 1
ATOM 2745 C C . LYS A 1 364 ? 1.822 12.773 -2.846 1 96.75 364 LYS A C 1
ATOM 2747 O O . LYS A 1 364 ? 1.214 13.453 -2.016 1 96.75 364 LYS A O 1
ATOM 2752 N N . ASN A 1 365 ? 3.023 12.289 -2.623 1 94.88 365 ASN A N 1
ATOM 2753 C CA . ASN A 1 365 ? 3.562 12.195 -1.27 1 94.88 365 ASN A CA 1
ATOM 2754 C C . ASN A 1 365 ? 4.395 13.422 -0.912 1 94.88 365 ASN A C 1
ATOM 2756 O O . ASN A 1 365 ? 4.812 13.578 0.235 1 94.88 365 ASN A O 1
ATOM 2760 N N . GLY A 1 366 ? 4.738 14.234 -1.891 1 92.94 366 GLY A N 1
ATOM 2761 C CA . GLY A 1 366 ? 5.531 15.43 -1.646 1 92.94 366 GLY A CA 1
ATOM 2762 C C . GLY A 1 366 ? 4.84 16.703 -2.094 1 92.94 366 GLY A C 1
ATOM 2763 O O . GLY A 1 366 ? 3.877 16.656 -2.863 1 92.94 366 GLY A O 1
ATOM 2764 N N . MET B 1 1 ? 28.094 1.938 -4.641 1 77.38 1 MET B N 1
ATOM 2765 C CA . MET B 1 1 ? 26.969 2.148 -3.736 1 77.38 1 MET B CA 1
ATOM 2766 C C . MET B 1 1 ? 26.75 3.635 -3.467 1 77.38 1 MET B C 1
ATOM 2768 O O . MET B 1 1 ? 27.719 4.391 -3.352 1 77.38 1 MET B O 1
ATOM 2772 N N . MET B 1 2 ? 25.547 3.939 -3.527 1 82.31 2 MET B N 1
ATOM 2773 C CA . MET B 1 2 ? 25.172 5.328 -3.26 1 82.31 2 MET B CA 1
ATOM 2774 C C . MET B 1 2 ? 25.609 5.742 -1.858 1 82.31 2 MET B C 1
ATOM 2776 O O . MET B 1 2 ? 25.281 5.074 -0.877 1 82.31 2 MET B O 1
ATOM 2780 N N . ALA B 1 3 ? 26.406 6.816 -1.782 1 84.06 3 ALA B N 1
ATOM 2781 C CA . ALA B 1 3 ? 26.906 7.305 -0.501 1 84.06 3 ALA B CA 1
ATOM 2782 C C . ALA B 1 3 ? 26.016 8.43 0.035 1 84.06 3 ALA B C 1
ATOM 2784 O O . ALA B 1 3 ? 25.984 8.68 1.243 1 84.06 3 ALA B O 1
ATOM 2785 N N . SER B 1 4 ? 25.391 9.07 -0.959 1 91.12 4 SER B N 1
ATOM 2786 C CA . SER B 1 4 ? 24.547 10.203 -0.58 1 91.12 4 SER B CA 1
ATOM 2787 C C . SER B 1 4 ? 23.359 10.352 -1.519 1 91.12 4 SER B C 1
ATOM 2789 O O . SER B 1 4 ? 23.406 9.898 -2.664 1 91.12 4 SER B O 1
ATOM 2791 N N . ILE B 1 5 ? 22.281 10.977 -1.025 1 96.81 5 ILE B N 1
ATOM 2792 C CA . ILE B 1 5 ? 21.109 11.25 -1.837 1 96.81 5 ILE B CA 1
ATOM 2793 C C . ILE B 1 5 ? 21.375 12.453 -2.738 1 96.81 5 ILE B C 1
ATOM 2795 O O . ILE B 1 5 ? 21.625 13.555 -2.25 1 96.81 5 ILE B O 1
ATOM 2799 N N . PRO B 1 6 ? 21.266 12.242 -4.039 1 97.5 6 PRO B N 1
ATOM 2800 C CA . PRO B 1 6 ? 21.453 13.391 -4.926 1 97.5 6 PRO B CA 1
ATOM 2801 C C . PRO B 1 6 ? 20.531 14.555 -4.59 1 97.5 6 PRO B C 1
ATOM 2803 O O . PRO B 1 6 ? 19.359 14.336 -4.242 1 97.5 6 PRO B O 1
ATOM 2806 N N . GLU B 1 7 ? 20.984 15.766 -4.777 1 94.56 7 GLU B N 1
ATOM 2807 C CA . GLU B 1 7 ? 20.266 16.984 -4.383 1 94.56 7 GLU B CA 1
ATOM 2808 C C . GLU B 1 7 ? 19 17.156 -5.199 1 94.56 7 GLU B C 1
ATOM 2810 O O . GLU B 1 7 ? 18.016 17.703 -4.707 1 94.56 7 GLU B O 1
ATOM 2815 N N . GLU B 1 8 ? 19.016 16.656 -6.328 1 95.38 8 GLU B N 1
ATOM 2816 C CA . GLU B 1 8 ? 17.891 16.906 -7.234 1 95.38 8 GLU B CA 1
ATOM 2817 C C . GLU B 1 8 ? 16.703 16.016 -6.91 1 95.38 8 GLU B C 1
ATOM 2819 O O . GLU B 1 8 ? 15.625 16.188 -7.469 1 95.38 8 GLU B O 1
ATOM 2824 N N . ILE B 1 9 ? 16.875 15.078 -6.02 1 97.19 9 ILE B N 1
ATOM 2825 C CA . ILE B 1 9 ? 15.797 14.172 -5.648 1 97.19 9 ILE B CA 1
ATOM 2826 C C . ILE B 1 9 ? 14.898 14.844 -4.617 1 97.19 9 ILE B C 1
ATOM 2828 O O . ILE B 1 9 ? 15.344 15.18 -3.518 1 97.19 9 ILE B O 1
ATOM 2832 N N . ASP B 1 10 ? 13.633 15.07 -4.984 1 96.81 10 ASP B N 1
ATOM 2833 C CA . ASP B 1 10 ? 12.617 15.523 -4.039 1 96.81 10 ASP B CA 1
ATOM 2834 C C . ASP B 1 10 ? 12.125 14.375 -3.166 1 96.81 10 ASP B C 1
ATOM 2836 O O . ASP B 1 10 ? 11.844 13.281 -3.668 1 96.81 10 ASP B O 1
ATOM 2840 N N . THR B 1 11 ? 12.094 14.602 -1.888 1 97.88 11 THR B N 1
ATOM 2841 C CA . THR B 1 11 ? 11.633 13.555 -0.981 1 97.88 11 THR B CA 1
ATOM 2842 C C . THR B 1 11 ? 10.141 13.703 -0.701 1 97.88 11 THR B C 1
ATOM 2844 O O . THR B 1 11 ? 9.586 14.797 -0.796 1 97.88 11 THR B O 1
ATOM 2847 N N . PRO B 1 12 ? 9.523 12.602 -0.358 1 98.31 12 PRO B N 1
ATOM 2848 C CA . PRO B 1 12 ? 10.094 11.25 -0.368 1 98.31 12 PRO B CA 1
ATOM 2849 C C . PRO B 1 12 ? 10.195 10.664 -1.773 1 98.31 12 PRO B C 1
ATOM 2851 O O . PRO B 1 12 ? 9.422 11.047 -2.66 1 98.31 12 PRO B O 1
ATOM 2854 N N . ALA B 1 13 ? 11.125 9.766 -1.992 1 98.56 13 ALA B N 1
ATOM 2855 C CA . ALA B 1 13 ? 11.289 9.148 -3.307 1 98.56 13 ALA B CA 1
ATOM 2856 C C . ALA B 1 13 ? 11.922 7.762 -3.189 1 98.56 13 ALA B C 1
ATOM 2858 O O . ALA B 1 13 ? 12.836 7.555 -2.389 1 98.56 13 ALA B O 1
ATOM 2859 N N . VAL B 1 14 ? 11.438 6.84 -3.98 1 98.81 14 VAL B N 1
ATOM 2860 C CA . VAL B 1 14 ? 12.062 5.523 -4.078 1 98.81 14 VAL B CA 1
ATOM 2861 C C . VAL B 1 14 ? 13.297 5.602 -4.973 1 98.81 14 VAL B C 1
ATOM 2863 O O . VAL B 1 14 ? 13.219 6.074 -6.109 1 98.81 14 VAL B O 1
ATOM 2866 N N . VAL B 1 15 ? 14.406 5.133 -4.473 1 98.88 15 VAL B N 1
ATOM 2867 C CA . VAL B 1 15 ? 15.688 5.234 -5.164 1 98.88 15 VAL B CA 1
ATOM 2868 C C . VAL B 1 15 ? 16.312 3.846 -5.301 1 98.88 15 VAL B C 1
ATOM 2870 O O . VAL B 1 15 ? 16.344 3.076 -4.336 1 98.88 15 VAL B O 1
ATOM 2873 N N . ILE B 1 16 ? 16.766 3.514 -6.473 1 98.88 16 ILE B N 1
ATOM 2874 C CA . ILE B 1 16 ? 17.469 2.256 -6.738 1 98.88 16 ILE B CA 1
ATOM 2875 C C . ILE B 1 16 ? 18.922 2.527 -7.059 1 98.88 16 ILE B C 1
ATOM 2877 O O . ILE B 1 16 ? 19.234 3.328 -7.945 1 98.88 16 ILE B O 1
ATOM 2881 N N . ASP B 1 17 ? 19.781 1.959 -6.301 1 98.69 17 ASP B N 1
ATOM 2882 C CA . ASP B 1 17 ? 21.203 1.943 -6.617 1 98.69 17 ASP B CA 1
ATOM 2883 C C . ASP B 1 17 ? 21.516 0.943 -7.727 1 98.69 17 ASP B C 1
ATOM 2885 O O . ASP B 1 17 ? 21.469 -0.269 -7.508 1 98.69 17 ASP B O 1
ATOM 2889 N N . TYR B 1 18 ? 21.922 1.444 -8.828 1 98.38 18 TYR B N 1
ATOM 2890 C CA . TYR B 1 18 ? 22.031 0.631 -10.031 1 98.38 18 TYR B CA 1
ATOM 2891 C C . TYR B 1 18 ? 23.125 -0.412 -9.898 1 98.38 18 TYR B C 1
ATOM 2893 O O . TYR B 1 18 ? 22.969 -1.561 -10.312 1 98.38 18 TYR B O 1
ATOM 2901 N N . ASP B 1 19 ? 24.25 -0.074 -9.375 1 97.88 19 ASP B N 1
ATOM 2902 C CA . ASP B 1 19 ? 25.359 -1.005 -9.242 1 97.88 19 ASP B CA 1
ATOM 2903 C C . ASP B 1 19 ? 25 -2.174 -8.328 1 97.88 19 ASP B C 1
ATOM 2905 O O . ASP B 1 19 ? 25.297 -3.328 -8.641 1 97.88 19 ASP B O 1
ATOM 2909 N N . SER B 1 20 ? 24.391 -1.869 -7.199 1 98.12 20 SER B N 1
ATOM 2910 C CA . SER B 1 20 ? 23.953 -2.918 -6.289 1 98.12 20 SER B CA 1
ATOM 2911 C C . SER B 1 20 ? 22.906 -3.816 -6.949 1 98.12 20 SER B C 1
ATOM 2913 O O . SER B 1 20 ? 22.922 -5.035 -6.758 1 98.12 20 SER B O 1
ATOM 2915 N N . LEU B 1 21 ? 22.016 -3.229 -7.715 1 98.69 21 LEU B N 1
ATOM 2916 C CA . LEU B 1 21 ? 21.016 -3.975 -8.461 1 98.69 21 LEU B CA 1
ATOM 2917 C C . LEU B 1 21 ? 21.656 -4.973 -9.406 1 98.69 21 LEU B C 1
ATOM 2919 O O . LEU B 1 21 ? 21.328 -6.16 -9.398 1 98.69 21 LEU B O 1
ATOM 2923 N N . GLU B 1 22 ? 22.578 -4.508 -10.172 1 98.31 22 GLU B N 1
ATOM 2924 C CA . GLU B 1 22 ? 23.266 -5.359 -11.141 1 98.31 22 GLU B CA 1
ATOM 2925 C C . GLU B 1 22 ? 24.031 -6.484 -10.445 1 98.31 22 GLU B C 1
ATOM 2927 O O . GLU B 1 22 ? 24 -7.629 -10.906 1 98.31 22 GLU B O 1
ATOM 2932 N N . ARG B 1 23 ? 24.688 -6.137 -9.391 1 98.19 23 ARG B N 1
ATOM 2933 C CA . ARG B 1 23 ? 25.438 -7.129 -8.633 1 98.19 23 ARG B CA 1
ATOM 2934 C C . ARG B 1 23 ? 24.531 -8.211 -8.07 1 98.19 23 ARG B C 1
ATOM 2936 O O . ARG B 1 23 ? 24.859 -9.398 -8.109 1 98.19 23 ARG B O 1
ATOM 2943 N N . ASN B 1 24 ? 23.406 -7.797 -7.52 1 98.44 24 ASN B N 1
ATOM 2944 C CA . ASN B 1 24 ? 22.453 -8.75 -6.977 1 98.44 24 ASN B CA 1
ATOM 2945 C C . ASN B 1 24 ? 21.938 -9.711 -8.047 1 98.44 24 ASN B C 1
ATOM 2947 O O . ASN B 1 24 ? 21.859 -10.914 -7.816 1 98.44 24 ASN B O 1
ATOM 2951 N N . ILE B 1 25 ? 21.609 -9.156 -9.195 1 98.69 25 ILE B N 1
ATOM 2952 C CA . ILE B 1 25 ? 21.094 -9.961 -10.305 1 98.69 25 ILE B CA 1
ATOM 2953 C C . ILE B 1 25 ? 22.156 -10.961 -10.758 1 98.69 25 ILE B C 1
ATOM 2955 O O . ILE B 1 25 ? 21.875 -12.156 -10.906 1 98.69 25 ILE B O 1
ATOM 2959 N N . ALA B 1 26 ? 23.359 -10.516 -10.891 1 98.38 26 ALA B N 1
ATOM 2960 C CA . ALA B 1 26 ? 24.453 -11.383 -11.336 1 98.38 26 ALA B CA 1
ATOM 2961 C C . ALA B 1 26 ? 24.719 -12.492 -10.32 1 98.38 26 ALA B C 1
ATOM 2963 O O . ALA B 1 26 ? 24.922 -13.648 -10.703 1 98.38 26 ALA B O 1
ATOM 2964 N N . ARG B 1 27 ? 24.719 -12.148 -9.086 1 97.44 27 ARG B N 1
ATOM 2965 C CA . ARG B 1 27 ? 24.984 -13.109 -8.016 1 97.44 27 ARG B CA 1
ATOM 2966 C C . ARG B 1 27 ? 23.953 -14.219 -8.008 1 97.44 27 ARG B C 1
ATOM 2968 O O . ARG B 1 27 ? 24.297 -15.398 -7.934 1 97.44 27 ARG B O 1
ATOM 2975 N N . MET B 1 28 ? 22.688 -13.891 -8.086 1 97.56 28 MET B N 1
ATOM 2976 C CA . MET B 1 28 ? 21.625 -14.883 -8.094 1 97.56 28 MET B CA 1
ATOM 2977 C C . MET B 1 28 ? 21.703 -15.758 -9.344 1 97.56 28 MET B C 1
ATOM 2979 O O . MET B 1 28 ? 21.609 -16.984 -9.258 1 97.56 28 MET B O 1
ATOM 2983 N N . SER B 1 29 ? 21.875 -15.086 -10.453 1 97.88 29 SER B N 1
ATOM 2984 C CA . SER B 1 29 ? 21.969 -15.82 -11.719 1 97.88 29 SER B CA 1
ATOM 2985 C C . SER B 1 29 ? 23.094 -16.859 -11.664 1 97.88 29 SER B C 1
ATOM 2987 O O . SER B 1 29 ? 22.875 -18.031 -11.977 1 97.88 29 SER B O 1
ATOM 2989 N N . THR B 1 30 ? 24.219 -16.453 -11.219 1 97.12 30 THR B N 1
ATOM 2990 C CA . THR B 1 30 ? 25.375 -17.328 -11.148 1 97.12 30 THR B CA 1
ATOM 2991 C C . THR B 1 30 ? 25.125 -18.484 -10.188 1 97.12 30 THR B C 1
ATOM 2993 O O . THR B 1 30 ? 25.344 -19.656 -10.531 1 97.12 30 THR B O 1
ATOM 2996 N N . ALA B 1 31 ? 24.594 -18.188 -9.055 1 94.81 31 ALA B N 1
ATOM 2997 C CA . ALA B 1 31 ? 24.375 -19.188 -8.008 1 94.81 31 ALA B CA 1
ATOM 2998 C C . ALA B 1 31 ? 23.406 -20.266 -8.477 1 94.81 31 ALA B C 1
ATOM 3000 O O . ALA B 1 31 ? 23.578 -21.438 -8.164 1 94.81 31 ALA B O 1
ATOM 3001 N N . ILE B 1 32 ? 22.406 -19.875 -9.18 1 94.88 32 ILE B N 1
ATOM 3002 C CA . ILE B 1 32 ? 21.344 -20.797 -9.57 1 94.88 32 ILE B CA 1
ATOM 3003 C C . ILE B 1 32 ? 21.781 -21.578 -10.805 1 94.88 32 ILE B C 1
ATOM 3005 O O . ILE B 1 32 ? 21.641 -22.812 -10.852 1 94.88 32 ILE B O 1
ATOM 3009 N N . THR B 1 33 ? 22.359 -20.906 -11.742 1 91.56 33 THR B N 1
ATOM 3010 C CA . THR B 1 33 ? 22.719 -21.562 -13 1 91.56 33 THR B CA 1
ATOM 3011 C C . THR B 1 33 ? 23.844 -22.578 -12.789 1 91.56 33 THR B C 1
ATOM 3013 O O . THR B 1 33 ? 23.891 -23.594 -13.461 1 91.56 33 THR B O 1
ATOM 3016 N N . GLU B 1 34 ? 24.703 -22.312 -11.93 1 92.56 34 GLU B N 1
ATOM 3017 C CA . GLU B 1 34 ? 25.812 -23.219 -11.641 1 92.56 34 GLU B CA 1
ATOM 3018 C C . GLU B 1 34 ? 25.312 -24.547 -11.07 1 92.56 34 GLU B C 1
ATOM 3020 O O . GLU B 1 34 ? 25.984 -25.562 -11.156 1 92.56 34 GLU B O 1
ATOM 3025 N N . ARG B 1 35 ? 24.172 -24.562 -10.586 1 92.06 35 ARG B N 1
ATOM 3026 C CA . ARG B 1 35 ? 23.594 -25.766 -10.016 1 92.06 35 ARG B CA 1
ATOM 3027 C C . ARG B 1 35 ? 22.766 -26.516 -11.047 1 92.06 35 ARG B C 1
ATOM 3029 O O . ARG B 1 35 ? 22.203 -27.578 -10.75 1 92.06 35 ARG B O 1
ATOM 3036 N N . GLY B 1 36 ? 22.656 -25.922 -12.172 1 92.75 36 GLY B N 1
ATOM 3037 C CA . GLY B 1 36 ? 21.891 -26.547 -13.234 1 92.75 36 GLY B CA 1
ATOM 3038 C C . GLY B 1 36 ? 20.406 -26.344 -13.109 1 92.75 36 GLY B C 1
ATOM 3039 O O . GLY B 1 36 ? 19.609 -27.109 -13.68 1 92.75 36 GLY B O 1
ATOM 3040 N N . ILE B 1 37 ? 19.969 -25.438 -12.344 1 95.12 37 ILE B N 1
ATOM 3041 C CA . ILE B 1 37 ? 18.578 -25.094 -12.117 1 95.12 37 ILE B CA 1
ATOM 3042 C C . ILE B 1 37 ? 18.203 -23.859 -12.922 1 95.12 37 ILE B C 1
ATOM 3044 O O . ILE B 1 37 ? 19.031 -22.953 -13.102 1 95.12 37 ILE B O 1
ATOM 3048 N N . GLY B 1 38 ? 17.062 -23.828 -13.508 1 96.75 38 GLY B N 1
ATOM 3049 C CA . GLY B 1 38 ? 16.594 -22.641 -14.188 1 96.75 38 GLY B CA 1
ATOM 3050 C C . GLY B 1 38 ? 16.203 -21.516 -13.242 1 96.75 38 GLY B C 1
ATOM 3051 O O . GLY B 1 38 ? 15.609 -21.766 -12.195 1 96.75 38 GLY B O 1
ATOM 3052 N N . LEU B 1 39 ? 16.656 -20.312 -13.602 1 97.69 39 LEU B N 1
ATOM 3053 C CA . LEU B 1 39 ? 16.188 -19.125 -12.883 1 97.69 39 LEU B CA 1
ATOM 3054 C C . LEU B 1 39 ? 15.031 -18.469 -13.617 1 97.69 39 LEU B C 1
ATOM 3056 O O . LEU B 1 39 ? 15.164 -18.094 -14.781 1 97.69 39 LEU B O 1
ATOM 3060 N N . ARG B 1 40 ? 13.914 -18.391 -13 1 98.25 40 ARG B N 1
ATOM 3061 C CA . ARG B 1 40 ? 12.734 -17.719 -13.531 1 98.25 40 ARG B CA 1
ATOM 3062 C C . ARG B 1 40 ? 12.211 -16.672 -12.555 1 98.25 40 ARG B C 1
ATOM 3064 O O . ARG B 1 40 ? 11.211 -16.891 -11.883 1 98.25 40 ARG B O 1
ATOM 3071 N N . PRO B 1 41 ? 12.82 -15.516 -12.547 1 98.5 41 PRO B N 1
ATOM 3072 C CA . PRO B 1 41 ? 12.531 -14.516 -11.516 1 98.5 41 PRO B CA 1
ATOM 3073 C C . PRO B 1 41 ? 11.062 -14.117 -11.477 1 98.5 41 PRO B C 1
ATOM 3075 O O . PRO B 1 41 ? 10.414 -14.031 -12.523 1 98.5 41 PRO B O 1
ATOM 3078 N N . HIS B 1 42 ? 10.547 -13.938 -10.266 1 98.62 42 HIS B N 1
ATOM 3079 C CA . HIS B 1 42 ? 9.203 -13.391 -10.086 1 98.62 42 HIS B CA 1
ATOM 3080 C C . HIS B 1 42 ? 9.219 -11.867 -10.148 1 98.62 42 HIS B C 1
ATOM 3082 O O . HIS B 1 42 ? 9.75 -11.211 -9.242 1 98.62 42 HIS B O 1
ATOM 3088 N N . VAL B 1 43 ? 8.531 -11.289 -11.094 1 98.5 43 VAL B N 1
ATOM 3089 C CA . VAL B 1 43 ? 8.688 -9.875 -11.398 1 98.5 43 VAL B CA 1
ATOM 3090 C C . VAL B 1 43 ? 7.605 -9.07 -10.695 1 98.5 43 VAL B C 1
ATOM 3092 O O . VAL B 1 43 ? 7.562 -7.84 -10.805 1 98.5 43 VAL B O 1
ATOM 3095 N N . LYS B 1 44 ? 6.746 -9.781 -9.93 1 97.75 44 LYS B N 1
ATOM 3096 C CA . LYS B 1 44 ? 5.773 -9.047 -9.133 1 97.75 44 LYS B CA 1
ATOM 3097 C C . LYS B 1 44 ? 6.465 -8.125 -8.125 1 97.75 44 LYS B C 1
ATOM 3099 O O . LYS B 1 44 ? 5.844 -7.215 -7.582 1 97.75 44 LYS B O 1
ATOM 3104 N N . THR B 1 45 ? 7.73 -8.344 -7.863 1 97.88 45 THR B N 1
ATOM 3105 C CA . THR B 1 45 ? 8.531 -7.574 -6.922 1 97.88 45 THR B CA 1
ATOM 3106 C C . THR B 1 45 ? 8.844 -6.191 -7.488 1 97.88 45 THR B C 1
ATOM 3108 O O . THR B 1 45 ? 8.531 -5.176 -6.867 1 97.88 45 THR B O 1
ATOM 3111 N N . HIS B 1 46 ? 9.391 -6.16 -8.688 1 98.69 46 HIS B N 1
ATOM 3112 C CA . HIS B 1 46 ? 9.914 -4.883 -9.164 1 98.69 46 HIS B CA 1
ATOM 3113 C C . HIS B 1 46 ? 8.969 -4.242 -10.18 1 98.69 46 HIS B C 1
ATOM 3115 O O . HIS B 1 46 ? 8.969 -3.021 -10.352 1 98.69 46 HIS B O 1
ATOM 3121 N N . LYS B 1 47 ? 8.289 -5.066 -10.977 1 98.75 47 LYS B N 1
ATOM 3122 C CA . LYS B 1 47 ? 7.258 -4.594 -11.891 1 98.75 47 LYS B CA 1
ATOM 3123 C C . LYS B 1 47 ? 7.848 -3.666 -12.953 1 98.75 47 LYS B C 1
ATOM 3125 O O . LYS B 1 47 ? 7.137 -2.84 -13.531 1 98.75 47 LYS B O 1
ATOM 3130 N N . MET B 1 48 ? 9.102 -3.773 -13.289 1 98.88 48 MET B N 1
ATOM 3131 C CA . MET B 1 48 ? 9.781 -2.883 -14.219 1 98.88 48 MET B CA 1
ATOM 3132 C C . MET B 1 48 ? 10.43 -3.672 -15.352 1 98.88 48 MET B C 1
ATOM 3134 O O . MET B 1 48 ? 11.281 -4.527 -15.109 1 98.88 48 MET B O 1
ATOM 3138 N N . PRO B 1 49 ? 10.094 -3.334 -16.594 1 98.75 49 PRO B N 1
ATOM 3139 C CA . PRO B 1 49 ? 10.672 -4.051 -17.734 1 98.75 49 PRO B CA 1
ATOM 3140 C C . PRO B 1 49 ? 12.195 -3.932 -17.797 1 98.75 49 PRO B C 1
ATOM 3142 O O . PRO B 1 49 ? 12.875 -4.855 -18.25 1 98.75 49 PRO B O 1
ATOM 3145 N N . GLN B 1 50 ? 12.75 -2.793 -17.328 1 98.75 50 GLN B N 1
ATOM 3146 C CA . GLN B 1 50 ? 14.195 -2.607 -17.344 1 98.75 50 GLN B CA 1
ATOM 3147 C C . GLN B 1 50 ? 14.898 -3.668 -16.5 1 98.75 50 GLN B C 1
ATOM 3149 O O . GLN B 1 50 ? 15.906 -4.234 -16.922 1 98.75 50 GLN B O 1
ATOM 3154 N N . ILE B 1 51 ? 14.367 -3.996 -15.367 1 98.94 51 ILE B N 1
ATOM 3155 C CA . ILE B 1 51 ? 14.969 -4.992 -14.484 1 98.94 51 ILE B CA 1
ATOM 3156 C C . ILE B 1 51 ? 14.75 -6.391 -15.062 1 98.94 51 ILE B C 1
ATOM 3158 O O . ILE B 1 51 ? 15.648 -7.234 -15.016 1 98.94 51 ILE B O 1
ATOM 3162 N N . ALA B 1 52 ? 13.586 -6.602 -15.602 1 98.88 52 ALA B N 1
ATOM 3163 C CA . ALA B 1 52 ? 13.305 -7.879 -16.266 1 98.88 52 ALA B CA 1
ATOM 3164 C C . ALA B 1 52 ? 14.32 -8.148 -17.375 1 98.88 52 ALA B C 1
ATOM 3166 O O . ALA B 1 52 ? 14.812 -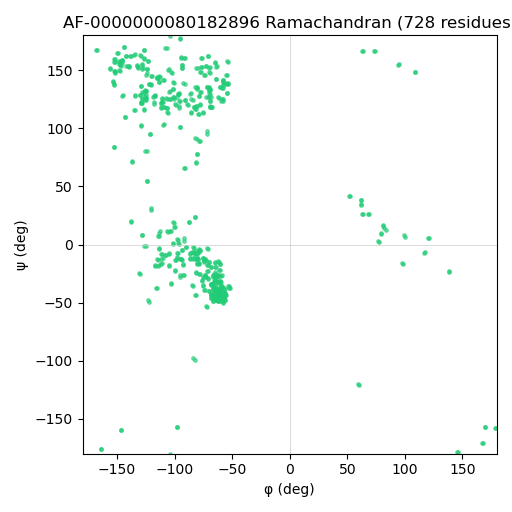9.273 -17.5 1 98.88 52 ALA B O 1
ATOM 3167 N N . GLN B 1 53 ? 14.578 -7.117 -18.125 1 98.75 53 GLN B N 1
ATOM 3168 C CA . GLN B 1 53 ? 15.547 -7.27 -19.203 1 98.75 53 GLN B CA 1
ATOM 3169 C C . GLN B 1 53 ? 16.938 -7.609 -18.672 1 98.75 53 GLN B C 1
ATOM 3171 O O . GLN B 1 53 ? 17.625 -8.461 -19.219 1 98.75 53 GLN B O 1
ATOM 3176 N N . LEU B 1 54 ? 17.328 -6.922 -17.594 1 98.75 54 LEU B N 1
ATOM 3177 C CA . LEU B 1 54 ? 18.594 -7.234 -16.953 1 98.75 54 LEU B CA 1
ATOM 3178 C C . LEU B 1 54 ? 18.641 -8.695 -16.516 1 98.75 54 LEU B C 1
ATOM 3180 O O . LEU B 1 54 ? 19.672 -9.359 -16.656 1 98.75 54 LEU B O 1
ATOM 3184 N N . GLN B 1 55 ? 17.562 -9.203 -15.969 1 98.75 55 GLN B N 1
ATOM 3185 C CA . GLN B 1 55 ? 17.484 -10.578 -15.5 1 98.75 55 GLN B CA 1
ATOM 3186 C C . GLN B 1 55 ? 17.562 -11.562 -16.656 1 98.75 55 GLN B C 1
ATOM 3188 O O . GLN B 1 55 ? 18.266 -12.57 -16.594 1 98.75 55 GLN B O 1
ATOM 3193 N N . LEU B 1 56 ? 16.844 -11.281 -17.719 1 98.56 56 LEU B N 1
ATOM 3194 C CA . LEU B 1 56 ? 16.875 -12.125 -18.906 1 98.56 56 LEU B CA 1
ATOM 3195 C C . LEU B 1 56 ? 18.25 -12.133 -19.531 1 98.56 56 LEU B C 1
ATOM 3197 O O . LEU B 1 56 ? 18.766 -13.195 -19.906 1 98.56 56 LEU B O 1
ATOM 3201 N N . ASP B 1 57 ? 18.875 -10.984 -19.609 1 98.25 57 ASP B N 1
ATOM 3202 C CA . ASP B 1 57 ? 20.219 -10.875 -20.141 1 98.25 57 ASP B CA 1
ATOM 3203 C C . ASP B 1 57 ? 21.219 -11.656 -19.281 1 98.25 57 ASP B C 1
ATOM 3205 O O . ASP B 1 57 ? 22.234 -12.141 -19.797 1 98.25 57 ASP B O 1
ATOM 3209 N N . ALA B 1 58 ? 20.906 -11.797 -18.047 1 98.25 58 ALA B N 1
ATOM 3210 C CA . ALA B 1 58 ? 21.797 -12.492 -17.125 1 98.25 58 ALA B CA 1
ATOM 3211 C C . ALA B 1 58 ? 21.578 -14 -17.172 1 98.25 58 ALA B C 1
ATOM 3213 O O . ALA B 1 58 ? 22.281 -14.758 -16.516 1 98.25 58 ALA B O 1
ATOM 3214 N N . GLY B 1 59 ? 20.578 -14.43 -17.906 1 97.19 59 GLY B N 1
ATOM 3215 C CA . GLY B 1 59 ? 20.469 -15.859 -18.141 1 97.19 59 GLY B CA 1
ATOM 3216 C C . GLY B 1 59 ? 19.156 -16.438 -17.641 1 97.19 59 GLY B C 1
ATOM 3217 O O . GLY B 1 59 ? 18.969 -17.656 -17.656 1 97.19 59 GLY B O 1
ATOM 3218 N N . ALA B 1 60 ? 18.234 -15.641 -17.172 1 98.12 60 ALA B N 1
ATOM 3219 C CA . ALA B 1 60 ? 16.938 -16.156 -16.75 1 98.12 60 ALA B CA 1
ATOM 3220 C C . ALA B 1 60 ? 16.234 -16.891 -17.891 1 98.12 60 ALA B C 1
ATOM 3222 O O . ALA B 1 60 ? 16.297 -16.469 -19.047 1 98.12 60 ALA B O 1
ATOM 3223 N N . THR B 1 61 ? 15.562 -17.969 -17.594 1 97.19 61 THR B N 1
ATOM 3224 C CA . THR B 1 61 ? 14.922 -18.812 -18.594 1 97.19 61 THR B CA 1
ATOM 3225 C C . THR B 1 61 ? 13.586 -18.219 -19.031 1 97.19 61 THR B C 1
ATOM 3227 O O . THR B 1 61 ? 13.047 -18.578 -20.078 1 97.19 61 THR B O 1
ATOM 3230 N N . GLY B 1 62 ? 13.047 -17.344 -18.359 1 98.19 62 GLY B N 1
ATOM 3231 C CA . GLY B 1 62 ? 11.766 -16.672 -18.484 1 98.19 62 GLY B CA 1
ATOM 3232 C C . GLY B 1 62 ? 11.383 -15.875 -17.25 1 98.19 62 GLY B C 1
ATOM 3233 O O . GLY B 1 62 ? 12.219 -15.648 -16.375 1 98.19 62 GLY B O 1
ATOM 3234 N N . LEU B 1 63 ? 10.172 -15.422 -17.266 1 98.88 63 LEU B N 1
ATOM 3235 C CA . LEU B 1 63 ? 9.711 -14.617 -16.141 1 98.88 63 LEU B CA 1
ATOM 3236 C C . LEU B 1 63 ? 8.508 -15.273 -15.461 1 98.88 63 LEU B C 1
ATOM 3238 O O . LEU B 1 63 ? 7.727 -15.969 -16.109 1 98.88 63 LEU B O 1
ATOM 3242 N N . THR B 1 64 ? 8.445 -15.117 -14.18 1 98.81 64 THR B N 1
ATOM 3243 C CA . THR B 1 64 ? 7.246 -15.453 -13.414 1 98.81 64 THR B CA 1
ATOM 3244 C C . THR B 1 64 ? 6.457 -14.188 -13.078 1 98.81 64 THR B C 1
ATOM 3246 O O . THR B 1 64 ? 7.035 -13.164 -12.719 1 98.81 64 THR B O 1
ATOM 3249 N N . VAL B 1 65 ? 5.133 -14.234 -13.281 1 98.75 65 VAL B N 1
ATOM 3250 C CA . VAL B 1 65 ? 4.227 -13.156 -12.883 1 98.75 65 VAL B CA 1
ATOM 3251 C C . VAL B 1 65 ? 3.104 -13.719 -12.016 1 98.75 65 VAL B C 1
ATOM 3253 O O . VAL B 1 65 ? 2.941 -14.938 -11.914 1 98.75 65 VAL B O 1
ATOM 3256 N N . ALA B 1 66 ? 2.369 -12.789 -11.375 1 97.81 66 ALA B N 1
ATOM 3257 C CA . ALA B 1 66 ? 1.26 -13.219 -10.531 1 97.81 66 ALA B CA 1
ATOM 3258 C C . ALA B 1 66 ? -0.074 -13.07 -11.258 1 97.81 66 ALA B C 1
ATOM 3260 O O . ALA B 1 66 ? -1.064 -13.703 -10.883 1 97.81 66 ALA B O 1
ATOM 3261 N N . THR B 1 67 ? -0.122 -12.203 -12.289 1 98.5 67 THR B N 1
ATOM 3262 C CA . THR B 1 67 ? -1.414 -11.883 -12.883 1 98.5 67 THR B CA 1
ATOM 3263 C C . THR B 1 67 ? -1.308 -11.82 -14.406 1 98.5 67 THR B C 1
ATOM 3265 O O . THR B 1 67 ? -0.214 -11.664 -14.953 1 98.5 67 THR B O 1
ATOM 3268 N N . ILE B 1 68 ? -2.508 -11.906 -15.047 1 98.69 68 ILE B N 1
ATOM 3269 C CA . ILE B 1 68 ? -2.578 -11.766 -16.5 1 98.69 68 ILE B CA 1
ATOM 3270 C C . ILE B 1 68 ? -2.143 -10.359 -16.906 1 98.69 68 ILE B C 1
ATOM 3272 O O . ILE B 1 68 ? -1.436 -10.188 -17.906 1 98.69 68 ILE B O 1
ATOM 3276 N N . GLY B 1 69 ? -2.49 -9.359 -16.109 1 98.56 69 GLY B N 1
ATOM 3277 C CA . GLY B 1 69 ? -2.084 -7.988 -16.391 1 98.56 69 GLY B CA 1
ATOM 3278 C C . GLY B 1 69 ? -0.579 -7.801 -16.391 1 98.56 69 GLY B C 1
ATOM 3279 O O . GLY B 1 69 ? -0.037 -7.105 -17.266 1 98.56 69 GLY B O 1
ATOM 3280 N N . GLU B 1 70 ? 0.066 -8.398 -15.438 1 98.69 70 GLU B N 1
ATOM 3281 C CA . GLU B 1 70 ? 1.524 -8.336 -15.422 1 98.69 70 GLU B CA 1
ATOM 3282 C C . GLU B 1 70 ? 2.123 -9.023 -16.641 1 98.69 70 GLU B C 1
ATOM 3284 O O . GLU B 1 70 ? 3.086 -8.523 -17.234 1 98.69 70 GLU B O 1
ATOM 3289 N N . ALA B 1 71 ? 1.566 -10.172 -16.969 1 98.88 71 ALA B N 1
ATOM 3290 C CA . ALA B 1 71 ? 2.047 -10.891 -18.156 1 98.88 71 ALA B CA 1
ATOM 3291 C C . ALA B 1 71 ? 1.979 -10.008 -19.391 1 98.88 71 ALA B C 1
ATOM 3293 O O . ALA B 1 71 ? 2.922 -9.969 -20.188 1 98.88 71 ALA B O 1
ATOM 3294 N N . GLU B 1 72 ? 0.901 -9.289 -19.547 1 98.81 72 GLU B N 1
ATOM 3295 C CA . GLU B 1 72 ? 0.703 -8.422 -20.703 1 98.81 72 GLU B CA 1
ATOM 3296 C C . GLU B 1 72 ? 1.764 -7.324 -20.75 1 98.81 72 GLU B C 1
ATOM 3298 O O . GLU B 1 72 ? 2.326 -7.051 -21.812 1 98.81 72 GLU B O 1
ATOM 3303 N N . VAL B 1 73 ? 2.076 -6.754 -19.625 1 98.75 73 VAL B N 1
ATOM 3304 C CA . VAL B 1 73 ? 3.047 -5.668 -19.562 1 98.75 73 VAL B CA 1
ATOM 3305 C C . VAL B 1 73 ? 4.422 -6.18 -19.984 1 98.75 73 VAL B C 1
ATOM 3307 O O . VAL B 1 73 ? 5.078 -5.574 -20.844 1 98.75 73 VAL B O 1
ATOM 3310 N N . PHE B 1 74 ? 4.809 -7.289 -19.438 1 98.81 74 PHE B N 1
ATOM 3311 C CA . PHE B 1 74 ? 6.168 -7.754 -19.688 1 98.81 74 PHE B CA 1
ATOM 3312 C C . PHE B 1 74 ? 6.285 -8.359 -21.094 1 98.81 74 PHE B C 1
ATOM 3314 O O . PHE B 1 74 ? 7.336 -8.258 -21.719 1 98.81 74 PHE B O 1
ATOM 3321 N N . LEU B 1 75 ? 5.199 -8.945 -21.578 1 98.69 75 LEU B N 1
ATOM 3322 C CA . LEU B 1 75 ? 5.184 -9.375 -22.969 1 98.69 75 LEU B CA 1
ATOM 3323 C C . LEU B 1 75 ? 5.379 -8.188 -23.906 1 98.69 75 LEU B C 1
ATOM 3325 O O . LEU B 1 75 ? 6.172 -8.266 -24.844 1 98.69 75 LEU B O 1
ATOM 3329 N N . ASP B 1 76 ? 4.688 -7.129 -23.641 1 98.38 76 ASP B N 1
ATOM 3330 C CA . ASP B 1 76 ? 4.773 -5.926 -24.453 1 98.38 76 ASP B CA 1
ATOM 3331 C C . ASP B 1 76 ? 6.184 -5.344 -24.438 1 98.38 76 ASP B C 1
ATOM 3333 O O . ASP B 1 76 ? 6.543 -4.543 -25.297 1 98.38 76 ASP B O 1
ATOM 3337 N N . HIS B 1 77 ? 6.961 -5.812 -23.484 1 97.5 77 HIS B N 1
ATOM 3338 C CA . HIS B 1 77 ? 8.32 -5.285 -23.375 1 97.5 77 HIS B CA 1
ATOM 3339 C C . HIS B 1 77 ? 9.352 -6.355 -23.719 1 97.5 77 HIS B C 1
ATOM 3341 O O . HIS B 1 77 ? 10.516 -6.25 -23.312 1 97.5 77 HIS B O 1
ATOM 3347 N N . GLY B 1 78 ? 8.906 -7.469 -24.266 1 96.44 78 GLY B N 1
ATOM 3348 C CA . GLY B 1 78 ? 9.867 -8.336 -24.922 1 96.44 78 GLY B CA 1
ATOM 3349 C C . GLY B 1 78 ? 10 -9.695 -24.266 1 96.44 78 GLY B C 1
ATOM 3350 O O . GLY B 1 78 ? 10.695 -10.57 -24.766 1 96.44 78 GLY B O 1
ATOM 3351 N N . ALA B 1 79 ? 9.383 -9.922 -23.125 1 98 79 ALA B N 1
ATOM 3352 C CA . ALA B 1 79 ? 9.414 -11.25 -22.516 1 98 79 ALA B CA 1
ATOM 3353 C C . ALA B 1 79 ? 8.602 -12.25 -23.344 1 98 79 ALA B C 1
ATOM 3355 O O . ALA B 1 79 ? 7.449 -11.969 -23.703 1 98 79 ALA B O 1
ATOM 3356 N N . ASP B 1 80 ? 9.109 -13.398 -23.609 1 97.94 80 ASP B N 1
ATOM 3357 C CA . ASP B 1 80 ? 8.391 -14.305 -24.5 1 97.94 80 ASP B CA 1
ATOM 3358 C C . ASP B 1 80 ? 8.18 -15.664 -23.859 1 97.94 80 ASP B C 1
ATOM 3360 O O . ASP B 1 80 ? 7.707 -16.609 -24.5 1 97.94 80 ASP B O 1
ATOM 3364 N N . ASP B 1 81 ? 8.617 -15.891 -22.719 1 98.75 81 ASP B N 1
ATOM 3365 C CA . ASP B 1 81 ? 8.367 -17.062 -21.891 1 98.75 81 ASP B CA 1
ATOM 3366 C C . ASP B 1 81 ? 7.91 -16.656 -20.5 1 98.75 81 ASP B C 1
ATOM 3368 O O . ASP B 1 81 ? 8.719 -16.219 -19.672 1 98.75 81 ASP B O 1
ATOM 3372 N N . ILE B 1 82 ? 6.609 -16.75 -20.234 1 98.88 82 ILE B N 1
ATOM 3373 C CA . ILE B 1 82 ? 6.02 -16.203 -19.031 1 98.88 82 ILE B CA 1
ATOM 3374 C C . ILE B 1 82 ? 5.191 -17.266 -18.312 1 98.88 82 ILE B C 1
ATOM 3376 O O . ILE B 1 82 ? 4.371 -17.938 -18.938 1 98.88 82 ILE B O 1
ATOM 3380 N N . PHE B 1 83 ? 5.488 -17.469 -17.094 1 98.88 83 PHE B N 1
ATOM 3381 C CA . PHE B 1 83 ? 4.715 -18.344 -16.219 1 98.88 83 PHE B CA 1
ATOM 3382 C C . PHE B 1 83 ? 3.877 -17.547 -15.234 1 98.88 83 PHE B C 1
ATOM 3384 O O . PHE B 1 83 ? 4.422 -16.844 -14.383 1 98.88 83 PHE B O 1
ATOM 3391 N N . ILE B 1 84 ? 2.574 -17.562 -15.32 1 98.81 84 ILE B N 1
ATOM 3392 C CA . ILE B 1 84 ? 1.665 -17 -14.336 1 98.81 84 ILE B CA 1
ATOM 3393 C C . ILE B 1 84 ? 1.481 -17.969 -13.172 1 98.81 84 ILE B C 1
ATOM 3395 O O . ILE B 1 84 ? 0.597 -18.828 -13.211 1 98.81 84 ILE B O 1
ATOM 3399 N N . ALA B 1 85 ? 2.305 -17.844 -12.148 1 98.31 85 ALA B N 1
ATOM 3400 C CA . ALA B 1 85 ? 2.324 -18.75 -11 1 98.31 85 ALA B CA 1
ATOM 3401 C C . ALA B 1 85 ? 1.237 -18.391 -10 1 98.31 85 ALA B C 1
ATOM 3403 O O . ALA B 1 85 ? 1.532 -17.891 -8.906 1 98.31 85 ALA B O 1
ATOM 3404 N N . TYR B 1 86 ? 0.011 -18.609 -10.312 1 97.69 86 TYR B N 1
ATOM 3405 C CA . TYR B 1 86 ? -1.193 -18.25 -9.57 1 97.69 86 TYR B CA 1
ATOM 3406 C C . TYR B 1 86 ? -2.33 -19.219 -9.891 1 97.69 86 TYR B C 1
ATOM 3408 O O . TYR B 1 86 ? -2.514 -19.609 -11.047 1 97.69 86 TYR B O 1
ATOM 3416 N N . PRO B 1 87 ? -3.094 -19.672 -8.906 1 97.19 87 PRO B N 1
ATOM 3417 C CA . PRO B 1 87 ? -4.242 -20.5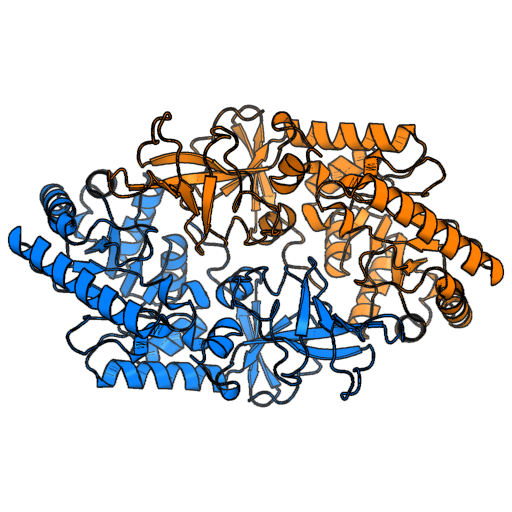31 -9.211 1 97.19 87 PRO B CA 1
ATOM 3418 C C . PRO B 1 87 ? -5.387 -19.766 -9.875 1 97.19 87 PRO B C 1
ATOM 3420 O O . PRO B 1 87 ? -6.316 -19.312 -9.195 1 97.19 87 PRO B O 1
ATOM 3423 N N . LEU B 1 88 ? -5.469 -19.828 -11.172 1 97.75 88 LEU B N 1
ATOM 3424 C CA . LEU B 1 88 ? -6.375 -18.953 -11.914 1 97.75 88 LEU B CA 1
ATOM 3425 C C . LEU B 1 88 ? -7.789 -19.531 -11.914 1 97.75 88 LEU B C 1
ATOM 3427 O O . LEU B 1 88 ? -7.977 -20.734 -12.047 1 97.75 88 LEU B O 1
ATOM 3431 N N . TRP B 1 89 ? -8.758 -18.734 -11.688 1 98.19 89 TRP B N 1
ATOM 3432 C CA . TRP B 1 89 ? -10.141 -18.844 -12.125 1 98.19 89 TRP B CA 1
ATOM 3433 C C . TRP B 1 89 ? -10.469 -17.75 -13.148 1 98.19 89 TRP B C 1
ATOM 3435 O O . TRP B 1 89 ? -10.398 -16.562 -12.844 1 98.19 89 TRP B O 1
ATOM 3445 N N . ILE B 1 90 ? -10.836 -18.188 -14.398 1 97.81 90 ILE B N 1
ATOM 3446 C CA . ILE B 1 90 ? -10.875 -17.156 -15.422 1 97.81 90 ILE B CA 1
ATOM 3447 C C . ILE B 1 90 ? -12.312 -16.969 -15.914 1 97.81 90 ILE B C 1
ATOM 3449 O O . ILE B 1 90 ? -13.078 -17.922 -15.969 1 97.81 90 ILE B O 1
ATOM 3453 N N . ASP B 1 91 ? -12.656 -15.781 -16.203 1 97 91 ASP B N 1
ATOM 3454 C CA . ASP B 1 91 ? -13.891 -15.453 -16.906 1 97 91 ASP B CA 1
ATOM 3455 C C . ASP B 1 91 ? -13.641 -15.305 -18.406 1 97 91 ASP B C 1
ATOM 3457 O O . ASP B 1 91 ? -12.523 -15.5 -18.875 1 97 91 ASP B O 1
ATOM 3461 N N . PRO B 1 92 ? -14.695 -15.055 -19.234 1 96.69 92 PRO B N 1
ATOM 3462 C CA . PRO B 1 92 ? -14.516 -14.984 -20.688 1 96.69 92 PRO B CA 1
ATOM 3463 C C . PRO B 1 92 ? -13.539 -13.891 -21.109 1 96.69 92 PRO B C 1
ATOM 3465 O O . PRO B 1 92 ? -12.781 -14.078 -22.062 1 96.69 92 PRO B O 1
ATOM 3468 N N . ARG B 1 93 ? -13.539 -12.789 -20.422 1 97 93 ARG B N 1
ATOM 3469 C CA . ARG B 1 93 ? -12.625 -11.703 -20.766 1 97 93 ARG B CA 1
ATOM 3470 C C . ARG B 1 93 ? -11.18 -12.102 -20.484 1 97 93 ARG B C 1
ATOM 3472 O O . ARG B 1 93 ? -10.289 -11.805 -21.281 1 97 93 ARG B O 1
ATOM 3479 N N . GLN B 1 94 ? -10.977 -12.711 -19.391 1 97.81 94 GLN B N 1
ATOM 3480 C CA . GLN B 1 94 ? -9.641 -13.188 -19.047 1 97.81 94 GLN B CA 1
ATOM 3481 C C . GLN B 1 94 ? -9.18 -14.273 -20.016 1 97.81 94 GLN B C 1
ATOM 3483 O O . GLN B 1 94 ? -7.996 -14.352 -20.359 1 97.81 94 GLN B O 1
ATOM 3488 N N . ALA B 1 95 ? -10.094 -15.117 -20.406 1 98.06 95 ALA B N 1
ATOM 3489 C CA . ALA B 1 95 ? -9.766 -16.125 -21.406 1 98.06 95 ALA B CA 1
ATOM 3490 C C . ALA B 1 95 ? -9.289 -15.492 -22.703 1 98.06 95 ALA B C 1
ATOM 3492 O O . ALA B 1 95 ? -8.32 -15.953 -23.312 1 98.06 95 ALA B O 1
ATOM 3493 N N . ASP B 1 96 ? -9.977 -14.453 -23.094 1 98.12 96 ASP B N 1
ATOM 3494 C CA . ASP B 1 96 ? -9.586 -13.734 -24.312 1 98.12 96 ASP B CA 1
ATOM 3495 C C . ASP B 1 96 ? -8.172 -13.164 -24.172 1 98.12 96 ASP B C 1
ATOM 3497 O O . ASP B 1 96 ? -7.379 -13.234 -25.109 1 98.12 96 ASP B O 1
ATOM 3501 N N . ARG B 1 97 ? -7.91 -12.648 -23.016 1 98.25 97 ARG B N 1
ATOM 3502 C CA . ARG B 1 97 ? -6.59 -12.086 -22.75 1 98.25 97 ARG B CA 1
ATOM 3503 C C . ARG B 1 97 ? -5.516 -13.172 -22.797 1 98.25 97 ARG B C 1
ATOM 3505 O O . ARG B 1 97 ? -4.453 -12.977 -23.391 1 98.25 97 ARG B O 1
ATOM 3512 N N . LEU B 1 98 ? -5.797 -14.312 -22.219 1 98.38 98 LEU B N 1
ATOM 3513 C CA . LEU B 1 98 ? -4.852 -15.422 -22.219 1 98.38 98 LEU B CA 1
ATOM 3514 C C . LEU B 1 98 ? -4.602 -15.93 -23.625 1 98.38 98 LEU B C 1
ATOM 3516 O O . LEU B 1 98 ? -3.465 -16.25 -23.984 1 98.38 98 LEU B O 1
ATOM 3520 N N . ARG B 1 99 ? -5.641 -15.984 -24.453 1 97.94 99 ARG B N 1
ATOM 3521 C CA . ARG B 1 99 ? -5.488 -16.406 -25.844 1 97.94 99 ARG B CA 1
ATOM 3522 C C . ARG B 1 99 ? -4.566 -15.453 -26.609 1 97.94 99 ARG B C 1
ATOM 3524 O O . ARG B 1 99 ? -3.695 -15.898 -27.359 1 97.94 99 ARG B O 1
ATOM 3531 N N . ARG B 1 100 ? -4.789 -14.203 -26.375 1 97.88 100 ARG B N 1
ATOM 3532 C CA . ARG B 1 100 ? -3.949 -13.211 -27.031 1 97.88 100 ARG B CA 1
ATOM 3533 C C . ARG B 1 100 ? -2.492 -13.352 -26.609 1 97.88 100 ARG B C 1
ATOM 3535 O O . ARG B 1 100 ? -1.583 -13.258 -27.422 1 97.88 100 ARG B O 1
ATOM 3542 N N . LEU B 1 101 ? -2.289 -13.586 -25.328 1 98.25 101 LEU B N 1
ATOM 3543 C CA . LEU B 1 101 ? -0.938 -13.789 -24.812 1 98.25 101 LEU B CA 1
ATOM 3544 C C . LEU B 1 101 ? -0.286 -15.008 -25.453 1 98.25 101 LEU B C 1
ATOM 3546 O O . LEU B 1 101 ? 0.872 -14.945 -25.875 1 98.25 101 LEU B O 1
ATOM 3550 N N . SER B 1 102 ? -1.033 -16.062 -25.594 1 97.56 102 SER B N 1
ATOM 3551 C CA . SER B 1 102 ? -0.493 -17.344 -26.031 1 97.56 102 SER B CA 1
ATOM 3552 C C . SER B 1 102 ? -0.118 -17.312 -27.516 1 97.56 102 SER B C 1
ATOM 3554 O O . SER B 1 102 ? 0.658 -18.141 -27.984 1 97.56 102 SER B O 1
ATOM 3556 N N . ARG B 1 103 ? -0.608 -16.391 -28.25 1 97.25 103 ARG B N 1
ATOM 3557 C CA . ARG B 1 103 ? -0.277 -16.219 -29.656 1 97.25 103 ARG B CA 1
ATOM 3558 C C . ARG B 1 103 ? 1.074 -15.539 -29.828 1 97.25 103 ARG B C 1
ATOM 3560 O O . ARG B 1 103 ? 1.674 -15.594 -30.906 1 97.25 103 ARG B O 1
ATOM 3567 N N . ARG B 1 104 ? 1.541 -14.922 -28.734 1 97.75 104 ARG B N 1
ATOM 3568 C CA . ARG B 1 104 ? 2.713 -14.062 -28.875 1 97.75 104 ARG B CA 1
ATOM 3569 C C . ARG B 1 104 ? 3.883 -14.594 -28.062 1 97.75 104 ARG B C 1
ATOM 3571 O O . ARG B 1 104 ? 5.031 -14.203 -28.281 1 97.75 104 ARG B O 1
ATOM 3578 N N . ALA B 1 105 ? 3.576 -15.469 -27.109 1 97.94 105 ALA B N 1
ATOM 3579 C CA . ALA B 1 105 ? 4.605 -15.945 -26.188 1 97.94 105 ALA B CA 1
ATOM 3580 C C . ALA B 1 105 ? 4.273 -17.344 -25.672 1 97.94 105 ALA B C 1
ATOM 3582 O O . ALA B 1 105 ? 3.139 -17.812 -25.812 1 97.94 105 ALA B O 1
ATOM 3583 N N . ARG B 1 106 ? 5.293 -18 -25.203 1 98.44 106 ARG B N 1
ATOM 3584 C CA . ARG B 1 106 ? 5.039 -19.203 -24.406 1 98.44 106 ARG B CA 1
ATOM 3585 C C . ARG B 1 106 ? 4.426 -18.844 -23.062 1 98.44 106 ARG B C 1
ATOM 3587 O O . ARG B 1 106 ? 5.027 -18.109 -22.281 1 98.44 106 ARG B O 1
ATOM 3594 N N . ILE B 1 107 ? 3.207 -19.328 -22.828 1 98.62 107 ILE B N 1
ATOM 3595 C CA . ILE B 1 107 ? 2.484 -18.984 -21.609 1 98.62 107 ILE B CA 1
ATOM 3596 C C . ILE B 1 107 ? 2.215 -20.25 -20.812 1 98.62 107 ILE B C 1
ATOM 3598 O O . ILE B 1 107 ? 1.763 -21.266 -21.359 1 98.62 107 ILE B O 1
ATOM 3602 N N . ALA B 1 108 ? 2.582 -20.25 -19.578 1 98.75 108 ALA B N 1
ATOM 3603 C CA . ALA B 1 108 ? 2.168 -21.281 -18.625 1 98.75 108 ALA B CA 1
ATOM 3604 C C . ALA B 1 108 ? 1.301 -20.672 -17.516 1 98.75 108 ALA B C 1
ATOM 3606 O O . ALA B 1 108 ? 1.519 -19.531 -17.109 1 98.75 108 ALA B O 1
ATOM 3607 N N . ILE B 1 109 ? 0.283 -21.375 -17.031 1 98.75 109 ILE B N 1
ATOM 3608 C CA . ILE B 1 109 ? -0.598 -20.891 -15.969 1 98.75 109 ILE B CA 1
ATOM 3609 C C . ILE B 1 109 ? -0.714 -21.953 -14.875 1 98.75 109 ILE B C 1
ATOM 3611 O O . ILE B 1 109 ? -0.365 -23.109 -15.086 1 98.75 109 ILE B O 1
ATOM 3615 N N . GLY B 1 110 ? -1.175 -21.516 -13.719 1 98.5 110 GLY B N 1
ATOM 3616 C CA . GLY B 1 110 ? -1.351 -22.422 -12.602 1 98.5 110 GLY B CA 1
ATOM 3617 C C . GLY B 1 110 ? -2.803 -22.766 -12.336 1 98.5 110 GLY B C 1
ATOM 3618 O O . GLY B 1 110 ? -3.695 -21.953 -12.57 1 98.5 110 GLY B O 1
ATOM 3619 N N . VAL B 1 111 ? -3.027 -23.969 -11.812 1 97.88 111 VAL B N 1
ATOM 3620 C CA . VAL B 1 111 ? -4.316 -24.406 -11.289 1 97.88 111 VAL B CA 1
ATOM 3621 C C . VAL B 1 111 ? -4.109 -25.203 -10 1 97.88 111 VAL B C 1
ATOM 3623 O O . VAL B 1 111 ? -3.037 -25.766 -9.781 1 97.88 111 VAL B O 1
ATOM 3626 N N . ASP B 1 112 ? -5.148 -25.188 -9.125 1 97.44 112 ASP B N 1
ATOM 3627 C CA . ASP B 1 112 ? -4.969 -25.984 -7.914 1 97.44 112 ASP B CA 1
ATOM 3628 C C . ASP B 1 112 ? -6.238 -26.75 -7.57 1 97.44 112 ASP B C 1
ATOM 3630 O O . ASP B 1 112 ? -6.453 -27.125 -6.414 1 97.44 112 ASP B O 1
ATOM 3634 N N . SER B 1 113 ? -7.156 -26.922 -8.578 1 96.88 113 SER B N 1
ATOM 3635 C CA . SER B 1 113 ? -8.367 -27.719 -8.367 1 96.88 113 SER B CA 1
ATOM 3636 C C . SER B 1 113 ? -8.906 -28.25 -9.688 1 96.88 113 SER B C 1
ATOM 3638 O O . SER B 1 113 ? -8.688 -27.656 -10.742 1 96.88 113 SER B O 1
ATOM 3640 N N . PRO B 1 114 ? -9.602 -29.438 -9.578 1 97.38 114 PRO B N 1
ATOM 3641 C CA . PRO B 1 114 ? -10.266 -29.938 -10.781 1 97.38 114 PRO B CA 1
ATOM 3642 C C . PRO B 1 114 ? -11.273 -28.938 -11.359 1 97.38 114 PRO B C 1
ATOM 3644 O O . PRO B 1 114 ? -11.383 -28.812 -12.586 1 97.38 114 PRO B O 1
ATOM 3647 N N . GLN B 1 115 ? -11.961 -28.234 -10.516 1 97.19 115 GLN B N 1
ATOM 3648 C CA . GLN B 1 115 ? -12.969 -27.266 -10.961 1 97.19 115 GLN B CA 1
ATOM 3649 C C . GLN B 1 115 ? -12.328 -26.156 -11.781 1 97.19 115 GLN B C 1
ATOM 3651 O O . GLN B 1 115 ? -12.852 -25.766 -12.828 1 97.19 115 GLN B O 1
ATOM 3656 N N . ALA B 1 116 ? -11.227 -25.672 -11.32 1 97.81 116 ALA B N 1
ATOM 3657 C CA . ALA B 1 116 ? -10.523 -24.609 -12.039 1 97.81 116 ALA B CA 1
ATOM 3658 C C . ALA B 1 116 ? -10 -25.109 -13.383 1 97.81 116 ALA B C 1
ATOM 3660 O O . ALA B 1 116 ? -10.078 -24.391 -14.391 1 97.81 116 ALA B O 1
ATOM 3661 N N . ALA B 1 117 ? -9.484 -26.328 -13.406 1 98 117 ALA B N 1
ATOM 3662 C CA . ALA B 1 117 ? -9 -26.922 -14.648 1 98 117 ALA B CA 1
ATOM 3663 C C . ALA B 1 117 ? -10.117 -27 -15.688 1 98 117 ALA B C 1
ATOM 3665 O O . ALA B 1 117 ? -9.93 -26.609 -16.844 1 98 117 ALA B O 1
ATOM 3666 N N . MET B 1 118 ? -11.25 -27.469 -15.219 1 98.31 118 MET B N 1
ATOM 3667 C CA . MET B 1 118 ? -12.398 -27.594 -16.109 1 98.31 118 MET B CA 1
ATOM 3668 C C . MET B 1 118 ? -12.859 -26.234 -16.609 1 98.31 118 MET B C 1
ATOM 3670 O O . MET B 1 118 ? -13.195 -26.062 -17.781 1 98.31 118 MET B O 1
ATOM 3674 N N . ASN B 1 119 ? -12.898 -25.312 -15.727 1 98.5 119 ASN B N 1
ATOM 3675 C CA . ASN B 1 119 ? -13.273 -23.953 -16.078 1 98.5 119 ASN B CA 1
ATOM 3676 C C . ASN B 1 119 ? -12.352 -23.359 -17.141 1 98.5 119 ASN B C 1
ATOM 3678 O O . ASN B 1 119 ? -12.812 -22.781 -18.125 1 98.5 119 ASN B O 1
ATOM 3682 N N . ILE B 1 120 ? -11.07 -23.484 -16.969 1 98.44 120 ILE B N 1
ATOM 3683 C CA . ILE B 1 120 ? -10.062 -22.953 -17.891 1 98.44 120 ILE B CA 1
ATOM 3684 C C . ILE B 1 120 ? -10.195 -23.609 -19.25 1 98.44 120 ILE B C 1
ATOM 3686 O O . ILE B 1 120 ? -10.203 -22.922 -20.281 1 98.44 120 ILE B O 1
ATOM 3690 N N . ALA B 1 121 ? -10.328 -24.891 -19.25 1 98.31 121 ALA B N 1
ATOM 3691 C CA . ALA B 1 121 ? -10.477 -25.625 -20.5 1 98.31 121 ALA B CA 1
ATOM 3692 C C . ALA B 1 121 ? -11.703 -25.156 -21.266 1 98.31 121 ALA B C 1
ATOM 3694 O O . ALA B 1 121 ? -11.625 -24.891 -22.469 1 98.31 121 ALA B O 1
ATOM 3695 N N . ALA B 1 122 ? -12.789 -25.047 -20.562 1 98.19 122 ALA B N 1
ATOM 3696 C CA . ALA B 1 122 ? -14.047 -24.641 -21.188 1 98.19 122 ALA B CA 1
ATOM 3697 C C . ALA B 1 122 ? -13.938 -23.234 -21.766 1 98.19 122 ALA B C 1
ATOM 3699 O O . ALA B 1 122 ? -14.43 -22.969 -22.859 1 98.19 122 ALA B O 1
ATOM 3700 N N . LYS B 1 123 ? -13.312 -22.328 -21.078 1 98 123 LYS B N 1
ATOM 3701 C CA . LYS B 1 123 ? -13.234 -20.922 -21.484 1 98 123 LYS B CA 1
ATOM 3702 C C . LYS B 1 123 ? -12.242 -20.734 -22.625 1 98 123 LYS B C 1
ATOM 3704 O O . LYS B 1 123 ? -12.445 -19.891 -23.5 1 98 123 LYS B O 1
ATOM 3709 N N . LEU B 1 124 ? -11.156 -21.5 -22.609 1 97.5 124 LEU B N 1
ATOM 3710 C CA . LEU B 1 124 ? -10.141 -21.344 -23.641 1 97.5 124 LEU B CA 1
ATOM 3711 C C . LEU B 1 124 ? -10.57 -22.016 -24.938 1 97.5 124 LEU B C 1
ATOM 3713 O O . LEU B 1 124 ? -10.062 -21.703 -26.016 1 97.5 124 LEU B O 1
ATOM 3717 N N . GLY B 1 125 ? -11.445 -23.031 -24.859 1 96.38 125 GLY B N 1
ATOM 3718 C CA . GLY B 1 125 ? -11.961 -23.719 -26.047 1 96.38 125 GLY B CA 1
ATOM 3719 C C . GLY B 1 125 ? -10.875 -24.359 -26.891 1 96.38 125 GLY B C 1
ATOM 3720 O O . GLY B 1 125 ? -10.055 -25.109 -26.375 1 96.38 125 GLY B O 1
ATOM 3721 N N . ASN B 1 126 ? -10.766 -23.953 -28.125 1 93.88 126 ASN B N 1
ATOM 3722 C CA . ASN B 1 126 ? -9.859 -24.578 -29.078 1 93.88 126 ASN B CA 1
ATOM 3723 C C . ASN B 1 126 ? -8.406 -24.188 -28.812 1 93.88 126 ASN B C 1
ATOM 3725 O O . ASN B 1 126 ? -7.484 -24.844 -29.312 1 93.88 126 ASN B O 1
ATOM 3729 N N . ASP B 1 127 ? -8.25 -23.219 -28 1 93.5 127 ASP B N 1
ATOM 3730 C CA . ASP B 1 127 ? -6.906 -22.703 -27.75 1 93.5 127 ASP B CA 1
ATOM 3731 C C . ASP B 1 127 ? -6.309 -23.312 -26.484 1 93.5 127 ASP B C 1
ATOM 3733 O O . ASP B 1 127 ? -5.176 -22.984 -26.109 1 93.5 127 ASP B O 1
ATOM 3737 N N . ARG B 1 128 ? -6.957 -24.203 -25.859 1 91.94 128 ARG B N 1
ATOM 3738 C CA . ARG B 1 128 ? -6.562 -24.688 -24.547 1 91.94 128 ARG B CA 1
ATOM 3739 C C . ARG B 1 128 ? -5.234 -25.438 -24.609 1 91.94 128 ARG B C 1
ATOM 3741 O O . ARG B 1 128 ? -4.465 -25.422 -23.641 1 91.94 128 ARG B O 1
ATOM 3748 N N . ALA B 1 129 ? -4.891 -26 -25.75 1 91.75 129 ALA B N 1
ATOM 3749 C CA . ALA B 1 129 ? -3.664 -26.781 -25.891 1 91.75 129 ALA B CA 1
ATOM 3750 C C . ALA B 1 129 ? -2.457 -25.875 -26.094 1 91.75 129 ALA B C 1
ATOM 3752 O O . ALA B 1 129 ? -1.312 -26.328 -25.984 1 91.75 129 ALA B O 1
ATOM 3753 N N . ALA B 1 130 ? -2.705 -24.609 -26.359 1 94.31 130 ALA B N 1
ATOM 3754 C CA . ALA B 1 130 ? -1.63 -23.672 -26.656 1 94.31 130 ALA B CA 1
ATOM 3755 C C . ALA B 1 130 ? -0.983 -23.156 -25.375 1 94.31 130 ALA B C 1
ATOM 3757 O O . ALA B 1 130 ? 0.099 -22.562 -25.422 1 94.31 130 ALA B O 1
ATOM 3758 N N . ILE B 1 131 ? -1.58 -23.453 -24.266 1 97.25 131 ILE B N 1
ATOM 3759 C CA . ILE B 1 131 ? -1.116 -22.922 -22.984 1 97.25 131 ILE B CA 1
ATOM 3760 C C . ILE B 1 131 ? -0.672 -24.078 -22.094 1 97.25 131 ILE B C 1
ATOM 3762 O O . ILE B 1 131 ? -1.376 -25.078 -21.969 1 97.25 131 ILE B O 1
ATOM 3766 N N . ASP B 1 132 ? 0.533 -23.953 -21.562 1 98.25 132 ASP B N 1
ATOM 3767 C CA . ASP B 1 132 ? 1.018 -24.922 -20.594 1 98.25 132 ASP B CA 1
ATOM 3768 C C . ASP B 1 132 ? 0.347 -24.734 -19.234 1 98.25 132 ASP B C 1
ATOM 3770 O O . ASP B 1 132 ? 0.017 -23.594 -18.859 1 98.25 132 ASP B O 1
ATOM 3774 N N . VAL B 1 133 ? 0.116 -25.812 -18.531 1 98.62 133 VAL B N 1
ATOM 3775 C CA . VAL B 1 133 ? -0.535 -25.75 -17.219 1 98.62 133 VAL B CA 1
ATOM 3776 C C . VAL B 1 133 ? 0.31 -26.484 -16.188 1 98.62 133 VAL B C 1
ATOM 3778 O O . VAL B 1 133 ? 0.809 -27.578 -16.438 1 98.62 133 VAL B O 1
ATOM 3781 N N . LEU B 1 134 ? 0.574 -25.875 -15.07 1 98.81 134 LEU B N 1
ATOM 3782 C CA . LEU B 1 134 ? 1.209 -26.5 -13.914 1 98.81 134 LEU B CA 1
ATOM 3783 C C . LEU B 1 134 ? 0.234 -26.594 -12.742 1 98.81 134 LEU B C 1
ATOM 3785 O O . LEU B 1 134 ? -0.569 -25.688 -12.523 1 98.81 134 LEU B O 1
ATOM 3789 N N . VAL B 1 135 ? 0.32 -27.656 -11.969 1 98.69 135 VAL B N 1
ATOM 3790 C CA . VAL B 1 135 ? -0.52 -27.859 -10.789 1 98.69 135 VAL B CA 1
ATOM 3791 C C . VAL B 1 135 ? 0.173 -27.281 -9.562 1 98.69 135 VAL B C 1
ATOM 3793 O O . VAL B 1 135 ? 1.322 -27.609 -9.273 1 98.69 135 VAL B O 1
ATOM 3796 N N . GLU B 1 136 ? -0.509 -26.391 -8.883 1 98.38 136 GLU B N 1
ATOM 3797 C CA . GLU B 1 136 ? 0.025 -25.812 -7.648 1 98.38 136 GLU B CA 1
ATOM 3798 C C . GLU B 1 136 ? -0.181 -26.766 -6.469 1 98.38 136 GLU B C 1
ATOM 3800 O O . GLU B 1 136 ? -1.281 -27.281 -6.27 1 98.38 136 GLU B O 1
ATOM 3805 N N . VAL B 1 137 ? 0.861 -26.922 -5.691 1 96.75 137 VAL B N 1
ATOM 3806 C CA . VAL B 1 137 ? 0.753 -27.812 -4.531 1 96.75 137 VAL B CA 1
ATOM 3807 C C . VAL B 1 137 ? 1.145 -27.047 -3.268 1 96.75 137 VAL B C 1
ATOM 3809 O O . VAL B 1 137 ? 1.939 -26.109 -3.324 1 96.75 137 VAL B O 1
ATOM 3812 N N . ASP B 1 138 ? 0.492 -27.391 -2.182 1 93.25 138 ASP B N 1
ATOM 3813 C CA . ASP B 1 138 ? 0.763 -26.797 -0.88 1 93.25 138 ASP B CA 1
ATOM 3814 C C . ASP B 1 138 ? 1.983 -27.438 -0.222 1 93.25 138 ASP B C 1
ATOM 3816 O O . ASP B 1 138 ? 1.987 -28.625 0.062 1 93.25 138 ASP B O 1
ATOM 3820 N N . SER B 1 139 ? 2.979 -26.688 0.043 1 90.5 139 SER B N 1
ATOM 3821 C CA . SER B 1 139 ? 4.188 -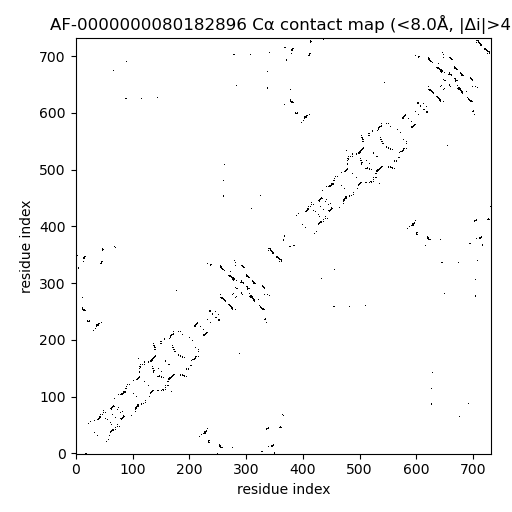27.219 0.656 1 90.5 139 SER B CA 1
ATOM 3822 C C . SER B 1 139 ? 4.289 -26.828 2.125 1 90.5 139 SER B C 1
ATOM 3824 O O . SER B 1 139 ? 5.344 -26.984 2.744 1 90.5 139 SER B O 1
ATOM 3826 N N . GLY B 1 140 ? 3.186 -26.266 2.674 1 85.38 140 GLY B N 1
ATOM 3827 C CA . GLY B 1 140 ? 3.24 -26.016 4.109 1 85.38 140 GLY B CA 1
ATOM 3828 C C . GLY B 1 140 ? 2.656 -24.672 4.508 1 85.38 140 GLY B C 1
ATOM 3829 O O . GLY B 1 140 ? 2.256 -24.484 5.66 1 85.38 140 GLY B O 1
ATOM 3830 N N . GLN B 1 141 ? 2.604 -23.688 3.637 1 79.19 141 GLN B N 1
ATOM 3831 C CA . GLN B 1 141 ? 2.088 -22.359 3.947 1 79.19 141 GLN B CA 1
ATOM 3832 C C . GLN B 1 141 ? 0.573 -22.391 4.133 1 79.19 141 GLN B C 1
ATOM 3834 O O . GLN B 1 141 ? 0.01 -21.531 4.812 1 79.19 141 GLN B O 1
ATOM 3839 N N . HIS B 1 142 ? -0.112 -23.281 3.496 1 84.06 142 HIS B N 1
ATOM 3840 C CA . HIS B 1 142 ? -1.561 -23.438 3.527 1 84.06 142 HIS B CA 1
ATOM 3841 C C . HIS B 1 142 ? -2.266 -22.203 2.984 1 84.06 142 HIS B C 1
ATOM 3843 O O . HIS B 1 142 ? -3.223 -21.719 3.588 1 84.06 142 HIS B O 1
ATOM 3849 N N . ARG B 1 143 ? -1.648 -21.562 2.002 1 88.94 143 ARG B N 1
ATOM 3850 C CA . ARG B 1 143 ? -2.303 -20.531 1.212 1 88.94 143 ARG B CA 1
ATOM 3851 C C . ARG B 1 143 ? -3.141 -21.141 0.093 1 88.94 143 ARG B C 1
ATOM 3853 O O . ARG B 1 143 ? -4.297 -21.516 0.309 1 88.94 143 ARG B O 1
ATOM 3860 N N . SER B 1 144 ? -2.77 -21.234 -1.068 1 92.94 144 SER B N 1
ATOM 3861 C CA . SER B 1 144 ? -3.359 -21.984 -2.174 1 92.94 144 SER B CA 1
ATOM 3862 C C . SER B 1 144 ? -2.527 -23.219 -2.512 1 92.94 144 SER B C 1
ATOM 3864 O O . SER B 1 144 ? -1.424 -23.391 -1.989 1 92.94 144 SER B O 1
ATOM 3866 N N . GLY B 1 145 ? -3.115 -24.062 -3.355 1 95.12 145 GLY B N 1
ATOM 3867 C CA . GLY B 1 145 ? -2.463 -25.312 -3.725 1 95.12 145 GLY B CA 1
ATOM 3868 C C . GLY B 1 145 ? -3.131 -26.531 -3.127 1 95.12 145 GLY B C 1
ATOM 3869 O O . GLY B 1 145 ? -3.594 -26.5 -1.984 1 95.12 145 GLY B O 1
ATOM 3870 N N . VAL B 1 146 ? -3.082 -27.594 -3.787 1 94.5 146 VAL B N 1
ATOM 3871 C CA . VAL B 1 146 ? -3.646 -28.859 -3.328 1 94.5 146 VAL B CA 1
ATOM 3872 C C . VAL B 1 146 ? -2.59 -29.641 -2.564 1 94.5 146 VAL B C 1
ATOM 3874 O O . VAL B 1 146 ? -1.394 -29.359 -2.676 1 94.5 146 VAL B O 1
ATOM 3877 N N . ALA B 1 147 ? -3.078 -30.578 -1.777 1 93.56 147 ALA B N 1
ATOM 3878 C CA . ALA B 1 147 ? -2.129 -31.5 -1.166 1 93.56 147 ALA B CA 1
ATOM 3879 C C . ALA B 1 147 ? -1.307 -32.219 -2.229 1 93.56 147 ALA B C 1
ATOM 3881 O O . ALA B 1 147 ? -1.848 -32.688 -3.242 1 93.56 147 ALA B O 1
ATOM 3882 N N . PRO B 1 148 ? -0.023 -32.344 -1.957 1 96.06 148 PRO B N 1
ATOM 3883 C CA . PRO B 1 148 ? 0.843 -32.938 -2.977 1 96.06 148 PRO B CA 1
ATOM 3884 C C . PRO B 1 148 ? 0.332 -34.281 -3.469 1 96.06 148 PRO B C 1
ATOM 3886 O O . PRO B 1 148 ? 0.385 -34.562 -4.668 1 96.06 148 PRO B O 1
ATOM 3889 N N . GLN B 1 149 ? -0.224 -35.094 -2.621 1 94.44 149 GLN B N 1
ATOM 3890 C CA . GLN B 1 149 ? -0.701 -36.438 -2.975 1 94.44 149 GLN B CA 1
ATOM 3891 C C . GLN B 1 149 ? -1.942 -36.344 -3.857 1 94.44 149 GLN B C 1
ATOM 3893 O O . GLN B 1 149 ? -2.291 -37.312 -4.531 1 94.44 149 GLN B O 1
ATOM 3898 N N . ARG B 1 150 ? -2.543 -35.188 -3.896 1 94.94 150 ARG B N 1
ATOM 3899 C CA . ARG B 1 150 ? -3.775 -35.031 -4.66 1 94.94 150 ARG B CA 1
ATOM 3900 C C . ARG B 1 150 ? -3.506 -34.344 -5.992 1 94.94 150 ARG B C 1
ATOM 3902 O O . ARG B 1 150 ? -4.43 -34.125 -6.777 1 94.94 150 ARG B O 1
ATOM 3909 N N . ALA B 1 151 ? -2.299 -34.031 -6.246 1 97.81 151 ALA B N 1
ATOM 3910 C CA . ALA B 1 151 ? -1.938 -33.344 -7.477 1 97.81 151 ALA B CA 1
ATOM 3911 C C . ALA B 1 151 ? -2.314 -34.156 -8.711 1 97.81 151 ALA B C 1
ATOM 3913 O O . ALA B 1 151 ? -2.68 -33.594 -9.742 1 97.81 151 ALA B O 1
ATOM 3914 N N . GLY B 1 152 ? -2.244 -35.469 -8.57 1 98.12 152 GLY B N 1
ATOM 3915 C CA . GLY B 1 152 ? -2.59 -36.344 -9.672 1 98.12 152 GLY B CA 1
ATOM 3916 C C . GLY B 1 152 ? -4.031 -36.188 -10.125 1 98.12 152 GLY B C 1
ATOM 3917 O O . GLY B 1 152 ? -4.324 -36.25 -11.32 1 98.12 152 GLY B O 1
ATOM 3918 N N . GLU B 1 153 ? -4.879 -36.062 -9.156 1 97.19 153 GLU B N 1
ATOM 3919 C CA . GLU B 1 153 ? -6.301 -35.875 -9.461 1 97.19 153 GLU B CA 1
ATOM 3920 C C . GLU B 1 153 ? -6.547 -34.625 -10.273 1 97.19 153 GLU B C 1
ATOM 3922 O O . GLU B 1 153 ? -7.297 -34.625 -11.25 1 97.19 153 GLU B O 1
ATOM 3927 N N . VAL B 1 154 ? -5.949 -33.531 -9.891 1 98 154 VAL B N 1
ATOM 3928 C CA . VAL B 1 154 ? -6.082 -32.25 -10.594 1 98 154 VAL B CA 1
ATOM 3929 C C . VAL B 1 154 ? -5.52 -32.406 -12.008 1 98 154 VAL B C 1
ATOM 3931 O O . VAL B 1 154 ? -6.16 -31.984 -12.984 1 98 154 VAL B O 1
ATOM 3934 N N . ALA B 1 155 ? -4.379 -33.031 -12.094 1 98.56 155 ALA B N 1
ATOM 3935 C CA . ALA B 1 155 ? -3.691 -33.188 -13.375 1 98.56 155 ALA B CA 1
ATOM 3936 C C . ALA B 1 155 ? -4.488 -34.062 -14.328 1 98.56 155 ALA B C 1
ATOM 3938 O O . ALA B 1 155 ? -4.629 -33.75 -15.516 1 98.56 155 ALA B O 1
ATOM 3939 N N . SER B 1 156 ? -4.961 -35.156 -13.836 1 98.31 156 SER B N 1
ATOM 3940 C CA . SER B 1 156 ? -5.719 -36.094 -14.68 1 98.31 156 SER B CA 1
ATOM 3941 C C . SER B 1 156 ? -6.988 -35.406 -15.211 1 98.31 156 SER B C 1
ATOM 3943 O O . SER B 1 156 ? -7.332 -35.594 -16.391 1 98.31 156 SER B O 1
ATOM 3945 N N . THR B 1 157 ? -7.668 -34.688 -14.367 1 98.25 157 THR B N 1
ATOM 3946 C CA . THR B 1 157 ? -8.852 -33.938 -14.789 1 98.25 157 THR B CA 1
ATOM 3947 C C . THR B 1 157 ? -8.492 -32.938 -15.867 1 98.25 157 THR B C 1
ATOM 3949 O O . THR B 1 157 ? -9.227 -32.781 -16.844 1 98.25 157 THR B O 1
ATOM 3952 N N . ALA B 1 158 ? -7.422 -32.219 -15.695 1 98 158 ALA B N 1
ATOM 3953 C CA . ALA B 1 158 ? -6.953 -31.234 -16.656 1 98 158 ALA B CA 1
ATOM 3954 C C . ALA B 1 158 ? -6.664 -31.875 -18.016 1 98 158 ALA B C 1
ATOM 3956 O O . ALA B 1 158 ? -7.086 -31.359 -19.047 1 98 158 ALA B O 1
ATOM 3957 N N . VAL B 1 159 ? -5.965 -33 -18 1 97.94 159 VAL B N 1
ATOM 3958 C CA . VAL B 1 159 ? -5.613 -33.688 -19.234 1 97.94 159 VAL B CA 1
ATOM 3959 C C . VAL B 1 159 ? -6.883 -34.156 -19.938 1 97.94 159 VAL B C 1
ATOM 3961 O O . VAL B 1 159 ? -7.023 -34 -21.156 1 97.94 159 VAL B O 1
ATOM 3964 N N . GLU B 1 160 ? -7.762 -34.688 -19.156 1 97.56 160 GLU B N 1
ATOM 3965 C CA . GLU B 1 160 ? -9.031 -35.156 -19.719 1 97.56 160 GLU B CA 1
ATOM 3966 C C . GLU B 1 160 ? -9.812 -34 -20.344 1 97.56 160 GLU B C 1
ATOM 3968 O O . GLU B 1 160 ? -10.516 -34.188 -21.344 1 97.56 160 GLU B O 1
ATOM 3973 N N . ALA B 1 161 ? -9.68 -32.875 -19.812 1 97.56 161 ALA B N 1
ATOM 3974 C CA . ALA B 1 161 ? -10.367 -31.688 -20.312 1 97.56 161 ALA B CA 1
ATOM 3975 C C . ALA B 1 161 ? -9.625 -31.078 -21.5 1 97.56 161 ALA B C 1
ATOM 3977 O O . ALA B 1 161 ? -10.07 -30.094 -22.094 1 97.56 161 ALA B O 1
ATOM 3978 N N . GLY B 1 162 ? -8.453 -31.594 -21.844 1 97.38 162 GLY B N 1
ATOM 3979 C CA . GLY B 1 162 ? -7.734 -31.188 -23.031 1 97.38 162 GLY B CA 1
ATOM 3980 C C . GLY B 1 162 ? -6.617 -30.188 -22.75 1 97.38 162 GLY B C 1
ATOM 3981 O O . GLY B 1 162 ? -6.043 -29.609 -23.672 1 97.38 162 GLY B O 1
ATOM 3982 N N . LEU B 1 163 ? -6.328 -29.938 -21.516 1 98 163 LEU B N 1
ATOM 3983 C CA . LEU B 1 163 ? -5.246 -29.016 -21.156 1 98 163 LEU B CA 1
ATOM 3984 C C . LEU B 1 163 ? -3.895 -29.719 -21.234 1 98 163 LEU B C 1
ATOM 3986 O O . LEU B 1 163 ? -3.816 -30.938 -21.109 1 98 163 LEU B O 1
ATOM 3990 N N . HIS B 1 164 ? -2.871 -28.969 -21.5 1 97.94 164 HIS B N 1
ATOM 3991 C CA . HIS B 1 164 ? -1.51 -29.484 -21.594 1 97.94 164 HIS B CA 1
ATOM 3992 C C . HIS B 1 164 ? -0.767 -29.312 -20.266 1 97.94 164 HIS B C 1
ATOM 3994 O O . HIS B 1 164 ? -0.23 -28.25 -19.984 1 97.94 164 HIS B O 1
ATOM 4000 N N . ILE B 1 165 ? -0.669 -30.406 -19.484 1 98.25 165 ILE B N 1
ATOM 4001 C CA . ILE B 1 165 ? -0.008 -30.375 -18.188 1 98.25 165 ILE B CA 1
ATOM 4002 C C . ILE B 1 165 ? 1.497 -30.562 -18.375 1 98.25 165 ILE B C 1
ATOM 4004 O O . ILE B 1 165 ? 1.938 -31.547 -18.969 1 98.25 165 ILE B O 1
ATOM 4008 N N . THR B 1 166 ? 2.289 -29.578 -17.844 1 97.81 166 THR B N 1
ATOM 4009 C CA . THR B 1 166 ? 3.736 -29.672 -17.984 1 97.81 166 THR B CA 1
ATOM 4010 C C . THR B 1 166 ? 4.406 -29.938 -16.641 1 97.81 166 THR B C 1
ATOM 4012 O O . THR B 1 166 ? 5.582 -30.312 -16.594 1 97.81 166 THR B O 1
ATOM 4015 N N . GLY B 1 167 ? 3.684 -29.719 -15.594 1 98.19 167 GLY B N 1
ATOM 4016 C CA . GLY B 1 167 ? 4.375 -29.969 -14.344 1 98.19 167 GLY B CA 1
ATOM 4017 C C . GLY B 1 167 ? 3.615 -29.469 -13.125 1 98.19 167 GLY B 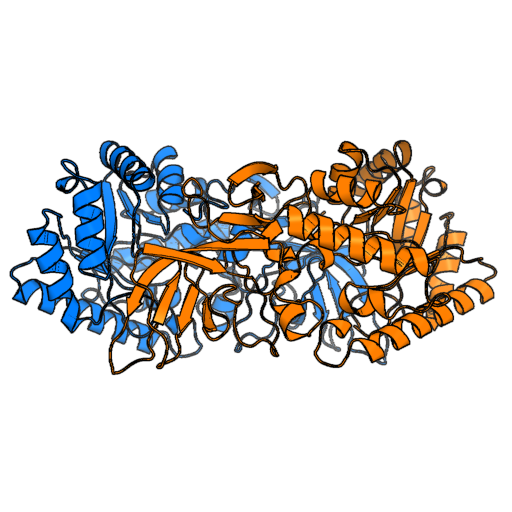C 1
ATOM 4018 O O . GLY B 1 167 ? 2.385 -29.5 -13.102 1 98.19 167 GLY B O 1
ATOM 4019 N N . VAL B 1 168 ? 4.449 -29.219 -11.977 1 98.56 168 VAL B N 1
ATOM 4020 C CA . VAL B 1 168 ? 3.934 -28.828 -10.664 1 98.56 168 VAL B CA 1
ATOM 4021 C C . VAL B 1 168 ? 4.719 -27.625 -10.141 1 98.56 168 VAL B C 1
ATOM 4023 O O . VAL B 1 168 ? 5.867 -27.406 -10.531 1 98.56 168 VAL B O 1
ATOM 4026 N N . PHE B 1 169 ? 4.047 -26.828 -9.297 1 98.25 169 PHE B N 1
ATOM 4027 C CA . PHE B 1 169 ? 4.758 -25.703 -8.695 1 98.25 169 PHE B CA 1
ATOM 4028 C C . PHE B 1 169 ? 4.25 -25.438 -7.285 1 98.25 169 PHE B C 1
ATOM 4030 O O . PHE B 1 169 ? 3.168 -25.891 -6.91 1 98.25 169 PHE B O 1
ATOM 4037 N N . THR B 1 170 ? 5.051 -24.797 -6.508 1 96.31 170 THR B N 1
ATOM 4038 C CA . THR B 1 170 ? 4.707 -24.391 -5.148 1 96.31 170 THR B CA 1
ATOM 4039 C C . THR B 1 170 ? 5.438 -23.109 -4.762 1 96.31 170 THR B C 1
ATOM 4041 O O . THR B 1 170 ? 6.281 -22.625 -5.516 1 96.31 170 THR B O 1
ATOM 4044 N N . PHE B 1 171 ? 5.004 -22.516 -3.744 1 90.69 171 PHE B N 1
ATOM 4045 C CA . PHE B 1 171 ? 5.66 -21.359 -3.131 1 90.69 171 PHE B CA 1
ATOM 4046 C C . PHE B 1 171 ? 5.832 -21.578 -1.631 1 90.69 171 PHE B C 1
ATOM 4048 O O . PHE B 1 171 ? 4.848 -21.719 -0.901 1 90.69 171 PHE B O 1
ATOM 4055 N N . PRO B 1 172 ? 7.047 -21.5 -1.227 1 82.69 172 PRO B N 1
ATOM 4056 C CA . PRO B 1 172 ? 7.32 -21.719 0.196 1 82.69 172 PRO B CA 1
ATOM 4057 C C . PRO B 1 172 ? 7.301 -20.438 1.009 1 82.69 172 PRO B C 1
ATOM 4059 O O . PRO B 1 172 ? 8.32 -20.062 1.603 1 82.69 172 PRO B O 1
ATOM 4062 N N . GLY B 1 173 ? 6.219 -19.797 1.133 1 83.25 173 GLY B N 1
ATOM 4063 C CA . GLY B 1 173 ? 6.086 -18.5 1.767 1 83.25 173 GLY B CA 1
ATOM 4064 C C . GLY B 1 173 ? 6.488 -18.5 3.229 1 83.25 173 GLY B C 1
ATOM 4065 O O . GLY B 1 173 ? 6.895 -17.469 3.77 1 83.25 173 GLY B O 1
ATOM 4066 N N . HIS B 1 174 ? 6.41 -19.625 3.936 1 81.06 174 HIS B N 1
ATOM 4067 C CA . HIS B 1 174 ? 6.766 -19.734 5.344 1 81.06 174 HIS B CA 1
ATOM 4068 C C . HIS B 1 174 ? 8.273 -19.641 5.543 1 81.06 174 HIS B C 1
ATOM 4070 O O . HIS B 1 174 ? 8.75 -19.547 6.676 1 81.06 174 HIS B O 1
ATOM 4076 N N . SER B 1 175 ? 8.984 -19.547 4.434 1 82.44 175 SER B N 1
ATOM 4077 C CA . SER B 1 175 ? 10.43 -19.359 4.5 1 82.44 175 SER B CA 1
ATOM 4078 C C . SER B 1 175 ? 10.781 -17.938 4.941 1 82.44 175 SER B C 1
ATOM 4080 O O . SER B 1 175 ? 11.93 -17.656 5.297 1 82.44 175 SER B O 1
ATOM 4082 N N . TYR B 1 176 ? 9.867 -17.078 4.93 1 84.94 176 TYR B N 1
ATOM 4083 C CA . TYR B 1 176 ? 10.102 -15.688 5.297 1 84.94 176 TYR B CA 1
ATOM 4084 C C . TYR B 1 176 ? 9.953 -15.484 6.801 1 84.94 176 TYR B C 1
ATOM 4086 O O . TYR B 1 176 ? 9.68 -14.375 7.266 1 84.94 176 TYR B O 1
ATOM 4094 N N . VAL B 1 177 ? 10.039 -16.5 7.539 1 85.06 177 VAL B N 1
ATOM 4095 C CA . VAL B 1 177 ? 10.062 -16.484 9 1 85.06 177 VAL B CA 1
ATOM 4096 C C . VAL B 1 177 ? 11.453 -16.859 9.5 1 85.06 177 VAL B C 1
ATOM 4098 O O . VAL B 1 177 ? 12.117 -17.719 8.922 1 85.06 177 VAL B O 1
ATOM 4101 N N . PRO B 1 178 ? 11.891 -16.188 10.578 1 87.38 178 PRO B N 1
ATOM 4102 C CA . PRO B 1 178 ? 13.227 -16.484 11.102 1 87.38 178 PRO B CA 1
ATOM 4103 C C . PRO B 1 178 ? 13.43 -17.969 11.406 1 87.38 178 PRO B C 1
ATOM 4105 O O . PRO B 1 178 ? 12.57 -18.594 12.023 1 87.38 178 PRO B O 1
ATOM 4108 N N . GLY B 1 179 ? 14.547 -18.484 10.891 1 86.12 179 GLY B N 1
ATOM 4109 C CA . GLY B 1 179 ? 14.953 -19.844 11.211 1 86.12 179 GLY B CA 1
ATOM 4110 C C . GLY B 1 179 ? 14.203 -20.906 10.422 1 86.12 179 GLY B C 1
ATOM 4111 O O . GLY B 1 179 ? 14.398 -22.109 10.641 1 86.12 179 GLY B O 1
ATOM 4112 N N . LYS B 1 180 ? 13.445 -20.531 9.445 1 86.25 180 LYS B N 1
ATOM 4113 C CA . LYS B 1 180 ? 12.562 -21.516 8.82 1 86.25 180 LYS B CA 1
ATOM 4114 C C . LYS B 1 180 ? 12.977 -21.797 7.379 1 86.25 180 LYS B C 1
ATOM 4116 O O . LYS B 1 180 ? 12.445 -22.703 6.742 1 86.25 180 LYS B O 1
ATOM 4121 N N . ALA B 1 181 ? 13.961 -21.125 6.891 1 86.44 181 ALA B N 1
ATOM 4122 C CA . ALA B 1 181 ? 14.289 -21.234 5.477 1 86.44 181 ALA B CA 1
ATOM 4123 C C . ALA B 1 181 ? 14.727 -22.656 5.121 1 86.44 181 ALA B C 1
ATOM 4125 O O . ALA B 1 181 ? 14.289 -23.219 4.109 1 86.44 181 ALA B O 1
ATOM 4126 N N . ALA B 1 182 ? 15.531 -23.281 5.871 1 88.38 182 ALA B N 1
ATOM 4127 C CA . ALA B 1 182 ? 16.016 -24.641 5.602 1 88.38 182 ALA B CA 1
ATOM 4128 C C . ALA B 1 182 ? 14.859 -25.641 5.629 1 88.38 182 ALA B C 1
ATOM 4130 O O . ALA B 1 182 ? 14.742 -26.484 4.738 1 88.38 182 ALA B O 1
ATOM 4131 N N . GLU B 1 183 ? 14.102 -25.516 6.637 1 90.62 183 GLU B N 1
ATOM 4132 C CA . GLU B 1 183 ? 12.93 -26.375 6.746 1 90.62 183 GLU B CA 1
ATOM 4133 C C . GLU B 1 183 ? 12 -26.188 5.551 1 90.62 183 GLU B C 1
ATOM 4135 O O . GLU B 1 183 ? 11.492 -27.172 5 1 90.62 183 GLU B O 1
ATOM 4140 N N . ALA B 1 184 ? 11.797 -24.969 5.223 1 90.88 184 ALA B N 1
ATOM 4141 C CA . ALA B 1 184 ? 10.93 -24.656 4.086 1 90.88 184 ALA B CA 1
ATOM 4142 C C . ALA B 1 184 ? 11.477 -25.25 2.797 1 90.88 184 ALA B C 1
ATOM 4144 O O . ALA B 1 184 ? 10.719 -25.781 1.973 1 90.88 184 ALA B O 1
ATOM 4145 N N . ALA B 1 185 ? 12.75 -25.172 2.615 1 91 185 ALA B N 1
ATOM 4146 C CA . ALA B 1 185 ? 13.383 -25.719 1.42 1 91 185 ALA B CA 1
ATOM 4147 C C . ALA B 1 185 ? 13.172 -27.234 1.336 1 91 185 ALA B C 1
ATOM 4149 O O . ALA B 1 185 ? 12.875 -27.766 0.263 1 91 185 ALA B O 1
ATOM 4150 N N . VAL B 1 186 ? 13.25 -27.891 2.41 1 92.06 186 VAL B N 1
ATOM 4151 C CA . VAL B 1 186 ? 13.055 -29.328 2.473 1 92.06 186 VAL B CA 1
ATOM 4152 C C . VAL B 1 186 ? 11.594 -29.672 2.176 1 92.06 186 VAL B C 1
ATOM 4154 O O . VAL B 1 186 ? 11.305 -30.609 1.42 1 92.06 186 VAL B O 1
ATOM 4157 N N . GLN B 1 187 ? 10.758 -28.984 2.77 1 91.62 187 GLN B N 1
ATOM 4158 C CA . GLN B 1 187 ? 9.336 -29.219 2.578 1 91.62 187 GLN B CA 1
ATOM 4159 C C . GLN B 1 187 ? 8.922 -28.953 1.133 1 91.62 187 GLN B C 1
ATOM 4161 O O . GLN B 1 187 ? 8.07 -29.656 0.584 1 91.62 187 GLN B O 1
ATOM 4166 N N . GLU B 1 188 ? 9.516 -27.891 0.613 1 92.69 188 GLU B N 1
ATOM 4167 C CA . GLU B 1 188 ? 9.273 -27.594 -0.794 1 92.69 188 GLU B CA 1
ATOM 4168 C C . GLU B 1 188 ? 9.711 -28.734 -1.694 1 92.69 188 GLU B C 1
ATOM 4170 O O . GLU B 1 188 ? 8.961 -29.172 -2.574 1 92.69 188 GLU B O 1
ATOM 4175 N N . GLN B 1 189 ? 10.867 -29.234 -1.487 1 93.44 189 GLN B N 1
ATOM 4176 C CA . GLN B 1 189 ? 11.391 -30.359 -2.268 1 93.44 189 GLN B CA 1
ATOM 4177 C C . GLN B 1 189 ? 10.516 -31.594 -2.111 1 93.44 189 GLN B C 1
ATOM 4179 O O . GLN B 1 189 ? 10.211 -32.281 -3.094 1 93.44 189 GLN B O 1
ATOM 4184 N N . TYR B 1 190 ? 10.156 -31.844 -0.951 1 94.5 190 TYR B N 1
ATOM 4185 C CA . TYR B 1 190 ? 9.297 -33 -0.675 1 94.5 190 TYR B CA 1
ATOM 4186 C C . TYR B 1 190 ? 7.965 -32.844 -1.405 1 94.5 190 TYR B C 1
ATOM 4188 O O . TYR B 1 190 ? 7.504 -33.812 -2.045 1 94.5 190 TYR B O 1
ATOM 4196 N N . ALA B 1 191 ? 7.359 -31.719 -1.295 1 95.62 191 ALA B N 1
ATOM 4197 C CA . ALA B 1 191 ? 6.055 -31.469 -1.913 1 95.62 191 ALA B CA 1
ATOM 4198 C C . ALA B 1 191 ? 6.133 -31.625 -3.43 1 95.62 191 ALA B C 1
ATOM 4200 O O . ALA B 1 191 ? 5.266 -32.25 -4.043 1 95.62 191 ALA B O 1
ATOM 4201 N N . LEU B 1 192 ? 7.172 -31.062 -4.039 1 96.94 192 LEU B N 1
ATOM 4202 C CA . LEU B 1 192 ? 7.348 -31.141 -5.484 1 96.94 192 LEU B CA 1
ATOM 4203 C C . LEU B 1 192 ? 7.562 -32.594 -5.926 1 96.94 192 LEU B C 1
ATOM 4205 O O . LEU B 1 192 ? 6.988 -33.031 -6.922 1 96.94 192 LEU B O 1
ATOM 4209 N N . ASN B 1 193 ? 8.344 -33.281 -5.137 1 96.38 193 ASN B N 1
ATOM 4210 C CA . ASN B 1 193 ? 8.609 -34.688 -5.457 1 96.38 193 ASN B CA 1
ATOM 4211 C C . ASN B 1 193 ? 7.348 -35.531 -5.324 1 96.38 193 ASN B C 1
ATOM 4213 O O . ASN B 1 193 ? 7.051 -36.344 -6.199 1 96.38 193 ASN B O 1
ATOM 4217 N N . GLN B 1 194 ? 6.699 -35.344 -4.234 1 97.19 194 GLN B N 1
ATOM 4218 C CA . GLN B 1 194 ? 5.473 -36.094 -4.004 1 97.19 194 GLN B CA 1
ATOM 4219 C C . GLN B 1 194 ? 4.438 -35.812 -5.09 1 97.19 194 GLN B C 1
ATOM 4221 O O . GLN B 1 194 ? 3.744 -36.719 -5.551 1 97.19 194 GLN B O 1
ATOM 4226 N N . ALA B 1 195 ? 4.289 -34.594 -5.457 1 98.06 195 ALA B N 1
ATOM 4227 C CA . ALA B 1 195 ? 3.357 -34.219 -6.516 1 98.06 195 ALA B CA 1
ATOM 4228 C C . ALA B 1 195 ? 3.766 -34.812 -7.852 1 98.06 195 ALA B C 1
ATOM 4230 O O . ALA B 1 195 ? 2.914 -35.281 -8.617 1 98.06 195 ALA B O 1
ATOM 4231 N N . THR B 1 196 ? 5.039 -34.781 -8.125 1 97.81 196 THR B N 1
ATOM 4232 C CA . THR B 1 196 ? 5.562 -35.375 -9.344 1 97.81 196 THR B CA 1
ATOM 4233 C C . THR B 1 196 ? 5.207 -36.875 -9.406 1 97.81 196 THR B C 1
ATOM 4235 O O . THR B 1 196 ? 4.762 -37.344 -10.445 1 97.81 196 THR B O 1
ATOM 4238 N N . ASN B 1 197 ? 5.398 -37.531 -8.312 1 98 197 ASN B N 1
ATOM 4239 C CA . ASN B 1 197 ? 5.047 -38.938 -8.234 1 98 197 ASN B CA 1
ATOM 4240 C C . ASN B 1 197 ? 3.549 -39.156 -8.438 1 98 197 ASN B C 1
ATOM 4242 O O . ASN B 1 197 ? 3.141 -40.125 -9.078 1 98 197 ASN B O 1
ATOM 4246 N N . ALA B 1 198 ? 2.801 -38.312 -7.855 1 98.12 198 ALA B N 1
ATOM 4247 C CA . ALA B 1 198 ? 1.35 -38.406 -8 1 98.12 198 ALA B CA 1
ATOM 4248 C C . ALA B 1 198 ? 0.933 -38.25 -9.461 1 98.12 198 ALA B C 1
ATOM 4250 O O . ALA B 1 198 ? 0.023 -38.938 -9.922 1 98.12 198 ALA B O 1
ATOM 4251 N N . LEU B 1 199 ? 1.524 -37.344 -10.188 1 98.38 199 LEU B N 1
ATOM 4252 C CA . LEU B 1 199 ? 1.243 -37.188 -11.609 1 98.38 199 LEU B CA 1
ATOM 4253 C C . LEU B 1 199 ? 1.698 -38.406 -12.391 1 98.38 199 LEU B C 1
ATOM 4255 O O . LEU B 1 199 ? 0.979 -38.906 -13.273 1 98.38 199 LEU B O 1
ATOM 4259 N N . ALA B 1 200 ? 2.869 -38.875 -12.062 1 97.81 200 ALA B N 1
ATOM 4260 C CA . ALA B 1 200 ? 3.398 -40.094 -12.727 1 97.81 200 ALA B CA 1
ATOM 4261 C C . ALA B 1 200 ? 2.445 -41.25 -12.57 1 97.81 200 ALA B C 1
ATOM 4263 O O . ALA B 1 200 ? 2.279 -42.062 -13.5 1 97.81 200 ALA B O 1
ATOM 4264 N N . ALA B 1 201 ? 1.929 -41.375 -11.43 1 97.88 201 ALA B N 1
ATOM 4265 C CA . ALA B 1 201 ? 0.983 -42.438 -11.148 1 97.88 201 ALA B CA 1
ATOM 4266 C C . ALA B 1 201 ? -0.229 -42.344 -12.078 1 97.88 201 ALA B C 1
ATOM 4268 O O . ALA B 1 201 ? -0.89 -43.375 -12.336 1 97.88 201 ALA B O 1
ATOM 4269 N N . GLU B 1 202 ? -0.536 -41.219 -12.555 1 97.69 202 GLU B N 1
ATOM 4270 C CA . GLU B 1 202 ? -1.634 -41 -13.492 1 97.69 202 GLU B CA 1
ATOM 4271 C C . GLU B 1 202 ? -1.146 -41.094 -14.938 1 97.69 202 GLU B C 1
ATOM 4273 O O . GLU B 1 202 ? -1.895 -40.812 -15.867 1 97.69 202 GLU B O 1
ATOM 4278 N N . GLY B 1 203 ? 0.136 -41.406 -15.117 1 97.56 203 GLY B N 1
ATOM 4279 C CA . GLY B 1 203 ? 0.714 -41.531 -16.453 1 97.56 203 GLY B CA 1
ATOM 4280 C C . GLY B 1 203 ? 1.134 -40.219 -17.047 1 97.56 203 GLY B C 1
ATOM 4281 O O . GLY B 1 203 ? 1.304 -40.094 -18.266 1 97.56 203 GLY B O 1
ATOM 4282 N N . ILE B 1 204 ? 1.191 -39.188 -16.281 1 97.69 204 ILE B N 1
ATOM 4283 C CA . ILE B 1 204 ? 1.537 -37.875 -16.75 1 97.69 204 ILE B CA 1
ATOM 4284 C C . ILE B 1 204 ? 3.008 -37.594 -16.469 1 97.69 204 ILE B C 1
ATOM 4286 O O . ILE B 1 204 ? 3.457 -37.719 -15.32 1 97.69 204 ILE B O 1
ATOM 4290 N N . THR B 1 205 ? 3.777 -37.219 -17.422 1 96.75 205 THR B N 1
ATOM 4291 C CA . THR B 1 205 ? 5.191 -36.906 -17.281 1 96.75 205 THR B CA 1
ATOM 4292 C C . THR B 1 205 ? 5.379 -35.469 -16.875 1 96.75 205 THR B C 1
ATOM 4294 O O . THR B 1 205 ? 4.816 -34.562 -17.484 1 96.75 205 THR B O 1
ATOM 4297 N N . VAL B 1 206 ? 6.141 -35.25 -15.867 1 96.56 206 VAL B N 1
ATOM 4298 C CA . VAL B 1 206 ? 6.441 -33.906 -15.367 1 96.56 206 VAL B CA 1
ATOM 4299 C C . VAL B 1 206 ? 7.766 -33.406 -15.953 1 96.56 206 VAL B C 1
ATOM 4301 O O . VAL B 1 206 ? 8.789 -34.094 -15.82 1 96.56 206 VAL B O 1
ATOM 4304 N N . THR B 1 207 ? 7.762 -32.312 -16.594 1 96.81 207 THR B N 1
ATOM 4305 C CA . THR B 1 207 ? 8.977 -31.734 -17.156 1 96.81 207 THR B CA 1
ATOM 4306 C C . THR B 1 207 ? 9.375 -30.469 -16.406 1 96.81 207 THR B C 1
ATOM 4308 O O . THR B 1 207 ? 10.5 -29.969 -16.547 1 96.81 207 THR B O 1
ATOM 4311 N N . CYS B 1 208 ? 8.5 -29.984 -15.594 1 97.62 208 CYS B N 1
ATOM 4312 C CA . CYS B 1 208 ? 8.773 -28.734 -14.875 1 97.62 208 CYS B CA 1
ATOM 4313 C C . CYS B 1 208 ? 8.375 -28.844 -13.414 1 97.62 208 CYS B C 1
ATOM 4315 O O . CYS B 1 208 ? 7.219 -29.125 -13.094 1 97.62 208 CYS B O 1
ATOM 4317 N N . ARG B 1 209 ? 9.273 -28.766 -12.531 1 97.75 209 ARG B N 1
ATOM 4318 C CA . ARG B 1 209 ? 9.109 -28.594 -11.094 1 97.75 209 ARG B CA 1
ATOM 4319 C C . ARG B 1 209 ? 9.57 -27.203 -10.664 1 97.75 209 ARG B C 1
ATOM 4321 O O . ARG B 1 209 ? 10.773 -26.938 -10.586 1 97.75 209 ARG B O 1
ATOM 4328 N N . SER B 1 210 ? 8.594 -26.328 -10.414 1 97.56 210 SER B N 1
ATOM 4329 C CA . SER B 1 210 ? 8.875 -24.906 -10.211 1 97.56 210 SER B CA 1
ATOM 4330 C C . SER B 1 210 ? 8.672 -24.516 -8.758 1 97.56 210 SER B C 1
ATOM 4332 O O . SER B 1 210 ? 7.582 -24.672 -8.203 1 97.56 210 SER B O 1
ATOM 4334 N N . GLY B 1 211 ? 9.656 -24.078 -8.125 1 94.94 211 GLY B N 1
ATOM 4335 C CA . GLY B 1 211 ? 9.57 -23.625 -6.75 1 94.94 211 GLY B CA 1
ATOM 4336 C C . GLY B 1 211 ? 10.516 -22.484 -6.434 1 94.94 211 GLY B C 1
ATOM 4337 O O . GLY B 1 211 ? 10.734 -21.609 -7.273 1 94.94 211 GLY B O 1
ATOM 4338 N N . GLY B 1 212 ? 10.75 -22.359 -5.195 1 87.44 212 GLY B N 1
ATOM 4339 C CA . GLY B 1 212 ? 11.773 -21.438 -4.746 1 87.44 212 GLY B CA 1
ATOM 4340 C C . GLY B 1 212 ? 11.227 -20.062 -4.379 1 87.44 212 GLY B C 1
ATOM 4341 O O . GLY B 1 212 ? 10.117 -19.703 -4.793 1 87.44 212 GLY B O 1
ATOM 4342 N N . SER B 1 213 ? 11.914 -19.391 -3.551 1 86.06 213 SER B N 1
ATOM 4343 C CA . SER B 1 213 ? 11.82 -18 -3.09 1 86.06 213 SER B CA 1
ATOM 4344 C C . SER B 1 213 ? 13.203 -17.406 -2.854 1 86.06 213 SER B C 1
ATOM 4346 O O . SER B 1 213 ? 14.219 -18.109 -2.951 1 86.06 213 SER B O 1
ATOM 4348 N N . THR B 1 214 ? 13.219 -16.141 -2.654 1 85.69 214 THR B N 1
ATOM 4349 C CA . THR B 1 214 ? 14.516 -15.547 -2.379 1 85.69 214 THR B CA 1
ATOM 4350 C C . THR B 1 214 ? 15.18 -16.219 -1.176 1 85.69 214 THR B C 1
ATOM 4352 O O . THR B 1 214 ? 16.328 -16.641 -1.249 1 85.69 214 THR B O 1
ATOM 4355 N N . PRO B 1 215 ? 14.469 -16.516 -0.12 1 84.12 215 PRO B N 1
ATOM 4356 C CA . PRO B 1 215 ? 15.117 -17.109 1.053 1 84.12 215 PRO B CA 1
ATOM 4357 C C . PRO B 1 215 ? 15.555 -18.547 0.821 1 84.12 215 PRO B C 1
ATOM 4359 O O . PRO B 1 215 ? 16.469 -19.047 1.501 1 84.12 215 PRO B O 1
ATOM 4362 N N . THR B 1 216 ? 14.945 -19.25 -0.131 1 87.12 216 THR B N 1
ATOM 4363 C CA . THR B 1 216 ? 15.234 -20.672 -0.279 1 87.12 216 THR B CA 1
ATOM 4364 C C . THR B 1 216 ? 16.062 -20.922 -1.533 1 87.12 216 THR B C 1
ATOM 4366 O O . THR B 1 216 ? 16.578 -22.031 -1.731 1 87.12 216 THR B O 1
ATOM 4369 N N . ALA B 1 217 ? 16.188 -19.859 -2.305 1 88.38 217 ALA B N 1
ATOM 4370 C CA . ALA B 1 217 ? 16.781 -20.047 -3.623 1 88.38 217 ALA B CA 1
ATOM 4371 C C . ALA B 1 217 ? 18.172 -20.672 -3.514 1 88.38 217 ALA B C 1
ATOM 4373 O O . ALA B 1 217 ? 18.484 -21.609 -4.25 1 88.38 217 ALA B O 1
ATOM 4374 N N . PHE B 1 218 ? 18.891 -20.281 -2.543 1 88.44 218 PHE B N 1
ATOM 4375 C CA . PHE B 1 218 ? 20.266 -20.75 -2.404 1 88.44 218 PHE B CA 1
ATOM 4376 C C . PHE B 1 218 ? 20.297 -22.125 -1.741 1 88.44 218 PHE B C 1
ATOM 4378 O O . PHE B 1 218 ? 21.359 -22.75 -1.678 1 88.44 218 PHE B O 1
ATOM 4385 N N . LEU B 1 219 ? 19.188 -22.609 -1.276 1 88.62 219 LEU B N 1
ATOM 4386 C CA . LEU B 1 219 ? 19.125 -23.859 -0.535 1 88.62 219 LEU B CA 1
ATOM 4387 C C . LEU B 1 219 ? 18.547 -24.984 -1.4 1 88.62 219 LEU B C 1
ATOM 4389 O O . LEU B 1 219 ? 18.531 -26.141 -0.988 1 88.62 219 LEU B O 1
ATOM 4393 N N . THR B 1 220 ? 18.078 -24.594 -2.539 1 88.12 220 THR B N 1
ATOM 4394 C CA . THR B 1 220 ? 17.453 -25.578 -3.414 1 88.12 220 THR B CA 1
ATOM 4395 C C . THR B 1 220 ? 18.484 -26.547 -3.965 1 88.12 220 THR B C 1
ATOM 4397 O O . THR B 1 220 ? 19.516 -26.141 -4.508 1 88.12 220 THR B O 1
ATOM 4400 N N . ALA B 1 221 ? 18.172 -27.828 -3.818 1 84.69 221 ALA B N 1
ATOM 4401 C CA . ALA B 1 221 ? 19.062 -28.859 -4.34 1 84.69 221 ALA B CA 1
ATOM 4402 C C . ALA B 1 221 ? 18.938 -28.984 -5.855 1 84.69 221 ALA B C 1
ATOM 4404 O O . ALA B 1 221 ? 17.922 -28.578 -6.434 1 84.69 221 ALA B O 1
ATOM 4405 N N . ALA B 1 222 ? 19.953 -29.562 -6.422 1 80.94 222 ALA B N 1
ATOM 4406 C CA . ALA B 1 222 ? 20 -29.688 -7.875 1 80.94 222 ALA B CA 1
ATOM 4407 C C . ALA B 1 222 ? 18.859 -30.547 -8.398 1 80.94 222 ALA B C 1
ATOM 4409 O O . ALA B 1 222 ? 18.359 -30.312 -9.5 1 80.94 222 ALA B O 1
ATOM 4410 N N . ASP B 1 223 ? 18.469 -31.453 -7.645 1 81.69 223 ASP B N 1
ATOM 4411 C CA . ASP B 1 223 ? 17.391 -32.344 -8.109 1 81.69 223 ASP B CA 1
ATOM 4412 C C . ASP B 1 223 ? 16.062 -31.969 -7.438 1 81.69 223 ASP B C 1
ATOM 4414 O O . ASP B 1 223 ? 15.086 -32.719 -7.562 1 81.69 223 ASP B O 1
ATOM 4418 N N . GLY B 1 224 ? 16.047 -30.891 -6.824 1 86.75 224 GLY B N 1
ATOM 4419 C CA . GLY B 1 224 ? 14.867 -30.5 -6.07 1 86.75 224 GLY B CA 1
ATOM 4420 C C . GLY B 1 224 ? 13.82 -29.812 -6.922 1 86.75 224 GLY B C 1
ATOM 4421 O O . GLY B 1 224 ? 12.617 -29.969 -6.672 1 86.75 224 GLY B O 1
ATOM 4422 N N . ALA B 1 225 ? 14.273 -29.047 -7.906 1 94.31 225 ALA B N 1
ATOM 4423 C CA . ALA B 1 225 ? 13.414 -28.266 -8.797 1 94.31 225 ALA B CA 1
ATOM 4424 C C . ALA B 1 225 ? 14.07 -28.062 -10.156 1 94.31 225 ALA B C 1
ATOM 4426 O O . ALA B 1 225 ? 15.297 -28.078 -10.266 1 94.31 225 ALA B O 1
ATOM 4427 N N . THR B 1 226 ? 13.297 -27.969 -11.164 1 96.31 226 THR B N 1
ATOM 4428 C CA . THR B 1 226 ? 13.836 -27.641 -12.477 1 96.31 226 THR B CA 1
ATOM 4429 C C . THR B 1 226 ? 14.047 -26.141 -12.609 1 96.31 226 THR B C 1
ATOM 4431 O O . THR B 1 226 ? 14.836 -25.688 -13.445 1 96.31 226 THR B O 1
ATOM 4434 N N . GLU B 1 227 ? 13.328 -25.359 -11.852 1 96.94 227 GLU B N 1
ATOM 4435 C CA . GLU B 1 227 ? 13.523 -23.922 -11.82 1 96.94 227 GLU B CA 1
ATOM 4436 C C . GLU B 1 227 ? 13.117 -23.344 -10.469 1 96.94 227 GLU B C 1
ATOM 4438 O O . GLU B 1 227 ? 12.344 -23.953 -9.727 1 96.94 227 GLU B O 1
ATOM 4443 N N . VAL B 1 228 ? 13.688 -22.141 -10.125 1 96.56 228 VAL B N 1
ATOM 4444 C CA . VAL B 1 228 ? 13.312 -21.406 -8.914 1 96.56 228 VAL B CA 1
ATOM 4445 C C . VAL B 1 228 ? 12.875 -20 -9.289 1 96.56 228 VAL B C 1
ATOM 4447 O O . VAL B 1 228 ? 13.32 -19.438 -10.289 1 96.56 228 VAL B O 1
ATOM 4450 N N . ARG B 1 229 ? 11.984 -19.438 -8.469 1 97.88 229 ARG B N 1
ATOM 4451 C CA . ARG B 1 229 ? 11.312 -18.203 -8.852 1 97.88 229 ARG B CA 1
ATOM 4452 C C . ARG B 1 229 ? 11.523 -17.125 -7.797 1 97.88 229 ARG B C 1
ATOM 4454 O O . ARG B 1 229 ? 10.57 -16.484 -7.344 1 97.88 229 ARG B O 1
ATOM 4461 N N . PRO B 1 230 ? 12.789 -16.766 -7.402 1 97.25 230 PRO B N 1
ATOM 4462 C CA . PRO B 1 230 ? 13.023 -15.695 -6.438 1 97.25 230 PRO B CA 1
ATOM 4463 C C . PRO B 1 230 ? 12.688 -14.312 -6.996 1 97.25 230 PRO B C 1
ATOM 4465 O O . PRO B 1 230 ? 12.82 -14.086 -8.203 1 97.25 230 PRO B O 1
ATOM 4468 N N . GLY B 1 231 ? 12.227 -13.391 -6.133 1 97.38 231 GLY B N 1
ATOM 4469 C CA . GLY B 1 231 ? 11.883 -12.047 -6.574 1 97.38 231 GLY B CA 1
ATOM 4470 C C . GLY B 1 231 ? 12.641 -10.961 -5.836 1 97.38 231 GLY B C 1
ATOM 4471 O O . GLY B 1 231 ? 13.375 -10.188 -6.449 1 97.38 231 GLY B O 1
ATOM 4472 N N . VAL B 1 232 ? 12.719 -10.977 -4.559 1 97.81 232 VAL B N 1
ATOM 4473 C CA . VAL B 1 232 ? 13.148 -9.867 -3.707 1 97.81 232 VAL B CA 1
ATOM 4474 C C . VAL B 1 232 ? 14.664 -9.719 -3.781 1 97.81 232 VAL B C 1
ATOM 4476 O O . VAL B 1 232 ? 15.219 -8.688 -3.391 1 97.81 232 VAL B O 1
ATOM 4479 N N . TYR B 1 233 ? 15.383 -10.727 -4.379 1 97.62 233 TYR B N 1
ATOM 4480 C CA . TYR B 1 233 ? 16.844 -10.75 -4.395 1 97.62 233 TYR B CA 1
ATOM 4481 C C . TYR B 1 233 ? 17.406 -9.539 -5.125 1 97.62 233 TYR B C 1
ATOM 4483 O O . TYR B 1 233 ? 18.547 -9.141 -4.895 1 97.62 233 TYR B O 1
ATOM 4491 N N . VAL B 1 234 ? 16.625 -8.914 -5.977 1 98.62 234 VAL B N 1
ATOM 4492 C CA . VAL B 1 234 ? 17.141 -7.816 -6.793 1 98.62 234 VAL B CA 1
ATOM 4493 C C . VAL B 1 234 ? 17.359 -6.582 -5.926 1 98.62 234 VAL B C 1
ATOM 4495 O O . VAL B 1 234 ? 18.219 -5.754 -6.215 1 98.62 234 VAL B O 1
ATOM 4498 N N . PHE B 1 235 ? 16.578 -6.484 -4.863 1 98.69 235 PHE B N 1
ATOM 4499 C CA . PHE B 1 235 ? 16.594 -5.258 -4.074 1 98.69 235 PHE B CA 1
ATOM 4500 C C . PHE B 1 235 ? 17.125 -5.527 -2.67 1 98.69 235 PHE B C 1
ATOM 4502 O O . PHE B 1 235 ? 17.859 -4.711 -2.111 1 98.69 235 PHE B O 1
ATOM 4509 N N . GLY B 1 236 ? 16.75 -6.695 -2.141 1 97.44 236 GLY B N 1
ATOM 4510 C CA . GLY B 1 236 ? 16.812 -6.824 -0.695 1 97.44 236 GLY B CA 1
ATOM 4511 C C . GLY B 1 236 ? 15.883 -5.867 0.032 1 97.44 236 GLY B C 1
ATOM 4512 O O . GLY B 1 236 ? 15.312 -4.965 -0.58 1 97.44 236 GLY B O 1
ATOM 4513 N N . ASP B 1 237 ? 15.648 -6.07 1.31 1 97.81 237 ASP B N 1
ATOM 4514 C CA . ASP B 1 237 ? 14.867 -5.168 2.148 1 97.81 237 ASP B CA 1
ATOM 4515 C C . ASP B 1 237 ? 15.102 -5.449 3.629 1 97.81 237 ASP B C 1
ATOM 4517 O O . ASP B 1 237 ? 15.984 -6.234 3.984 1 97.81 237 ASP B O 1
ATOM 4521 N N . ALA B 1 238 ? 14.406 -4.766 4.465 1 97.62 238 ALA B N 1
ATOM 4522 C CA . ALA B 1 238 ? 14.672 -4.875 5.898 1 97.62 238 ALA B CA 1
ATOM 4523 C C . ALA B 1 238 ? 14.328 -6.27 6.414 1 97.62 238 ALA B C 1
ATOM 4525 O O . ALA B 1 238 ? 14.992 -6.785 7.32 1 97.62 238 ALA B O 1
ATOM 4526 N N . GLN B 1 239 ? 13.305 -6.879 5.879 1 95.56 239 GLN B N 1
ATOM 4527 C CA . GLN B 1 239 ? 12.977 -8.25 6.266 1 95.56 239 GLN B CA 1
ATOM 4528 C C . GLN B 1 239 ? 14.117 -9.203 5.914 1 95.56 239 GLN B C 1
ATOM 4530 O O . GLN B 1 239 ? 14.516 -10.031 6.738 1 95.56 239 GLN B O 1
ATOM 4535 N N . GLN B 1 240 ? 14.578 -9.094 4.711 1 95.12 240 GLN B N 1
ATOM 4536 C CA . GLN B 1 240 ? 15.68 -9.953 4.277 1 95.12 240 GLN B CA 1
ATOM 4537 C C . GLN B 1 240 ? 16.922 -9.727 5.129 1 95.12 240 GLN B C 1
ATOM 4539 O O . GLN B 1 240 ? 17.656 -10.672 5.426 1 95.12 240 GLN B O 1
ATOM 4544 N N . LEU B 1 241 ? 17.172 -8.469 5.477 1 95.06 241 LEU B N 1
ATOM 4545 C CA . LEU B 1 241 ? 18.297 -8.148 6.355 1 95.06 241 LEU B CA 1
ATOM 4546 C C . LEU B 1 241 ? 18.156 -8.844 7.699 1 95.06 241 LEU B C 1
ATOM 4548 O O . LEU B 1 241 ? 19.094 -9.492 8.172 1 95.06 241 LEU B O 1
ATOM 4552 N N . GLU B 1 242 ? 17 -8.75 8.211 1 93.69 242 GLU B N 1
ATOM 4553 C CA . GLU B 1 242 ? 16.781 -9.273 9.555 1 93.69 242 GLU B CA 1
ATOM 4554 C C . GLU B 1 242 ? 16.75 -10.797 9.555 1 93.69 242 GLU B C 1
ATOM 4556 O O . GLU B 1 242 ? 17.078 -11.438 10.562 1 93.69 242 GLU B O 1
ATOM 4561 N N . LEU B 1 243 ? 16.391 -11.359 8.438 1 91.69 243 LEU B N 1
ATOM 4562 C CA . LEU B 1 243 ? 16.422 -12.812 8.273 1 91.69 243 LEU B CA 1
ATOM 4563 C C . LEU B 1 243 ? 17.812 -13.281 7.879 1 91.69 243 LEU B C 1
ATOM 4565 O O . LEU B 1 243 ? 18.047 -14.484 7.703 1 91.69 243 LEU B O 1
ATOM 4569 N N . GLU B 1 244 ? 18.703 -12.32 7.711 1 91.5 244 GLU B N 1
ATOM 4570 C CA . GLU B 1 244 ? 20.078 -12.586 7.324 1 91.5 244 GLU B CA 1
ATOM 4571 C C . GLU B 1 244 ? 20.156 -13.258 5.957 1 91.5 244 GLU B C 1
ATOM 4573 O O . GLU B 1 244 ? 20.969 -14.164 5.746 1 91.5 244 GLU B O 1
ATOM 4578 N N . ARG B 1 245 ? 19.281 -12.812 5.078 1 91.25 245 ARG B N 1
ATOM 4579 C CA . ARG B 1 245 ? 19.25 -13.352 3.721 1 91.25 245 ARG B CA 1
ATOM 4580 C C . ARG B 1 245 ? 19.984 -12.422 2.754 1 91.25 245 ARG B C 1
ATOM 4582 O O . ARG B 1 245 ? 20.25 -12.789 1.606 1 91.25 245 ARG B O 1
ATOM 4589 N N . CYS B 1 246 ? 20.25 -11.273 3.191 1 94 246 CYS B N 1
ATOM 4590 C CA . CYS B 1 246 ? 21.094 -10.344 2.461 1 94 246 CYS B CA 1
ATOM 4591 C C . CYS B 1 246 ? 21.922 -9.484 3.418 1 94 246 CYS B C 1
ATOM 4593 O O . CYS B 1 246 ? 21.641 -9.461 4.621 1 94 246 CYS B O 1
ATOM 4595 N N . ARG B 1 247 ? 23 -8.945 2.893 1 95.5 247 ARG B N 1
ATOM 4596 C CA . ARG B 1 247 ? 23.844 -8.023 3.646 1 95.5 247 ARG B CA 1
ATOM 4597 C C . ARG B 1 247 ? 23.453 -6.578 3.375 1 95.5 247 ARG B C 1
ATOM 4599 O O . ARG B 1 247 ? 22.734 -6.289 2.414 1 95.5 247 ARG B O 1
ATOM 4606 N N . TRP B 1 248 ? 23.859 -5.668 4.262 1 95.81 248 TRP B N 1
ATOM 4607 C CA . TRP B 1 248 ? 23.578 -4.242 4.113 1 95.81 248 TRP B CA 1
ATOM 4608 C C . TRP B 1 248 ? 24.047 -3.742 2.746 1 95.81 248 TRP B C 1
ATOM 4610 O O . TRP B 1 248 ? 23.359 -2.922 2.121 1 95.81 248 TRP B O 1
ATOM 4620 N N . GLU B 1 249 ? 25.141 -4.262 2.244 1 94.88 249 GLU B N 1
ATOM 4621 C CA . GLU B 1 249 ? 25.719 -3.824 0.979 1 94.88 249 GLU B CA 1
ATOM 4622 C C . GLU B 1 249 ? 24.906 -4.336 -0.207 1 94.88 249 GLU B C 1
ATOM 4624 O O . GLU B 1 249 ? 25.094 -3.883 -1.338 1 94.88 249 GLU B O 1
ATOM 4629 N N . ASP B 1 250 ? 24.016 -5.312 0.062 1 96.75 250 ASP B N 1
ATOM 4630 C CA . ASP B 1 250 ? 23.203 -5.906 -1 1 96.75 250 ASP B CA 1
ATOM 4631 C C . ASP B 1 250 ? 21.938 -5.102 -1.239 1 96.75 250 ASP B C 1
ATOM 4633 O O . ASP B 1 250 ? 21.234 -5.324 -2.225 1 96.75 250 ASP B O 1
ATOM 4637 N N . ILE B 1 251 ? 21.641 -4.156 -0.311 1 98.25 251 ILE B N 1
ATOM 4638 C CA . ILE B 1 251 ? 20.422 -3.355 -0.44 1 98.25 251 ILE B CA 1
ATOM 4639 C C . ILE B 1 251 ? 20.547 -2.428 -1.646 1 98.25 251 ILE B C 1
ATOM 4641 O O . ILE B 1 251 ? 21.453 -1.59 -1.705 1 98.25 251 ILE B O 1
ATOM 4645 N N . SER B 1 252 ? 19.656 -2.615 -2.592 1 98.62 252 SER B N 1
ATOM 4646 C CA . SER B 1 252 ? 19.75 -1.791 -3.791 1 98.62 252 SER B CA 1
ATOM 4647 C C . SER B 1 252 ? 18.578 -0.81 -3.879 1 98.62 252 SER B C 1
ATOM 4649 O O . SER B 1 252 ? 18.562 0.066 -4.746 1 98.62 252 SER B O 1
ATOM 4651 N N . LEU B 1 253 ? 17.594 -0.887 -3.062 1 98.75 253 LEU B N 1
ATOM 4652 C CA . LEU B 1 253 ? 16.453 0.011 -3.051 1 98.75 253 LEU B CA 1
ATOM 4653 C C . LEU B 1 253 ? 16.266 0.654 -1.679 1 98.75 253 LEU B C 1
ATOM 4655 O O . LEU B 1 253 ? 16.25 -0.042 -0.661 1 98.75 253 LEU B O 1
ATOM 4659 N N . THR B 1 254 ? 16.203 1.936 -1.633 1 98.69 254 THR B N 1
ATOM 4660 C CA . THR B 1 254 ? 15.891 2.709 -0.438 1 98.69 254 THR B CA 1
ATOM 4661 C C . THR B 1 254 ? 14.883 3.811 -0.761 1 98.69 254 THR B C 1
ATOM 4663 O O . THR B 1 254 ? 14.609 4.086 -1.932 1 98.69 254 THR B O 1
ATOM 4666 N N . VAL B 1 255 ? 14.273 4.344 0.249 1 98.81 255 VAL B N 1
ATOM 4667 C CA . VAL B 1 255 ? 13.422 5.527 0.13 1 98.81 255 VAL B CA 1
ATOM 4668 C C . VAL B 1 255 ? 14.141 6.738 0.721 1 98.81 255 VAL B C 1
ATOM 4670 O O . VAL B 1 255 ? 14.477 6.754 1.908 1 98.81 255 VAL B O 1
ATOM 4673 N N . ALA B 1 256 ? 14.391 7.699 -0.133 1 98.75 256 ALA B N 1
ATOM 4674 C CA . ALA B 1 256 ? 14.914 8.977 0.344 1 98.75 256 ALA B CA 1
ATOM 4675 C C . ALA B 1 256 ? 13.859 9.75 1.12 1 98.75 256 ALA B C 1
ATOM 4677 O O . ALA B 1 256 ? 12.719 9.883 0.665 1 98.75 256 ALA B O 1
ATOM 4678 N N . ALA B 1 257 ? 14.211 10.258 2.262 1 98.62 257 ALA B N 1
ATOM 4679 C CA . ALA B 1 257 ? 13.289 10.977 3.133 1 98.62 257 ALA B CA 1
ATOM 4680 C C . ALA B 1 257 ? 13.969 12.156 3.807 1 98.62 257 ALA B C 1
ATOM 4682 O O . ALA B 1 257 ? 15.203 12.234 3.844 1 98.62 257 ALA B O 1
ATOM 4683 N N . THR B 1 258 ? 13.203 13.07 4.309 1 98.5 258 THR B N 1
ATOM 4684 C CA . THR B 1 258 ? 13.688 14.25 5.012 1 98.5 258 THR B CA 1
ATOM 4685 C C . THR B 1 258 ? 13.141 14.297 6.438 1 98.5 258 THR B C 1
ATOM 4687 O O . THR B 1 258 ? 11.961 13.992 6.664 1 98.5 258 THR B O 1
ATOM 4690 N N . VAL B 1 259 ? 13.977 14.648 7.375 1 98.38 259 VAL B N 1
ATOM 4691 C CA . VAL B 1 259 ? 13.531 14.906 8.742 1 98.38 259 VAL B CA 1
ATOM 4692 C C . VAL B 1 259 ? 12.695 16.188 8.773 1 98.38 259 VAL B C 1
ATOM 4694 O O . VAL B 1 259 ? 13.203 17.281 8.484 1 98.38 259 VAL B O 1
ATOM 4697 N N . VAL B 1 260 ? 11.422 16.062 9.18 1 98.31 260 VAL B N 1
ATOM 4698 C CA . VAL B 1 260 ? 10.539 17.219 9.086 1 98.31 260 VAL B CA 1
ATOM 4699 C C . VAL B 1 260 ? 10.125 17.656 10.484 1 98.31 260 VAL B C 1
ATOM 4701 O O . VAL B 1 260 ? 9.547 18.734 10.656 1 98.31 260 VAL B O 1
ATOM 4704 N N . SER B 1 261 ? 10.344 16.922 11.422 1 97.5 261 SER B N 1
ATOM 4705 C CA . SER B 1 261 ? 10.07 17.203 12.828 1 97.5 261 SER B CA 1
ATOM 4706 C C . SER B 1 261 ? 11.094 16.531 13.734 1 97.5 261 SER B C 1
ATOM 4708 O O . SER B 1 261 ? 11.727 15.547 13.352 1 97.5 261 SER B O 1
ATOM 4710 N N . ARG B 1 262 ? 11.328 17.156 14.82 1 94.38 262 ARG B N 1
ATOM 4711 C CA . ARG B 1 262 ? 12.336 16.688 15.766 1 94.38 262 ARG B CA 1
ATOM 4712 C C . ARG B 1 262 ? 11.906 16.969 17.203 1 94.38 262 ARG B C 1
ATOM 4714 O O . ARG B 1 262 ? 11.367 18.031 17.5 1 94.38 262 ARG B O 1
ATOM 4721 N N . ASN B 1 263 ? 11.938 16 18 1 89.25 263 ASN B N 1
ATOM 4722 C CA . ASN B 1 263 ? 11.664 16.141 19.422 1 89.25 263 ASN B CA 1
ATOM 4723 C C . ASN B 1 263 ? 12.789 15.562 20.266 1 89.25 263 ASN B C 1
ATOM 4725 O O . ASN B 1 263 ? 13.039 14.359 20.234 1 89.25 263 ASN B O 1
ATOM 4729 N N . ASP B 1 264 ? 13.438 16.375 21.016 1 85.06 264 ASP B N 1
ATOM 4730 C CA . ASP B 1 264 ? 14.578 15.992 21.844 1 85.06 264 ASP B CA 1
ATOM 4731 C C . ASP B 1 264 ? 14.305 16.281 23.312 1 85.06 264 ASP B C 1
ATOM 4733 O O . ASP B 1 264 ? 15.234 16.531 24.078 1 85.06 264 ASP B O 1
ATOM 4737 N N . THR B 1 265 ? 13.094 16.219 23.672 1 76.25 265 THR B N 1
ATOM 4738 C CA . THR B 1 265 ? 12.781 16.562 25.047 1 76.25 265 THR B CA 1
ATOM 4739 C C . THR B 1 265 ? 13.141 15.422 25.984 1 76.25 265 THR B C 1
ATOM 4741 O O . THR B 1 265 ? 13.164 14.258 25.594 1 76.25 265 THR B O 1
ATOM 4744 N N . ALA B 1 266 ? 13.523 15.766 27.203 1 65.88 266 ALA B N 1
ATOM 4745 C CA . ALA B 1 266 ? 14.016 14.836 28.203 1 65.88 266 ALA B CA 1
ATOM 4746 C C . ALA B 1 266 ? 12.938 13.844 28.625 1 65.88 266 ALA B C 1
ATOM 4748 O O . ALA B 1 266 ? 13.234 12.734 29.062 1 65.88 266 ALA B O 1
ATOM 4749 N N . ASP B 1 267 ? 11.695 14.156 28.469 1 64.81 267 ASP B N 1
ATOM 4750 C CA . ASP B 1 267 ? 10.617 13.344 29.016 1 64.81 267 ASP B CA 1
ATOM 4751 C C . ASP B 1 267 ? 10.164 12.281 28 1 64.81 267 ASP B C 1
ATOM 4753 O O . ASP B 1 267 ? 9.289 11.469 28.312 1 64.81 267 ASP B O 1
ATOM 4757 N N . SER B 1 268 ? 10.727 12.273 26.859 1 69.19 268 SER B N 1
ATOM 4758 C CA . SER B 1 268 ? 10.359 11.305 25.828 1 69.19 268 SER B CA 1
ATOM 4759 C C . SER B 1 268 ? 11.578 10.828 25.047 1 69.19 268 SER B C 1
ATOM 4761 O O . SER B 1 268 ? 12.617 11.5 25.031 1 69.19 268 SER B O 1
ATOM 4763 N N . PRO B 1 269 ? 11.422 9.656 24.547 1 76.31 269 PRO B N 1
ATOM 4764 C CA . PRO B 1 269 ? 12.531 9.227 23.688 1 76.31 269 PRO B CA 1
ATOM 4765 C C . PRO B 1 269 ? 12.844 10.227 22.578 1 76.31 269 PRO B C 1
ATOM 4767 O O . PRO B 1 269 ? 11.93 10.82 22.016 1 76.31 269 PRO B O 1
ATOM 4770 N N . ARG B 1 270 ? 14.086 10.414 22.391 1 88.25 270 ARG B N 1
ATOM 4771 C CA . ARG B 1 270 ? 14.523 11.281 21.297 1 88.25 270 ARG B CA 1
ATOM 4772 C C . ARG B 1 270 ? 14.078 10.742 19.953 1 88.25 270 ARG B C 1
ATOM 4774 O O . ARG B 1 270 ? 14.305 9.57 19.625 1 88.25 270 ARG B O 1
ATOM 4781 N N . ARG B 1 271 ? 13.391 11.617 19.188 1 93.12 271 ARG B N 1
ATOM 4782 C CA . ARG B 1 271 ? 12.828 11.078 17.953 1 93.12 271 ARG B CA 1
ATOM 4783 C C . ARG B 1 271 ? 12.812 12.141 16.859 1 93.12 271 ARG B C 1
ATOM 4785 O O . ARG B 1 271 ? 12.852 13.336 17.141 1 93.12 271 ARG B O 1
ATOM 4792 N N . VAL B 1 272 ? 12.844 11.664 15.695 1 96.56 272 VAL B N 1
ATOM 4793 C CA . VAL B 1 272 ? 12.578 12.5 14.523 1 96.56 272 VAL B CA 1
ATOM 4794 C C . VAL B 1 272 ? 11.43 11.914 13.719 1 96.56 272 VAL B C 1
ATOM 4796 O O . VAL B 1 272 ? 11.07 10.75 13.883 1 96.56 272 VAL B O 1
ATOM 4799 N N . ILE B 1 273 ? 10.82 12.758 12.938 1 97.75 273 ILE B N 1
ATOM 4800 C CA . ILE B 1 273 ? 9.789 12.344 11.992 1 97.75 273 ILE B CA 1
ATOM 4801 C C . ILE B 1 273 ? 10.297 12.5 10.562 1 97.75 273 ILE B C 1
ATOM 4803 O O . ILE B 1 273 ? 10.812 13.555 10.188 1 97.75 273 ILE B O 1
ATOM 4807 N N . LEU B 1 274 ? 10.234 11.422 9.812 1 98.56 274 LEU B N 1
ATOM 4808 C CA . LEU B 1 274 ? 10.539 11.469 8.391 1 98.56 274 LEU B CA 1
ATOM 4809 C C . LEU B 1 274 ? 9.273 11.672 7.566 1 98.56 274 LEU B C 1
ATOM 4811 O O . LEU B 1 274 ? 8.195 11.211 7.949 1 98.56 274 LEU B O 1
ATOM 4815 N N . ASP B 1 275 ? 9.406 12.297 6.375 1 98.5 275 ASP B N 1
ATOM 4816 C CA . ASP B 1 275 ? 8.273 12.562 5.492 1 98.5 275 ASP B CA 1
ATOM 4817 C C . ASP B 1 275 ? 7.93 11.328 4.66 1 98.5 275 ASP B C 1
ATOM 4819 O O . ASP B 1 275 ? 7.355 11.445 3.578 1 98.5 275 ASP B O 1
ATOM 4823 N N . SER B 1 276 ? 8.266 10.195 5.098 1 97.94 276 SER B N 1
ATOM 4824 C CA . SER B 1 276 ? 7.992 8.938 4.41 1 97.94 276 SER B CA 1
ATOM 4825 C C . SER B 1 276 ? 7.16 8.008 5.285 1 97.94 276 SER B C 1
ATOM 4827 O O . SER B 1 276 ? 7.707 7.203 6.043 1 97.94 276 SER B O 1
ATOM 4829 N N . GLY B 1 277 ? 5.875 8.023 5.125 1 97.5 277 GLY B N 1
ATOM 4830 C CA . GLY B 1 277 ? 4.996 7.133 5.867 1 97.5 277 GLY B CA 1
ATOM 4831 C C . GLY B 1 277 ? 4.598 5.898 5.082 1 97.5 277 GLY B C 1
ATOM 4832 O O . GLY B 1 277 ? 5.328 5.465 4.188 1 97.5 277 GLY B O 1
ATOM 4833 N N . SER B 1 278 ? 3.471 5.293 5.457 1 97.19 278 SER B N 1
ATOM 4834 C CA . SER B 1 278 ? 3.029 4.012 4.914 1 97.19 278 SER B CA 1
ATOM 4835 C C . SER B 1 278 ? 2.627 4.137 3.449 1 97.19 278 SER B C 1
ATOM 4837 O O . SER B 1 278 ? 2.621 3.15 2.713 1 97.19 278 SER B O 1
ATOM 4839 N N . LYS B 1 279 ? 2.336 5.344 2.973 1 98 279 LYS B N 1
ATOM 4840 C CA . LYS B 1 279 ? 1.915 5.508 1.585 1 98 279 LYS B CA 1
ATOM 4841 C C . LYS B 1 279 ? 3.111 5.465 0.638 1 98 279 LYS B C 1
ATOM 4843 O O . LYS B 1 279 ? 2.943 5.465 -0.583 1 98 279 LYS B O 1
ATOM 4848 N N . ILE B 1 280 ? 4.316 5.367 1.216 1 98.12 280 ILE B N 1
ATOM 4849 C CA . ILE B 1 280 ? 5.461 5.145 0.336 1 98.12 280 ILE B CA 1
ATOM 4850 C C . ILE B 1 280 ? 6.301 3.986 0.865 1 98.12 280 ILE B C 1
ATOM 4852 O O . ILE B 1 280 ? 6.934 3.266 0.09 1 98.12 280 ILE B O 1
ATOM 4856 N N . LEU B 1 281 ? 6.258 3.682 2.166 1 98 281 LEU B N 1
ATOM 4857 C CA . LEU B 1 281 ? 7.07 2.623 2.758 1 98 281 LEU B CA 1
ATOM 4858 C C . LEU B 1 281 ? 6.285 1.318 2.84 1 98 281 LEU B C 1
ATOM 4860 O O . LEU B 1 281 ? 6.863 0.252 3.059 1 98 281 LEU B O 1
ATOM 4864 N N . GLY B 1 282 ? 5 1.385 2.627 1 96.06 282 GLY B N 1
ATOM 4865 C CA . GLY B 1 282 ? 4.172 0.229 2.93 1 96.06 282 GLY B CA 1
ATOM 4866 C C . GLY B 1 282 ? 3.969 0.014 4.418 1 96.06 282 GLY B C 1
ATOM 4867 O O . GLY B 1 282 ? 4.668 0.612 5.238 1 96.06 282 GLY B O 1
ATOM 4868 N N . SER B 1 283 ? 3.01 -0.847 4.758 1 94.44 283 SER B N 1
ATOM 4869 C CA . SER B 1 283 ? 2.678 -1.074 6.16 1 94.44 283 SER B CA 1
ATOM 4870 C C . SER B 1 283 ? 3.014 -2.5 6.582 1 94.44 283 SER B C 1
ATOM 4872 O O . SER B 1 283 ? 2.641 -2.934 7.676 1 94.44 283 SER B O 1
ATOM 4874 N N . ASP B 1 284 ? 3.688 -3.24 5.684 1 93.06 284 ASP B N 1
ATOM 4875 C CA . ASP B 1 284 ? 4.062 -4.613 6.004 1 93.06 284 ASP B CA 1
ATOM 4876 C C . ASP B 1 284 ? 4.938 -4.664 7.254 1 93.06 284 ASP B C 1
ATOM 4878 O O . ASP B 1 284 ? 5.98 -4.012 7.312 1 93.06 284 ASP B O 1
ATOM 4882 N N . ARG B 1 285 ? 4.473 -5.457 8.188 1 90.5 285 ARG B N 1
ATOM 4883 C CA . ARG B 1 285 ? 5.242 -5.609 9.422 1 90.5 285 ARG B CA 1
ATOM 4884 C C . ARG B 1 285 ? 4.984 -6.969 10.062 1 90.5 285 ARG B C 1
ATOM 4886 O O . ARG B 1 285 ? 4.168 -7.082 10.984 1 90.5 285 ARG B O 1
ATOM 4893 N N . PRO B 1 286 ? 5.723 -7.934 9.562 1 86.75 286 PRO B N 1
ATOM 4894 C CA . PRO B 1 286 ? 5.637 -9.188 10.312 1 86.75 286 PRO B CA 1
ATOM 4895 C C . PRO B 1 286 ? 5.949 -9.016 11.797 1 86.75 286 PRO B C 1
ATOM 4897 O O . PRO B 1 286 ? 6.652 -8.07 12.172 1 86.75 286 PRO B O 1
ATOM 4900 N N . ALA B 1 287 ? 5.492 -9.906 12.586 1 83.75 287 ALA B N 1
ATOM 4901 C CA . ALA B 1 287 ? 5.559 -9.789 14.039 1 83.75 287 ALA B CA 1
ATOM 4902 C C . ALA B 1 287 ? 7.008 -9.805 14.523 1 83.75 287 ALA B C 1
ATOM 4904 O O . ALA B 1 287 ? 7.332 -9.195 15.547 1 83.75 287 ALA B O 1
ATOM 4905 N N . TRP B 1 288 ? 7.855 -10.469 13.766 1 88.38 288 TRP B N 1
ATOM 4906 C CA . TRP B 1 288 ? 9.227 -10.688 14.227 1 88.38 288 TRP B CA 1
ATOM 4907 C C . TRP B 1 288 ? 10.117 -9.508 13.859 1 88.38 288 TRP B C 1
ATOM 4909 O O . TRP B 1 288 ? 11.258 -9.422 14.32 1 88.38 288 TRP B O 1
ATOM 4919 N N . THR B 1 289 ? 9.625 -8.547 13.07 1 89.62 289 THR B N 1
ATOM 4920 C CA . THR B 1 289 ? 10.445 -7.426 12.641 1 89.62 289 THR B CA 1
ATOM 4921 C C . THR B 1 289 ? 10.688 -6.457 13.797 1 89.62 289 THR B C 1
ATOM 4923 O O . THR B 1 289 ? 9.859 -6.336 14.695 1 89.62 289 THR B O 1
ATOM 4926 N N . SER B 1 290 ? 11.75 -5.75 13.742 1 91.38 290 SER B N 1
ATOM 4927 C CA . SER B 1 290 ? 12.156 -4.832 14.805 1 91.38 290 SER B CA 1
ATOM 4928 C C . SER B 1 290 ? 11.453 -3.482 14.664 1 91.38 290 SER B C 1
ATOM 4930 O O . SER B 1 290 ? 11.5 -2.658 15.578 1 91.38 290 SER B O 1
ATOM 4932 N N . GLY B 1 291 ? 10.828 -3.213 13.617 1 94.5 291 GLY B N 1
ATOM 4933 C CA . GLY B 1 291 ? 10.172 -1.947 13.344 1 94.5 291 GLY B CA 1
ATOM 4934 C C . GLY B 1 291 ? 9.531 -1.896 11.969 1 94.5 291 GLY B C 1
ATOM 4935 O O . GLY B 1 291 ? 9.164 -2.93 11.414 1 94.5 291 GLY B O 1
ATOM 4936 N N . PHE B 1 292 ? 9.336 -0.719 11.508 1 96.69 292 PHE B N 1
ATOM 4937 C CA . PHE B 1 292 ? 8.609 -0.517 10.258 1 96.69 292 PHE B CA 1
ATOM 4938 C C . PHE B 1 292 ? 9.562 -0.254 9.109 1 96.69 292 PHE B C 1
ATOM 4940 O O . PHE B 1 292 ? 9.164 0.262 8.062 1 96.69 292 PHE B O 1
ATOM 4947 N N . GLY B 1 293 ? 10.797 -0.594 9.234 1 97.38 293 GLY B N 1
ATOM 4948 C CA . GLY B 1 293 ? 11.906 -0.378 8.312 1 97.38 293 GLY B CA 1
ATOM 4949 C C . GLY B 1 293 ? 13.227 -0.131 9.016 1 97.38 293 GLY B C 1
ATOM 4950 O O . GLY B 1 293 ? 13.312 -0.232 10.242 1 97.38 293 GLY B O 1
ATOM 4951 N N . ARG B 1 294 ? 14.297 0.116 8.234 1 97.5 294 ARG B N 1
ATOM 4952 C CA . ARG B 1 294 ? 15.625 0.394 8.766 1 97.5 294 ARG B CA 1
ATOM 4953 C C . ARG B 1 294 ? 16.234 1.611 8.086 1 97.5 294 ARG B C 1
ATOM 4955 O O . ARG B 1 294 ? 15.812 2.006 7 1 97.5 294 ARG B O 1
ATOM 4962 N N . LEU B 1 295 ? 17.125 2.234 8.812 1 97.31 295 LEU B N 1
ATOM 4963 C CA . LEU B 1 295 ? 17.922 3.287 8.203 1 97.31 295 LEU B CA 1
ATOM 4964 C C . LEU B 1 295 ? 19.297 2.76 7.809 1 97.31 295 LEU B C 1
ATOM 4966 O O . LEU B 1 295 ? 20.062 2.312 8.664 1 97.31 295 LEU B O 1
ATOM 4970 N N . ILE B 1 296 ? 19.562 2.871 6.52 1 96.69 296 ILE B N 1
ATOM 4971 C CA . ILE B 1 296 ? 20.766 2.211 6 1 96.69 296 ILE B CA 1
ATOM 4972 C C . ILE B 1 296 ? 22.016 2.859 6.594 1 96.69 296 ILE B C 1
ATOM 4974 O O . ILE B 1 296 ? 23 2.178 6.863 1 96.69 296 ILE B O 1
ATOM 4978 N N . ASP B 1 297 ? 22 4.199 6.91 1 94.25 297 ASP B N 1
ATOM 4979 C CA . ASP B 1 297 ? 23.172 4.918 7.391 1 94.25 297 ASP B CA 1
ATOM 4980 C C . ASP B 1 297 ? 23.172 5.016 8.914 1 94.25 297 ASP B C 1
ATOM 4982 O O . ASP B 1 297 ? 24.141 5.5 9.516 1 94.25 297 ASP B O 1
ATOM 4986 N N . HIS B 1 298 ? 22.125 4.617 9.562 1 94.81 298 HIS B N 1
ATOM 4987 C CA . HIS B 1 298 ? 21.969 4.629 11.016 1 94.81 298 HIS B CA 1
ATOM 4988 C C . HIS B 1 298 ? 21.328 3.342 11.516 1 94.81 298 HIS B C 1
ATOM 4990 O O . HIS B 1 298 ? 20.219 3.371 12.047 1 94.81 298 HIS B O 1
ATOM 4996 N N . PRO B 1 299 ? 22.047 2.219 11.477 1 93.38 299 PRO B N 1
ATOM 4997 C CA . PRO B 1 299 ? 21.469 0.892 11.68 1 93.38 299 PRO B CA 1
ATOM 4998 C C . PRO B 1 299 ? 20.906 0.703 13.094 1 93.38 299 PRO B C 1
ATOM 5000 O O . PRO B 1 299 ? 20.125 -0.22 13.336 1 93.38 299 PRO B O 1
ATOM 5003 N N . THR B 1 300 ? 21.281 1.584 14.031 1 93.81 300 THR B N 1
ATOM 5004 C CA . THR B 1 300 ? 20.828 1.405 15.406 1 93.81 300 THR B CA 1
ATOM 5005 C C . THR B 1 300 ? 19.531 2.18 15.656 1 93.81 300 THR B C 1
ATOM 5007 O O . THR B 1 300 ? 18.859 1.957 16.656 1 93.81 300 THR B O 1
ATOM 5010 N N . ALA B 1 301 ? 19.188 3.141 14.805 1 95.69 301 ALA B N 1
ATOM 5011 C CA . ALA B 1 301 ? 17.906 3.84 14.898 1 95.69 301 ALA B CA 1
ATOM 5012 C C . ALA B 1 301 ? 16.75 2.92 14.523 1 95.69 301 ALA B C 1
ATOM 5014 O O . ALA B 1 301 ? 16.938 1.938 13.805 1 95.69 301 ALA B O 1
ATOM 5015 N N . ARG B 1 302 ? 15.547 3.207 15.086 1 95.5 302 ARG B N 1
ATOM 5016 C CA . ARG B 1 302 ? 14.398 2.334 14.867 1 95.5 302 ARG B CA 1
ATOM 5017 C C . ARG B 1 302 ? 13.172 3.137 14.43 1 95.5 302 ARG B C 1
ATOM 5019 O O . ARG B 1 302 ? 12.867 4.176 15.023 1 95.5 302 ARG B O 1
ATOM 5026 N N . ILE B 1 303 ? 12.609 2.701 13.367 1 97.19 303 ILE B N 1
ATOM 5027 C CA . ILE B 1 303 ? 11.297 3.236 13.008 1 97.19 303 ILE B CA 1
ATOM 5028 C C . ILE B 1 303 ? 10.219 2.562 13.844 1 97.19 303 ILE B C 1
ATOM 5030 O O . ILE B 1 303 ? 9.852 1.412 13.586 1 97.19 303 ILE B O 1
ATOM 5034 N N . THR B 1 304 ? 9.57 3.273 14.742 1 95.12 304 THR B N 1
ATOM 5035 C CA . THR B 1 304 ? 8.742 2.658 15.773 1 95.12 304 THR B CA 1
ATOM 5036 C C . THR B 1 304 ? 7.258 2.824 15.445 1 95.12 304 THR B C 1
ATOM 5038 O O . THR B 1 304 ? 6.41 2.135 16.016 1 95.12 304 THR B O 1
ATOM 5041 N N . ALA B 1 305 ? 6.934 3.75 14.57 1 94.75 305 ALA B N 1
ATOM 5042 C CA . ALA B 1 305 ? 5.547 3.992 14.172 1 94.75 305 ALA B CA 1
ATOM 5043 C C . ALA B 1 305 ? 5.469 4.547 12.758 1 94.75 305 ALA B C 1
ATOM 5045 O O . ALA B 1 305 ? 6.387 5.234 12.297 1 94.75 305 ALA B O 1
ATOM 5046 N N . LEU B 1 306 ? 4.391 4.172 12.148 1 95.19 306 LEU B N 1
ATOM 5047 C CA . LEU B 1 306 ? 4.098 4.691 10.812 1 95.19 306 LEU B CA 1
ATOM 5048 C C . LEU B 1 306 ? 2.709 5.316 10.766 1 95.19 306 LEU B C 1
ATOM 5050 O O . LEU B 1 306 ? 1.76 4.773 11.336 1 95.19 306 LEU B O 1
ATOM 5054 N N . SER B 1 307 ? 2.629 6.508 10.312 1 95.5 307 SER B N 1
ATOM 5055 C CA . SER B 1 307 ? 1.404 7.082 9.766 1 95.5 307 SER B CA 1
ATOM 5056 C C . SER B 1 307 ? 1.457 7.145 8.242 1 95.5 307 SER B C 1
ATOM 5058 O O . SER B 1 307 ? 2.424 6.691 7.629 1 95.5 307 SER B O 1
ATOM 5060 N N . GLU B 1 308 ? 0.448 7.621 7.656 1 96.25 308 GLU B N 1
ATOM 5061 C CA . GLU B 1 308 ? 0.343 7.574 6.203 1 96.25 308 GLU B CA 1
ATOM 5062 C C . GLU B 1 308 ? 1.461 8.375 5.543 1 96.25 308 GLU B C 1
ATOM 5064 O O . GLU B 1 308 ? 1.979 7.98 4.496 1 96.25 308 GLU B O 1
ATOM 5069 N N . HIS B 1 309 ? 1.927 9.516 6.211 1 97.56 309 HIS B N 1
ATOM 5070 C CA . HIS B 1 309 ? 2.959 10.352 5.609 1 97.56 309 HIS B CA 1
ATOM 5071 C C . HIS B 1 309 ? 4.109 10.586 6.578 1 97.56 309 HIS B C 1
ATOM 5073 O O . HIS B 1 309 ? 4.988 11.414 6.316 1 97.56 309 HIS B O 1
ATOM 5079 N N . HIS B 1 310 ? 4.102 9.867 7.75 1 97.44 310 HIS B N 1
ATOM 5080 C CA . HIS B 1 310 ? 5.098 10.047 8.797 1 97.44 310 HIS B CA 1
ATOM 5081 C C . HIS B 1 310 ? 5.766 8.727 9.156 1 97.44 310 HIS B C 1
ATOM 5083 O O . HIS B 1 310 ? 5.086 7.715 9.344 1 97.44 310 HIS B O 1
ATOM 5089 N N . ALA B 1 311 ? 7.016 8.758 9.234 1 97.94 311 ALA B N 1
ATOM 5090 C CA . ALA B 1 311 ? 7.723 7.707 9.953 1 97.94 311 ALA B CA 1
ATOM 5091 C C . ALA B 1 311 ? 8.344 8.25 11.242 1 97.94 311 ALA B C 1
ATOM 5093 O O . ALA B 1 311 ? 9.109 9.219 11.211 1 97.94 311 ALA B O 1
ATOM 5094 N N . THR B 1 312 ? 7.984 7.664 12.359 1 97.12 312 THR B N 1
ATOM 5095 C CA . THR B 1 312 ? 8.562 8.039 13.641 1 97.12 312 THR B CA 1
ATOM 5096 C C . THR B 1 312 ? 9.82 7.215 13.922 1 97.12 312 THR B C 1
ATOM 5098 O O . THR B 1 312 ? 9.766 5.984 13.984 1 97.12 312 THR B O 1
ATOM 5101 N N . VAL B 1 313 ? 10.906 7.883 14.086 1 97.31 313 VAL B N 1
ATOM 5102 C CA . VAL B 1 313 ? 12.18 7.203 14.297 1 97.31 313 VAL B CA 1
ATOM 5103 C C . VAL B 1 313 ? 12.742 7.566 15.664 1 97.31 313 VAL B C 1
ATOM 5105 O O . VAL B 1 313 ? 12.93 8.742 15.977 1 97.31 313 VAL B O 1
ATOM 5108 N N . VAL B 1 314 ? 12.953 6.57 16.422 1 95.25 314 VAL B N 1
ATOM 5109 C CA . VAL B 1 314 ? 13.594 6.746 17.734 1 95.25 314 VAL B CA 1
ATOM 5110 C C . VAL B 1 314 ? 15.094 6.543 17.594 1 95.25 314 VAL B C 1
ATOM 5112 O O . VAL B 1 314 ? 15.547 5.645 16.891 1 95.25 314 VAL B O 1
ATOM 5115 N N . TRP B 1 315 ? 15.734 7.367 18.25 1 90.81 315 TRP B N 1
ATOM 5116 C CA . TRP B 1 315 ? 17.188 7.41 18.156 1 90.81 315 TRP B CA 1
ATOM 5117 C C . TRP B 1 315 ? 17.844 7.004 19.469 1 90.81 315 TRP B C 1
ATOM 5119 O O . TRP B 1 315 ? 17.359 7.367 20.547 1 90.81 315 TRP B O 1
ATOM 5129 N N . PRO B 1 316 ? 18.953 6.227 19.359 1 87.75 316 PRO B N 1
ATOM 5130 C CA . PRO B 1 316 ? 19.656 5.883 20.594 1 87.75 316 PRO B CA 1
ATOM 5131 C C . PRO B 1 316 ? 20.234 7.109 21.297 1 87.75 316 PRO B C 1
ATOM 5133 O O . PRO B 1 316 ? 20.656 8.062 20.641 1 87.75 316 PRO B O 1
ATOM 5136 N N . ASP B 1 317 ? 20.375 7 22.578 1 85.31 317 ASP B N 1
ATOM 5137 C CA . ASP B 1 317 ? 20.797 8.117 23.422 1 85.31 317 ASP B CA 1
ATOM 5138 C C . ASP B 1 317 ? 22.219 8.547 23.078 1 85.31 317 ASP B C 1
ATOM 5140 O O . ASP B 1 317 ? 22.562 9.734 23.141 1 85.31 317 ASP B O 1
ATOM 5144 N N . GLU B 1 318 ? 23.047 7.609 22.703 1 84.81 318 GLU B N 1
ATOM 5145 C CA . GLU B 1 318 ? 24.453 7.898 22.5 1 84.81 318 GLU B CA 1
ATOM 5146 C C . GLU B 1 318 ? 24.703 8.555 21.156 1 84.81 318 GLU B C 1
ATOM 5148 O O . GLU B 1 318 ? 25.781 9.125 20.922 1 84.81 318 GLU B O 1
ATOM 5153 N N . ALA B 1 319 ? 23.703 8.508 20.344 1 86.19 319 ALA B N 1
ATOM 5154 C CA . ALA B 1 319 ? 23.906 9.016 19 1 86.19 319 ALA B CA 1
ATOM 5155 C C . ALA B 1 319 ? 23.297 10.406 18.844 1 86.19 319 ALA B C 1
ATOM 5157 O O . ALA B 1 319 ? 22.281 10.719 19.469 1 86.19 319 ALA B O 1
ATOM 5158 N N . GLN B 1 320 ? 23.906 11.18 18.047 1 89.69 320 GLN B N 1
ATOM 5159 C CA . GLN B 1 320 ? 23.391 12.516 17.781 1 89.69 320 GLN B CA 1
ATOM 5160 C C . GLN B 1 320 ? 22.125 12.461 16.938 1 89.69 320 GLN B C 1
ATOM 5162 O O . GLN B 1 320 ? 22.094 11.789 15.906 1 89.69 320 GLN B O 1
ATOM 5167 N N . LEU B 1 321 ? 21.125 13.117 17.469 1 93.62 321 LEU B N 1
ATOM 5168 C CA . LEU B 1 321 ? 19.891 13.242 16.703 1 93.62 321 LEU B CA 1
ATOM 5169 C C . LEU B 1 321 ? 20.078 14.164 15.508 1 93.62 321 LEU B C 1
ATOM 5171 O O . LEU B 1 321 ? 20.609 15.266 15.648 1 93.62 321 LEU B O 1
ATOM 5175 N N . PRO B 1 322 ? 19.734 13.688 14.344 1 95.81 322 PRO B N 1
ATOM 5176 C CA . PRO B 1 322 ? 19.922 14.555 13.18 1 95.81 322 PRO B CA 1
ATOM 5177 C C . PRO B 1 322 ? 19.047 15.805 13.227 1 95.81 322 PRO B C 1
ATOM 5179 O O . PRO B 1 322 ? 17.906 15.75 13.703 1 95.81 322 PRO B O 1
ATOM 5182 N N . PRO B 1 323 ? 19.594 16.938 12.758 1 95.94 323 PRO B N 1
ATOM 5183 C CA . PRO B 1 323 ? 18.766 18.156 12.688 1 95.94 323 PRO B CA 1
ATOM 5184 C C . PRO B 1 323 ? 17.609 18.016 11.695 1 95.94 323 PRO B C 1
ATOM 5186 O O . PRO B 1 323 ? 17.672 17.188 10.781 1 95.94 323 PRO B O 1
ATOM 5189 N N . ILE B 1 324 ? 16.578 18.797 11.883 1 97.19 324 ILE B N 1
ATOM 5190 C CA . ILE B 1 324 ? 15.5 18.922 10.906 1 97.19 324 ILE B CA 1
ATOM 5191 C C . ILE B 1 324 ? 16.078 19.312 9.547 1 97.19 324 ILE B C 1
ATOM 5193 O O . ILE B 1 324 ? 17.031 20.078 9.477 1 97.19 324 ILE B O 1
ATOM 5197 N N . GLY B 1 325 ? 15.555 18.703 8.477 1 97.62 325 GLY B N 1
ATOM 5198 C CA . GLY B 1 325 ? 16.047 18.969 7.129 1 97.62 325 GLY B CA 1
ATOM 5199 C C . GLY B 1 325 ? 17.031 17.922 6.641 1 97.62 325 GLY B C 1
ATOM 5200 O O . GLY B 1 325 ? 17.328 17.844 5.445 1 97.62 325 GLY B O 1
ATOM 5201 N N . THR B 1 326 ? 17.578 17.125 7.582 1 97.69 326 THR B N 1
ATOM 5202 C CA . THR B 1 326 ? 18.5 16.047 7.195 1 97.69 326 THR B CA 1
ATOM 5203 C C . THR B 1 326 ? 17.812 15.047 6.277 1 97.69 326 THR B C 1
ATOM 5205 O O . THR B 1 326 ? 16.656 14.68 6.508 1 97.69 326 THR B O 1
ATOM 5208 N N . ARG B 1 327 ? 18.5 14.68 5.262 1 97.94 327 ARG B N 1
ATOM 5209 C CA . ARG B 1 327 ? 18 13.656 4.352 1 97.94 327 ARG B CA 1
ATOM 5210 C C . ARG B 1 327 ? 18.578 12.289 4.684 1 97.94 327 ARG B C 1
ATOM 5212 O O . ARG B 1 327 ? 19.781 12.164 4.934 1 97.94 327 ARG B O 1
ATOM 5219 N N . LEU B 1 328 ? 17.703 11.305 4.801 1 97.94 328 LEU B N 1
ATOM 5220 C CA . LEU B 1 328 ? 18.078 9.953 5.211 1 97.94 328 LEU B CA 1
ATOM 5221 C C . LEU B 1 328 ? 17.531 8.922 4.227 1 97.94 328 LEU B C 1
ATOM 5223 O O . LEU B 1 328 ? 16.609 9.203 3.469 1 97.94 328 LEU B O 1
ATOM 5227 N N . ARG B 1 329 ? 18.219 7.77 4.18 1 98.56 329 ARG B N 1
ATOM 5228 C CA . ARG B 1 329 ? 17.766 6.656 3.344 1 98.56 329 ARG B CA 1
ATOM 5229 C C . ARG B 1 329 ? 17.125 5.562 4.188 1 98.56 329 ARG B C 1
ATOM 5231 O O . ARG B 1 329 ? 17.75 5.031 5.109 1 98.56 329 ARG B O 1
ATOM 5238 N N . VAL B 1 330 ? 15.867 5.191 3.832 1 98.69 330 VAL B N 1
ATOM 5239 C CA . VAL B 1 330 ? 15.086 4.207 4.574 1 98.69 330 VAL B CA 1
ATOM 5240 C C . VAL B 1 330 ? 15.008 2.904 3.781 1 98.69 330 VAL B C 1
ATOM 5242 O O . VAL B 1 330 ? 14.711 2.916 2.586 1 98.69 330 VAL B O 1
ATOM 5245 N N . ILE B 1 331 ? 15.391 1.822 4.387 1 98.69 331 ILE B N 1
ATOM 5246 C CA . ILE B 1 331 ? 15.117 0.495 3.848 1 98.69 331 ILE B CA 1
ATOM 5247 C C . ILE B 1 331 ? 13.734 0.031 4.297 1 98.69 331 ILE B C 1
ATOM 5249 O O . ILE B 1 331 ? 13.508 -0.204 5.484 1 98.69 331 ILE B O 1
ATOM 5253 N N . PRO B 1 332 ? 12.805 -0.12 3.383 1 98.44 332 PRO B N 1
ATOM 5254 C CA . PRO B 1 332 ? 11.477 -0.577 3.807 1 98.44 332 PRO B CA 1
ATOM 5255 C C . PRO B 1 332 ? 11.461 -2.043 4.23 1 98.44 332 PRO B C 1
ATOM 5257 O O . PRO B 1 332 ? 12.391 -2.791 3.908 1 98.44 332 PRO B O 1
ATOM 5260 N N . ASN B 1 333 ? 10.43 -2.451 4.965 1 97.56 333 ASN B N 1
ATOM 5261 C CA . ASN B 1 333 ? 10.305 -3.838 5.402 1 97.56 333 ASN B CA 1
ATOM 5262 C C . ASN B 1 333 ? 10.086 -4.781 4.223 1 97.56 333 ASN B C 1
ATOM 5264 O O . ASN B 1 333 ? 10.602 -5.898 4.207 1 97.56 333 ASN B O 1
ATOM 5268 N N . HIS B 1 334 ? 9.312 -4.285 3.252 1 97.31 334 HIS B N 1
ATOM 5269 C CA . HIS B 1 334 ? 8.922 -5.141 2.137 1 97.31 334 HIS B CA 1
ATOM 5270 C C . HIS B 1 334 ? 8.891 -4.363 0.827 1 97.31 334 HIS B C 1
ATOM 5272 O O . HIS B 1 334 ? 7.93 -3.648 0.544 1 97.31 334 HIS B O 1
ATOM 5278 N N . VAL B 1 335 ? 9.789 -4.625 -0.042 1 98.12 335 VAL B N 1
ATOM 5279 C CA . VAL B 1 335 ? 10.039 -3.801 -1.221 1 98.12 335 VAL B CA 1
ATOM 5280 C C . VAL B 1 335 ? 8.945 -4.035 -2.26 1 98.12 335 VAL B C 1
ATOM 5282 O O . VAL B 1 335 ? 8.641 -3.145 -3.057 1 98.12 335 VAL B O 1
ATOM 5285 N N . CYS B 1 336 ? 8.32 -5.219 -2.279 1 97.62 336 CYS B N 1
ATOM 5286 C CA . CYS B 1 336 ? 7.27 -5.469 -3.256 1 97.62 336 CYS B CA 1
ATOM 5287 C C . CYS B 1 336 ? 6.117 -4.484 -3.084 1 97.62 336 CYS B C 1
ATOM 5289 O O . CYS B 1 336 ? 5.547 -4.012 -4.066 1 97.62 336 CYS B O 1
ATOM 5291 N N . SER B 1 337 ? 5.824 -4.176 -1.842 1 96.06 337 SER B N 1
ATOM 5292 C CA . SER B 1 337 ? 4.754 -3.227 -1.548 1 96.06 337 SER B CA 1
ATOM 5293 C C . SER B 1 337 ? 5.152 -1.81 -1.947 1 96.06 337 SER B C 1
ATOM 5295 O O . SER B 1 337 ? 4.34 -1.066 -2.504 1 96.06 337 SER B O 1
ATOM 5297 N N . VAL B 1 338 ? 6.355 -1.455 -1.702 1 98 338 VAL B N 1
ATOM 5298 C CA . VAL B 1 338 ? 6.867 -0.116 -1.976 1 98 338 VAL B CA 1
ATOM 5299 C C . VAL B 1 338 ? 6.754 0.185 -3.469 1 98 338 VAL B C 1
ATOM 5301 O O . VAL B 1 338 ? 6.238 1.234 -3.859 1 98 338 VAL B O 1
ATOM 5304 N N . ILE B 1 339 ? 7.176 -0.754 -4.285 1 98.44 339 ILE B N 1
ATOM 5305 C CA . ILE B 1 339 ? 7.184 -0.572 -5.734 1 98.44 339 ILE B CA 1
ATOM 5306 C C . ILE B 1 339 ? 5.754 -0.426 -6.246 1 98.44 339 ILE B C 1
ATOM 5308 O O . ILE B 1 339 ? 5.496 0.334 -7.18 1 98.44 339 ILE B O 1
ATOM 5312 N N . ASN B 1 340 ? 4.855 -1.088 -5.559 1 97.31 340 ASN B N 1
ATOM 5313 C CA . ASN B 1 340 ? 3.461 -1.032 -5.98 1 97.31 340 ASN B CA 1
ATOM 5314 C C . ASN B 1 340 ? 2.799 0.275 -5.555 1 97.31 340 ASN B C 1
ATOM 5316 O O . ASN B 1 340 ? 1.673 0.566 -5.965 1 97.31 340 ASN B O 1
ATOM 5320 N N . LEU B 1 341 ? 3.467 1.135 -4.809 1 97.75 341 LEU B N 1
ATOM 5321 C CA . LEU B 1 341 ? 2.898 2.369 -4.277 1 97.75 341 LEU B CA 1
ATOM 5322 C C . LEU B 1 341 ? 3.275 3.561 -5.148 1 97.75 341 LEU B C 1
ATOM 5324 O O . LEU B 1 341 ? 2.695 4.641 -5.016 1 97.75 341 LEU B O 1
ATOM 5328 N N . VAL B 1 342 ? 4.195 3.396 -6.082 1 97.69 342 VAL B N 1
ATOM 5329 C CA . VAL B 1 342 ? 4.719 4.555 -6.801 1 97.69 342 VAL B CA 1
ATOM 5330 C C . VAL B 1 342 ? 4.59 4.332 -8.305 1 97.69 342 VAL B C 1
ATOM 5332 O O . VAL B 1 342 ? 4.5 3.191 -8.766 1 97.69 342 VAL B O 1
ATOM 5335 N N . ASP B 1 343 ? 4.637 5.41 -9.07 1 97.06 343 ASP B N 1
ATOM 5336 C CA . ASP B 1 343 ? 4.52 5.348 -10.523 1 97.06 343 ASP B CA 1
ATOM 5337 C C . ASP B 1 343 ? 5.895 5.246 -11.18 1 97.06 343 ASP B C 1
ATOM 5339 O O . ASP B 1 343 ? 6.016 4.758 -12.305 1 97.06 343 ASP B O 1
ATOM 5343 N N . GLU B 1 344 ? 6.848 5.77 -10.445 1 97.94 344 GLU B N 1
ATOM 5344 C CA . GLU B 1 344 ? 8.211 5.812 -10.969 1 97.94 344 GLU B CA 1
ATOM 5345 C C . GLU B 1 344 ? 9.234 5.688 -9.852 1 97.94 344 GLU B C 1
ATOM 5347 O O . GLU B 1 344 ? 8.93 5.941 -8.688 1 97.94 344 GLU B O 1
ATOM 5352 N N . VAL B 1 345 ? 10.422 5.258 -10.227 1 98.75 345 VAL B N 1
ATOM 5353 C CA . VAL B 1 345 ? 11.555 5.18 -9.297 1 98.75 345 VAL B CA 1
ATOM 5354 C C . VAL B 1 345 ? 12.758 5.902 -9.891 1 98.75 345 VAL B C 1
ATOM 5356 O O . VAL B 1 345 ? 12.875 6.031 -11.109 1 98.75 345 VAL B O 1
ATOM 5359 N N . THR B 1 346 ? 13.57 6.398 -9.055 1 98.81 346 THR B N 1
ATOM 5360 C CA . THR B 1 346 ? 14.781 7.098 -9.477 1 98.81 346 THR B CA 1
ATOM 5361 C C . THR B 1 346 ? 15.984 6.156 -9.445 1 98.81 346 THR B C 1
ATOM 5363 O O . THR B 1 346 ? 16.203 5.465 -8.453 1 98.81 346 THR B O 1
ATOM 5366 N N . ILE B 1 347 ? 16.719 6.125 -10.516 1 98.81 347 ILE B N 1
ATOM 5367 C CA . ILE B 1 347 ? 17.891 5.27 -10.633 1 98.81 347 ILE B CA 1
ATOM 5368 C C . ILE B 1 347 ? 19.156 6.102 -10.406 1 98.81 347 ILE B C 1
ATOM 5370 O O . ILE B 1 347 ? 19.344 7.137 -11.055 1 98.81 347 ILE B O 1
ATOM 5374 N N . VAL B 1 348 ? 19.953 5.652 -9.508 1 98.69 348 VAL B N 1
ATOM 5375 C CA . VAL B 1 348 ? 21.156 6.398 -9.148 1 98.69 348 VAL B CA 1
ATOM 5376 C C . VAL B 1 348 ? 22.391 5.527 -9.367 1 98.69 348 VAL B C 1
ATOM 5378 O O . VAL B 1 348 ? 22.375 4.328 -9.078 1 98.69 348 VAL B O 1
ATOM 5381 N N . ARG B 1 349 ? 23.438 6.035 -9.898 1 97.56 349 ARG B N 1
ATOM 5382 C CA . ARG B 1 349 ? 24.781 5.453 -10.008 1 97.56 349 ARG B CA 1
ATOM 5383 C C . ARG B 1 349 ? 25.844 6.469 -9.617 1 97.56 349 ARG B C 1
ATOM 5385 O O . ARG B 1 349 ? 25.859 7.594 -10.125 1 97.56 349 ARG B O 1
ATOM 5392 N N . ASP B 1 350 ? 26.766 6.141 -8.719 1 94.31 350 ASP B N 1
ATOM 5393 C CA . ASP B 1 350 ? 27.828 7.016 -8.258 1 94.31 350 ASP B CA 1
ATOM 5394 C C . ASP B 1 350 ? 27.281 8.359 -7.801 1 94.31 350 ASP B C 1
ATOM 5396 O O . ASP B 1 350 ? 27.75 9.414 -8.258 1 94.31 350 ASP B O 1
ATOM 5400 N N . ASP B 1 351 ? 26.188 8.336 -7.098 1 95.19 351 ASP B N 1
ATOM 5401 C CA . ASP B 1 351 ? 25.562 9.492 -6.453 1 95.19 351 ASP B CA 1
ATOM 5402 C C . ASP B 1 351 ? 25.016 10.469 -7.488 1 95.19 351 ASP B C 1
ATOM 5404 O O . ASP B 1 351 ? 24.969 11.68 -7.242 1 95.19 351 ASP B O 1
ATOM 5408 N N . THR B 1 352 ? 24.719 9.906 -8.617 1 97.19 352 THR B N 1
ATOM 5409 C CA . THR B 1 352 ? 24.125 10.711 -9.68 1 97.19 352 THR B CA 1
ATOM 5410 C C . THR B 1 352 ? 22.875 10.039 -10.219 1 97.19 352 THR B C 1
ATOM 5412 O O . THR B 1 352 ? 22.844 8.828 -10.422 1 97.19 352 THR B O 1
ATOM 5415 N N . VAL B 1 353 ? 21.891 10.891 -10.398 1 98.44 353 VAL B N 1
ATOM 5416 C CA . VAL B 1 353 ? 20.688 10.367 -11.039 1 98.44 353 VAL B CA 1
ATOM 5417 C C . VAL B 1 353 ? 20.969 10.047 -12.5 1 98.44 353 VAL B C 1
ATOM 5419 O O . VAL B 1 353 ? 21.375 10.93 -13.266 1 98.44 353 VAL B O 1
ATOM 5422 N N . ILE B 1 354 ? 20.734 8.836 -12.922 1 98.38 354 ILE B N 1
ATOM 5423 C CA . ILE B 1 354 ? 21.078 8.477 -14.289 1 98.38 354 ILE B CA 1
ATOM 5424 C C . ILE B 1 354 ? 19.812 8.172 -15.078 1 98.38 354 ILE B C 1
ATOM 5426 O O . ILE B 1 354 ? 19.828 8.141 -16.312 1 98.38 354 ILE B O 1
ATOM 5430 N N . ASP B 1 355 ? 18.719 7.91 -14.406 1 98.31 355 ASP B N 1
ATOM 5431 C CA . ASP B 1 355 ? 17.484 7.586 -15.102 1 98.31 355 ASP B CA 1
ATOM 5432 C C . ASP B 1 355 ? 16.297 7.625 -14.148 1 98.31 355 ASP B C 1
ATOM 5434 O O . ASP B 1 355 ? 16.469 7.789 -12.938 1 98.31 355 ASP B O 1
ATOM 5438 N N . ARG B 1 356 ? 15.117 7.609 -14.617 1 98.5 356 ARG B N 1
ATOM 5439 C CA . ARG B 1 356 ? 13.844 7.363 -13.953 1 98.5 356 ARG B CA 1
ATOM 5440 C C . ARG B 1 356 ? 13.039 6.301 -14.688 1 98.5 356 ARG B C 1
ATOM 5442 O O . ARG B 1 356 ? 12.867 6.375 -15.906 1 98.5 356 ARG B O 1
ATOM 5449 N N . TRP B 1 357 ? 12.727 5.266 -13.961 1 98.81 357 TRP B N 1
ATOM 5450 C CA . TRP B 1 357 ? 11.977 4.176 -14.578 1 98.81 357 TRP B CA 1
ATOM 5451 C C . TRP B 1 357 ? 10.516 4.191 -14.141 1 98.81 357 TRP B C 1
ATOM 5453 O O . TRP B 1 357 ? 10.227 4.371 -12.953 1 98.81 357 TRP B O 1
ATOM 5463 N N . ARG B 1 358 ? 9.641 4.094 -15.086 1 98.25 358 ARG B N 1
ATOM 5464 C CA . ARG B 1 358 ? 8.219 3.896 -14.789 1 98.25 358 ARG B CA 1
ATOM 5465 C C . ARG B 1 358 ? 7.969 2.496 -14.242 1 98.25 358 ARG B C 1
ATOM 5467 O O . ARG B 1 358 ? 8.523 1.518 -14.742 1 98.25 358 ARG B O 1
ATOM 5474 N N . VAL B 1 359 ? 7.203 2.367 -13.195 1 98.56 359 VAL B N 1
ATOM 5475 C CA . VAL B 1 359 ? 6.746 1.061 -12.734 1 98.56 359 VAL B CA 1
ATOM 5476 C C . VAL B 1 359 ? 5.594 0.572 -13.609 1 98.56 359 VAL B C 1
ATOM 5478 O O . VAL B 1 359 ? 4.426 0.695 -13.234 1 98.56 359 VAL B O 1
ATOM 5481 N N . ALA B 1 360 ? 5.902 -0.08 -14.617 1 98.62 360 ALA B N 1
ATOM 5482 C CA . ALA B 1 360 ? 4.996 -0.313 -15.742 1 98.62 360 ALA B CA 1
ATOM 5483 C C . ALA B 1 360 ? 3.85 -1.235 -15.336 1 98.62 360 ALA B C 1
ATOM 5485 O O . ALA B 1 360 ? 2.719 -1.072 -15.797 1 98.62 360 ALA B O 1
ATOM 5486 N N . ALA B 1 361 ? 4.133 -2.188 -14.453 1 98.44 361 ALA B N 1
ATOM 5487 C CA . ALA B 1 361 ? 3.109 -3.178 -14.133 1 98.44 361 ALA B CA 1
ATOM 5488 C C . ALA B 1 361 ? 2.416 -2.838 -12.812 1 98.44 361 ALA B C 1
ATOM 5490 O O . ALA B 1 361 ? 1.792 -3.701 -12.195 1 98.44 361 ALA B O 1
ATOM 5491 N N . ARG B 1 362 ? 2.598 -1.583 -12.336 1 97.5 362 ARG B N 1
ATOM 5492 C CA . ARG B 1 362 ? 1.94 -1.145 -11.109 1 97.5 362 ARG B CA 1
ATOM 5493 C C . ARG B 1 362 ? 0.425 -1.271 -11.227 1 97.5 362 ARG B C 1
ATOM 5495 O O . ARG B 1 362 ? -0.161 -0.869 -12.234 1 97.5 362 ARG B O 1
ATOM 5502 N N . GLY B 1 363 ? -0.202 -1.807 -10.195 1 94.5 363 GLY B N 1
ATOM 5503 C CA . GLY B 1 363 ? -1.654 -1.848 -10.125 1 94.5 363 GLY B CA 1
ATOM 5504 C C . GLY B 1 363 ? -2.262 -2.92 -11.008 1 94.5 363 GLY B C 1
ATOM 5505 O O . GLY B 1 363 ? -3.486 -3.037 -11.102 1 94.5 363 GLY B O 1
ATOM 5506 N N . LYS B 1 364 ? -1.422 -3.725 -11.688 1 96.69 364 LYS B N 1
ATOM 5507 C CA . LYS B 1 364 ? -1.931 -4.812 -12.516 1 96.69 364 LYS B CA 1
ATOM 5508 C C . LYS B 1 364 ? -2.283 -6.031 -11.672 1 96.69 364 LYS B C 1
ATOM 5510 O O . LYS B 1 364 ? -1.622 -7.066 -11.766 1 96.69 364 LYS B O 1
ATOM 5515 N N . ASN B 1 365 ? -3.422 -5.973 -11.023 1 94.88 365 ASN B N 1
ATOM 5516 C CA . ASN B 1 365 ? -3.795 -7 -10.062 1 94.88 365 ASN B CA 1
ATOM 5517 C C . ASN B 1 365 ? -4.652 -8.086 -10.703 1 94.88 365 ASN B C 1
ATOM 5519 O O . ASN B 1 365 ? -4.953 -9.102 -10.07 1 94.88 365 ASN B O 1
ATOM 5523 N N . GLY B 1 366 ? -5.145 -7.844 -11.898 1 93.06 366 GLY B N 1
ATOM 5524 C CA . GLY B 1 366 ? -5.965 -8.828 -12.594 1 93.06 366 GLY B CA 1
ATOM 5525 C C . GLY B 1 366 ? -5.398 -9.234 -13.938 1 93.06 366 GLY B C 1
ATOM 5526 O O . GLY B 1 366 ? -4.527 -8.555 -14.484 1 93.06 366 GLY B O 1
#

Organism: NCBI:txid722731

InterPro domains:
  IPR001608 Alanine racemase, N-terminal [PF01168] (16-238)
  IPR026956 D-serine dehydratase-like domain [PF14031] (252-348)
  IPR026956 D-serine dehydratase-like domain [SM01119] (252-349)
  IPR029066 PLP-binding barrel [G3DSA:3.20.20.10] (18-235)
  IPR029066 PLP-binding barrel [SSF51419] (17-242)
  IPR042208 D-serine dehydratase-like domain superfamily [G3DSA:2.40.37.20] (9-359)
  IPR051466 D-amino acid metabolism enzyme [PTHR28004] (7-364)

Secondary structure (DSSP, 8-state):
---S--TTPPSSEEEEEHHHHHHHHHHHHHHHHTTTPEE--BTTTT--HHHHHHHHHTT-S-EEESSHHHHHHHHHTT--EEEEEEE----HHHHHHHHHHHTTSEEEEEE-SHHHHHHHHHHHGGGGGGSEEEEEB-SSS-SS-B-GGGHHHHHHHHHHTT-EEEEEE---GGGGSTT-HHHHHHHHHHHHHHHHHHHHHTTPPP-EEEE--HHHHTT--TTT-SEE---GGGT--HHHHHTTSS-GGG--EEEEEEEEEEE--TTS--EEEES--HHHH-----TTSSSSEEETT-TT-EEEEE-SS-EEEE--TTSPPPPTT-EEEEEES-HHHHHTT-SEEEEEETTEEEEEEE-TTTT---/---S--TTPPSSEEEEEHHHHHHHHHHHHHHHHTTTPEE--BTTTT--HHHHHHHHHTT---EEESSHHHHHHHHHTT--EEEEEEE----HHHHHHHHHHHTTSEEEEEE-SHHHHHHHHHHHGGGGGGSEEEEEB-SSS-SS-B-GGGHHHHHHHHHHTT-EEEEEE---GGGGSTT-HHHHHHHHHHHHHHHHHHHHHTTPPP-EEEE--HHHHTT--TTT-SEE---GGGT--HHHHHTTSS-GGG--EEEEEEEEEEE--TTS--EEEES--HHHH-----TT-SSSEEETT-TT-EEEEE-SS-EEEE--TTSPPPPTT-EEEEEES-HHHHHTT-SEEEEEETTEEEEEEE-TTTT---

Solvent-accessible surface area (backbone atoms only — not comparable to full-atom values): 35747 Å² total; per-residue (Å²): 115,66,84,54,82,44,82,86,63,66,52,42,35,48,35,32,28,47,62,28,27,52,50,32,44,49,51,52,40,50,62,37,48,75,51,70,24,38,40,24,41,26,42,67,31,64,31,29,61,71,57,50,49,53,42,44,74,59,61,34,74,35,38,24,26,66,24,65,36,32,46,53,47,39,40,77,65,67,53,48,36,41,34,29,73,34,50,52,63,68,52,69,68,52,27,53,51,50,53,57,48,40,76,71,27,51,34,32,39,24,26,46,39,47,67,36,34,47,47,46,27,63,57,36,50,92,53,24,62,64,34,38,33,28,41,30,27,32,43,73,59,75,70,63,43,27,54,20,78,49,39,18,59,32,49,50,48,21,44,74,56,50,34,36,68,38,29,38,30,42,59,50,67,58,23,81,37,83,91,26,26,67,59,32,38,51,34,38,31,49,29,48,49,43,21,46,50,26,25,42,73,69,73,41,72,65,77,37,35,38,27,41,31,51,68,24,49,86,63,58,50,61,86,45,31,51,25,30,32,32,37,56,56,41,25,38,31,35,49,36,42,75,59,64,69,42,56,83,81,42,48,11,44,34,33,38,22,31,25,37,36,70,42,77,52,90,91,47,80,35,32,36,26,29,42,46,6,32,59,53,36,32,53,53,58,64,88,85,53,91,37,59,29,36,30,76,90,41,76,78,37,37,27,77,45,72,42,63,56,30,23,33,30,41,49,52,87,91,50,83,78,78,58,69,64,44,73,48,48,31,23,29,31,39,50,42,53,25,43,43,30,36,64,54,36,38,31,28,50,86,47,32,80,76,50,71,46,60,27,71,35,46,64,36,65,60,115,65,85,54,82,43,83,84,62,66,52,43,36,50,35,31,30,47,63,28,27,52,49,31,44,48,52,51,40,50,62,38,48,76,51,70,24,39,39,24,41,26,41,68,31,64,31,29,59,71,58,50,49,53,43,44,73,59,61,34,74,33,38,24,27,65,23,66,37,31,46,52,47,39,40,76,65,67,52,47,36,40,32,29,73,33,49,51,63,68,52,69,70,51,28,53,51,51,52,58,48,40,76,71,25,52,36,33,38,25,25,46,38,47,68,35,33,47,47,45,26,64,58,37,49,93,51,25,61,64,32,38,32,28,41,30,27,32,42,73,58,75,70,65,42,27,54,21,77,50,38,19,60,31,49,50,47,22,44,73,56,49,34,36,67,39,29,39,31,41,58,50,67,58,23,81,38,80,90,26,25,66,58,30,36,50,34,38,31,48,28,47,49,44,21,47,51,26,25,42,74,68,72,42,71,66,79,38,34,39,28,43,31,50,69,24,48,88,63,59,48,61,86,44,31,51,25,30,32,32,35,55,56,41,25,38,30,35,49,37,43,75,58,65,69,42,55,83,78,42,48,10,45,33,32,37,23,32,26,38,35,69,44,76,51,90,92,46,79,35,31,37,24,29,42,45,7,31,61,53,36,33,54,53,59,64,87,84,53,92,36,59,28,37,30,77,90,42,75,79,36,36,26,77,45,71,41,63,55,32,23,33,29,41,49,52,88,90,50,84,79,77,58,68,64,42,71,47,48,32,23,29,30,39,49,43,52,25,43,42,29,36,65,55,36,38,32,29,50,85,47,31,78,75,50,71,46,58,27,72,33,46,65,37,65,59

Radius of gyration: 26.26 Å; Cα contacts (8 Å, |Δi|>4): 1867; chains: 2; bounding box: 56×81×59 Å

Foldseek 3Di:
DAPDAFPVDDPFFKEFAVVLLLVLLLVLLCLQVVLQAAAAAEALQQLFLVSVVSNVVSPHPFYEYQFLLSLVLNLVSPTAAYENEYADQDDLVRLVSVLVSLVRHAYEYEHADLVSLLRSLVNNPPCQASHEYAFEDELDPPDTHHHLLCLQVSVLSNVVSPHHYAAYEYEQPVCLDAPCQLVSLVSLLVSRVSNQVNNVVNVHHHPFYEYAELSNSSVHHSPSGNYYHYYCSSADFQSCVVSVSDDLSSHGMWTKWFFADWDDDPVDFTKTKTQAFCLQQNQDDDPPGQAFWAFSVQRVKHQHDGDNGITIIGDDPVDDDDDGGDMTITGGNGSSSNSLSDQWHFYDYPNHTDDITGSRSRPVPD/DAPDAFPVDDPFFKEFAPVLLLVLLLVLLCLQVVLQAAAAAEALQQLFLVSVVSNVVSPHPFYEYQFLLSLVLNLVSPTAAYENEYADQDDLVRLVSVLVSLVRHAYEYEHADLVSLLRSLVNNPPCQASHEYAFEDELDPPDTHHHLLCLQVSVLSNVVSPHHYAAYEYELPVCLDAPCLLVSLVSQLVSRVSNQVNNVVNVHHHPFYEYAELSNSSVHHSPSGNYYHYYCSSADFQSCVVSVSDDLSSHGMWTKWFFADWDDDPVDFTKTKTQQFCLQQNQDDDPPGQAFWAFSVQRVKHQHDGDNGITIIGDDPPDDDDDGGDMTITGGNGSSSNSLSDQWHFYDYPNDTDDITGSRSRPVPD

Nearest PDB structures (foldseek):
  6qkb-assembly1_B  TM=8.612E-01  e=1.106E-31  Paracoccus denitrificans
  7yqa-assembly1_A  TM=8.653E-01  e=9.063E-31  Chlamydomonas reinhardtii
  7yqa-assembly1_B  TM=8.626E-01  e=1.653E-30  Chlamydomonas reinhardtii
  7yqa-assembly2_C  TM=8.492E-01  e=1.022E-30  Chlamydomonas reinhardtii
  7yqa-assembly2_D  TM=8.569E-01  e=1.528E-29  Chlamydomonas reinhardtii

Sequence (732 aa):
MMASIPEEIDTPAVVIDYDSLERNIARMSTAITERGIGLRPHVKTHKMPQIAQLQLDAGATGLTVATIGEAEVFLDHGADDIFIAYPLWIDPRQADRLRRLSRRARIAIGVDSPQAAMNIAAKLGNDRAAIDVLVEVDSGQHRSGVAPQRAGEVASTAVEAGLHITGVFTFPGHSYVPGKAAEAAVQEQYALNQATNALAAEGITVTCRSGGSTPTAFLTAADGATEVRPGVYVFGDAQQLELERCRWEDISLTVAATVVSRNDTADSPRRVILDSGSKILGSDRPAWTSGFGRLIDHPTARITALSEHHATVVWPDEAQLPPIGTRLRVIPNHVCSVINLVDEVTIVRDDTVIDRWRVAARGKNGMMASIPEEIDTPAVVIDYDSLERNIARMSTAITERGIGLRPHVKTHKMPQIAQLQLDAGATGLTVATIGEAEVFLDHGADDIFIAYPLWIDPRQADRLRRLSRRARIAIGVDSPQAAMNIAAKLGNDRAAIDVLVEVDSGQHRSGVAPQRAGEVASTAVEAGLHITGVFTFPGHSYVPGKAAEAAVQEQYALNQATNALAAEGITVTCRSGGSTPTAFLTAADGATEVRPGVYVFGDAQQLELERCRWEDISLTVAATVVSRNDTADSPRRVILDSGSKILGSDRPAWTSGFGRLIDHPTARITALSEHHATVVWPDEAQLPPIGTRLRVIPNHVCSVINLVDEVTIVRDDTVIDRWRVAARGKNG